Protein 3IJD (pdb70)

Sequence (571 aa):
LLKQKILNRESGIITYGITPPKKNNTEEKIKEISQKHIERISGLDIDGLVIYDLQFIETIDPQIYSENYLKDLKIPKIIYRCVGKYTPDEFRRLTRPVSGQDAFSVFVGAASVLLKLSDAYKIRQDVNPDLLLGGVAIPERHMKNTDEHLRIIDKINKGCKYFITQAVYNVEAAKDFLSDYYYYSKNNNLKMVPIIFTLTPCGSTKTLEFMKWLGISIPRWLENDLMNCEDILNKSVSLSKSIFNELMEFCLEKGIPIGCNIESVSVRKVEIEASIALAKDIKYIMSLLKQKILNRESGIITYGITPPKKNNTEEKIKEISQKHIERISGLDIDGLVIYDLQIETIDPQIYSENYLKDLKIPKIIYRCVGKYTPDEFRRLTRPVSGQDAFSVFVGAAVLLKLSDAYKIRQDVNPDLLLGGVAIPERHMKNTDEHLRIIDKINKGCKYFITQAVYNVEAAKDFLSDYYYYSKNNNLKMVPIIFTLTPCGSTKTLEFMKWLGISIPRWLENDLMNCEDILNKSVSLSKSIFNELMEFCLEKGIPIGCNIESVSVRKVEIEASIALAKDIKYIM

Solvent-accessible surface area: 26493 Å² total; per-residue (Å²): 100,0,72,95,40,3,76,88,67,69,56,20,0,0,0,3,0,1,26,2,17,89,138,93,46,97,71,76,111,12,118,112,39,1,94,32,29,18,69,66,3,69,47,23,93,15,15,0,0,0,0,27,9,17,94,224,56,35,18,13,29,1,52,88,0,9,96,110,51,0,60,97,6,171,38,53,36,0,15,11,13,13,1,17,83,19,49,62,112,73,2,76,146,56,6,129,85,91,120,86,108,79,41,16,7,0,3,32,26,70,120,145,130,106,12,138,40,60,72,0,7,120,16,11,76,86,20,8,92,123,11,8,0,0,0,23,0,42,10,99,85,3,87,79,117,77,49,0,18,77,108,0,16,70,21,20,109,70,16,2,86,0,0,1,3,47,14,7,19,52,41,108,0,0,66,52,0,0,31,41,0,38,100,70,2,117,117,58,15,30,72,26,4,0,0,0,0,0,0,0,4,0,10,18,65,150,4,1,96,43,0,81,134,43,57,8,87,12,28,190,136,0,36,61,41,17,110,117,122,90,94,0,7,113,78,0,20,70,38,0,60,54,4,0,67,79,0,33,65,35,1,153,140,40,55,3,11,5,0,0,0,0,8,10,18,18,121,98,141,69,2,23,79,17,3,15,49,0,2,102,56,0,68,197,59,64,87,101,0,80,62,17,3,84,98,88,63,59,17,0,0,0,3,0,4,30,2,18,103,117,124,29,95,73,79,105,11,145,111,40,3,40,46,34,29,126,67,3,74,47,20,96,11,10,0,0,0,0,27,10,15,98,115,121,12,13,35,0,52,83,0,8,101,100,60,0,80,118,8,99,34,35,35,0,15,12,12,8,1,15,85,27,61,63,72,46,2,104,57,78,9,152,77,85,116,90,109,73,39,11,8,0,3,34,25,86,156,132,104,8,138,38,42,48,0,5,120,7,12,85,109,40,7,82,120,10,9,0,0,0,24,0,41,8,72,83,3,100,79,116,77,52,1,18,75,123,0,17,60,24,19,105,73,18,2,76,0,0,2,4,47,14,5,18,74,36,109,1,0,63,50,0,0,31,44,0,40,108,76,2,120,114,64,23,19,84,34,5,0,0,0,0,0,0,0,4,0,10,17,67,135,6,6,120,44,0,99,134,46,58,10,83,14,29,190,134,0,40,67,39,16,128,108,124,83,101,0,10,112,80,0,19,68,35,0,55,52,4,0,66,70,0,34,66,38,0,146,88,60,55,3,10,5,0,0,0,0,8,12,19,15,121,101,133,71,3,32,76,19,3,13,51,0,1,100,54,0,66,89,63,68

Foldseek 3Di:
DQVCCLVVQAAAAEEAEEEAAAPPDDPVVRLVVLVVCQVLVLPFDHQEYEYEADPVGHGDQRVCCCPVRPPVDPHHYAHEAAPQVDALVRLLVVLADDPPDAAHYEYEYDPVHNDGDLRSLVSNVVHPLRHAYEYEQELVVCVVPVCSLVVVVVVVVSRHREYEYDADQDLVSVLSSVVSNLVVCVVVVHDAHEYAYEQEFDWAVVLQVVCVVVVHHHDPVLVVCRVVPDGCRVVSLVSSVVSVVVVVVSCVVRVNRYHYYQYYRDPDPVRVVSSSVSSRVVSVVD/DCVVVCLVVQAAAAEEAEDEAAAPPDDPVVSLVVLVVVCVLPVPFDHQEYEYEDDVNPGPQRVCCCPVRVPVRPHHYEHEEAQAVDALVRLLVVLADDPPDAAHYEYEYPCHRDGPLSSLVSCVVHPLRHAYAYEQELVCCVVPVCSLVVRVVVVVSRHREYEYQADADLVSVLSSVVCNLVVCVVVVHDAHEYAYEHEFDWAVVLVVQCVVVVDDHDPVLVVVRVVPDGCRVVSLVSSVVSVVVVVVSCVVSVNHYHYYQYYRDPDPVSVVSSSVSSRVVSVVD

Structure (mmCIF, N/CA/C/O backbone):
data_3IJD
#
_entry.id   3IJD
#
_cell.length_a   51.581
_cell.length_b   52.368
_cell.length_c   60.918
_cell.angle_alpha   94.680
_cell.angle_beta   97.680
_cell.angle_gamma   90.570
#
_symmetry.space_group_name_H-M   'P 1'
#
loop_
_entity.id
_entity.type
_entity.pdbx_description
1 polymer 'uncharacterized protein'
2 non-polymer '5-METHYL-5,6,7,8-TETRAHYDROFOLIC ACID'
3 water water
#
loop_
_atom_site.group_PDB
_atom_site.id
_atom_site.type_symbol
_atom_site.label_atom_id
_atom_site.label_alt_id
_atom_site.label_comp_id
_atom_site.label_asym_id
_atom_site.label_entity_id
_atom_site.label_seq_id
_atom_site.pdbx_PDB_ins_code
_atom_site.Cartn_x
_atom_site.Cartn_y
_atom_site.Cartn_z
_atom_site.occupancy
_atom_site.B_iso_or_equiv
_atom_site.auth_seq_id
_atom_site.auth_comp_id
_atom_site.auth_asym_id
_atom_site.auth_atom_id
_atom_site.pdbx_PDB_model_num
ATOM 1 N N . LEU A 1 3 ? -6.631 9.310 13.507 1.00 40.70 1 LEU A N 1
ATOM 2 C CA . LEU A 1 3 ? -7.559 8.957 12.383 1.00 40.67 1 LEU A CA 1
ATOM 3 C C . LEU A 1 3 ? -7.146 7.614 11.777 1.00 40.49 1 LEU A C 1
ATOM 4 O O . LEU A 1 3 ? -7.923 6.665 11.759 1.00 40.63 1 LEU A O 1
ATOM 6 N N . LEU A 1 4 ? -5.904 7.547 11.299 1.00 40.15 2 LEU A N 1
ATOM 7 C CA . LEU A 1 4 ? -5.367 6.336 10.675 1.00 39.69 2 LEU A CA 1
ATOM 8 C C . LEU A 1 4 ? -5.224 5.224 11.691 1.00 40.25 2 LEU A C 1
ATOM 9 O O . LEU A 1 4 ? -5.672 4.108 11.454 1.00 38.97 2 LEU A O 1
ATOM 14 N N . LYS A 1 5 ? -4.592 5.542 12.820 1.00 41.67 3 LYS A N 1
ATOM 15 C CA . LYS A 1 5 ? -4.437 4.599 13.936 1.00 42.85 3 LYS A CA 1
ATOM 16 C C . LYS A 1 5 ? -5.760 3.961 14.352 1.00 43.67 3 LYS A C 1
ATOM 17 O O . LYS A 1 5 ? -5.804 2.751 14.606 1.00 43.55 3 LYS A O 1
ATOM 23 N N . GLN A 1 6 ? -6.827 4.770 14.395 1.00 44.30 4 GLN A N 1
ATOM 24 C CA . GLN A 1 6 ? -8.142 4.299 14.842 1.00 45.06 4 GLN A CA 1
ATOM 25 C C . GLN A 1 6 ? -8.794 3.430 13.782 1.00 44.48 4 GLN A C 1
ATOM 26 O O . GLN A 1 6 ? -9.303 2.351 14.077 1.00 44.99 4 GLN A O 1
ATOM 32 N N . LYS A 1 7 ? -8.772 3.895 12.542 1.00 43.91 5 LYS A N 1
ATOM 33 C CA . LYS A 1 7 ? -9.273 3.099 11.422 1.00 43.21 5 LYS A CA 1
ATOM 34 C C . LYS A 1 7 ? -8.688 1.692 11.453 1.00 42.12 5 LYS A C 1
ATOM 35 O O . LYS A 1 7 ? -9.418 0.706 11.361 1.00 42.41 5 LYS A O 1
ATOM 41 N N . ILE A 1 8 ? -7.372 1.624 11.615 1.00 41.11 6 ILE A N 1
ATOM 42 C CA . ILE A 1 8 ? -6.633 0.380 11.728 1.00 40.33 6 ILE A CA 1
ATOM 43 C C . ILE A 1 8 ? -6.988 -0.444 12.965 1.00 41.28 6 ILE A C 1
ATOM 44 O O . ILE A 1 8 ? -7.100 -1.684 12.875 1.00 41.78 6 ILE A O 1
ATOM 49 N N . LEU A 1 9 ? -7.120 0.213 14.120 1.00 41.51 7 LEU A N 1
ATOM 50 C CA . LEU A 1 9 ? -7.376 -0.517 15.379 1.00 42.46 7 LEU A CA 1
ATOM 51 C C . LEU A 1 9 ? -8.797 -1.029 15.432 1.00 42.57 7 LEU A C 1
ATOM 52 O O . LEU A 1 9 ? -9.041 -2.094 15.987 1.00 43.69 7 LEU A O 1
ATOM 57 N N . ASN A 1 10 ? -9.718 -0.282 14.832 1.00 43.40 8 ASN A N 1
ATOM 58 C CA . ASN A 1 10 ? -11.118 -0.687 14.707 1.00 43.96 8 ASN A CA 1
ATOM 59 C C . ASN A 1 10 ? -11.462 -1.418 13.392 1.00 43.97 8 ASN A C 1
ATOM 60 O O . ASN A 1 10 ? -12.636 -1.621 13.103 1.00 43.87 8 ASN A O 1
ATOM 65 N N . ARG A 1 11 ? -10.459 -1.789 12.587 1.00 43.69 9 ARG A N 1
ATOM 66 C CA . ARG A 1 11 ? -10.682 -2.624 11.398 1.00 43.83 9 ARG A CA 1
ATOM 67 C C . ARG A 1 11 ? -11.742 -2.062 10.458 1.00 43.74 9 ARG A C 1
ATOM 68 O O . ARG A 1 11 ? -12.670 -2.760 10.071 1.00 44.18 9 ARG A O 1
ATOM 76 N N . GLU A 1 12 ? -11.601 -0.797 10.101 1.00 44.23 10 GLU A N 1
ATOM 77 C CA . GLU A 1 12 ? -12.586 -0.115 9.280 1.00 45.14 10 GLU A CA 1
ATOM 78 C C . GLU A 1 12 ? -12.221 -0.103 7.792 1.00 44.70 10 GLU A C 1
ATOM 79 O O . GLU A 1 12 ? -11.041 -0.135 7.431 1.00 45.18 10 GLU A O 1
ATOM 85 N N . SER A 1 13 ? -13.250 -0.050 6.950 1.00 43.64 11 SER A N 1
ATOM 86 C CA . SER A 1 13 ? -13.086 0.308 5.555 1.00 43.29 11 SER A CA 1
ATOM 87 C C . SER A 1 13 ? -12.707 1.761 5.504 1.00 42.06 11 SER A C 1
ATOM 88 O O . SER A 1 13 ? -12.789 2.451 6.517 1.00 42.59 11 SER A O 1
ATOM 91 N N . GLY A 1 14 ? -12.296 2.216 4.322 1.00 40.42 12 GLY A N 1
ATOM 92 C CA . GLY A 1 14 ? -12.171 3.634 4.039 1.00 39.02 12 GLY A CA 1
ATOM 93 C C . GLY A 1 14 ? -10.803 4.238 4.277 1.00 37.81 12 GLY A C 1
ATOM 94 O O . GLY A 1 14 ? -10.639 5.436 4.090 1.00 37.50 12 GLY A O 1
ATOM 95 N N . ILE A 1 15 ? -9.810 3.441 4.677 1.00 35.86 13 ILE A N 1
ATOM 96 C CA . ILE A 1 15 ? -8.455 3.980 4.803 1.00 35.03 13 ILE A CA 1
ATOM 97 C C . ILE A 1 15 ? -7.935 4.360 3.413 1.00 34.64 13 ILE A C 1
ATOM 98 O O . ILE A 1 15 ? -8.108 3.604 2.450 1.00 35.55 13 ILE A O 1
ATOM 103 N N . ILE A 1 16 ? -7.269 5.505 3.322 1.00 33.30 14 ILE A N 1
ATOM 104 C CA . ILE A 1 16 ? -6.775 5.994 2.058 1.00 32.65 14 ILE A CA 1
ATOM 105 C C . ILE A 1 16 ? -5.410 6.614 2.274 1.00 32.05 14 ILE A C 1
ATOM 106 O O . ILE A 1 16 ? -5.251 7.532 3.081 1.00 32.62 14 ILE A O 1
ATOM 111 N N . THR A 1 17 ? -4.414 6.109 1.561 1.00 30.21 15 THR A N 1
ATOM 112 C CA . THR A 1 17 ? -3.087 6.641 1.703 1.00 29.39 15 THR A CA 1
ATOM 113 C C . THR A 1 17 ? -2.502 6.986 0.343 1.00 29.00 15 THR A C 1
ATOM 114 O O . THR A 1 17 ? -2.941 6.459 -0.683 1.00 29.08 15 THR A O 1
ATOM 118 N N . TYR A 1 18 ? -1.540 7.901 0.348 1.00 28.60 16 TYR A N 1
ATOM 119 C CA . TYR A 1 18 ? -0.706 8.184 -0.814 1.00 28.35 16 TYR A CA 1
ATOM 120 C C . TYR A 1 18 ? 0.663 7.670 -0.562 1.00 27.95 16 TYR A C 1
ATOM 121 O O . TYR A 1 18 ? 1.086 7.603 0.583 1.00 29.48 16 TYR A O 1
ATOM 130 N N . GLY A 1 19 ? 1.386 7.340 -1.628 1.00 28.58 17 GLY A N 1
ATOM 131 C CA . GLY A 1 19 ? 2.662 6.617 -1.510 1.00 27.77 17 GLY A CA 1
ATOM 132 C C . GLY A 1 19 ? 3.743 7.167 -2.412 1.00 27.43 17 GLY A C 1
ATOM 133 O O . GLY A 1 19 ? 3.544 7.299 -3.611 1.00 28.57 17 GLY A O 1
ATOM 134 N N . ILE A 1 20 ? 4.902 7.458 -1.836 1.00 27.19 18 ILE A N 1
ATOM 135 C CA . ILE A 1 20 ? 6.042 7.966 -2.575 1.00 27.43 18 ILE A CA 1
ATOM 136 C C . ILE A 1 20 ? 7.340 7.221 -2.217 1.00 27.65 18 ILE A C 1
ATOM 137 O O . ILE A 1 20 ? 7.481 6.664 -1.140 1.00 27.83 18 ILE A O 1
ATOM 142 N N . THR A 1 21 ? 8.302 7.274 -3.109 1.00 27.70 19 THR A N 1
ATOM 143 C CA . THR A 1 21 ? 9.619 6.711 -2.839 1.00 28.61 19 THR A CA 1
ATOM 144 C C . THR A 1 21 ? 10.498 7.961 -2.711 1.00 29.65 19 THR A C 1
ATOM 145 O O . THR A 1 21 ? 10.337 8.906 -3.485 1.00 29.92 19 THR A O 1
ATOM 149 N N . PRO A 1 22 ? 11.367 8.007 -1.685 1.00 30.27 20 PRO A N 1
ATOM 150 C CA . PRO A 1 22 ? 12.313 9.129 -1.530 1.00 31.43 20 PRO A CA 1
ATOM 151 C C . PRO A 1 22 ? 13.287 9.231 -2.687 1.00 32.12 20 PRO A C 1
ATOM 152 O O . PRO A 1 22 ? 13.611 8.200 -3.277 1.00 32.63 20 PRO A O 1
ATOM 156 N N . PRO A 1 23 ? 13.825 10.433 -2.957 1.00 34.01 21 PRO A N 1
ATOM 157 C CA . PRO A 1 23 ? 14.786 10.534 -4.062 1.00 35.43 21 PRO A CA 1
ATOM 158 C C . PRO A 1 23 ? 16.095 9.777 -3.824 1.00 37.00 21 PRO A C 1
ATOM 159 O O . PRO A 1 23 ? 16.352 9.321 -2.716 1.00 36.31 21 PRO A O 1
ATOM 163 N N . LYS A 1 24 ? 16.896 9.671 -4.879 1.00 39.20 22 LYS A N 1
ATOM 164 C CA . LYS A 1 24 ? 18.271 9.199 -4.783 1.00 42.18 22 LYS A CA 1
ATOM 165 C C . LYS A 1 24 ? 19.089 10.002 -3.754 1.00 43.94 22 LYS A C 1
ATOM 166 O O . LYS A 1 24 ? 18.878 11.217 -3.584 1.00 44.18 22 LYS A O 1
ATOM 172 N N . LYS A 1 25 ? 20.022 9.312 -3.095 1.00 46.09 23 LYS A N 1
ATOM 173 C CA . LYS A 1 25 ? 21.042 9.930 -2.216 1.00 48.14 23 LYS A CA 1
ATOM 174 C C . LYS A 1 25 ? 22.031 10.793 -3.013 1.00 49.50 23 LYS A C 1
ATOM 175 O O . LYS A 1 25 ? 22.425 11.877 -2.567 1.00 49.53 23 LYS A O 1
ATOM 181 N N . ASN A 1 26 ? 22.442 10.276 -4.178 1.00 51.00 24 ASN A N 1
ATOM 182 C CA . ASN A 1 26 ? 23.318 10.976 -5.129 1.00 52.01 24 ASN A CA 1
ATOM 183 C C . ASN A 1 26 ? 23.040 12.472 -5.306 1.00 53.06 24 ASN A C 1
ATOM 184 O O . ASN A 1 26 ? 23.974 13.265 -5.298 1.00 53.81 24 ASN A O 1
ATOM 186 N N . ASN A 1 27 ? 21.773 12.864 -5.450 1.00 54.21 25 ASN A N 1
ATOM 187 C CA . ASN A 1 27 ? 21.412 14.273 -5.753 1.00 54.85 25 ASN A CA 1
ATOM 188 C C . ASN A 1 27 ? 21.999 15.307 -4.787 1.00 55.44 25 ASN A C 1
ATOM 189 O O . ASN A 1 27 ? 22.155 15.043 -3.587 1.00 55.43 25 ASN A O 1
ATOM 194 N N . THR A 1 28 ? 22.297 16.500 -5.306 1.00 56.07 26 THR A N 1
ATOM 195 C CA . THR A 1 28 ? 22.779 17.609 -4.464 1.00 56.34 26 THR A CA 1
ATOM 196 C C . THR A 1 28 ? 21.772 17.865 -3.348 1.00 56.38 26 THR A C 1
ATOM 197 O O . THR A 1 28 ? 20.588 17.531 -3.481 1.00 57.03 26 THR A O 1
ATOM 201 N N . GLU A 1 29 ? 22.224 18.465 -2.252 1.00 56.15 27 GLU A N 1
ATOM 202 C CA . GLU A 1 29 ? 21.324 18.745 -1.131 1.00 55.64 27 GLU A CA 1
ATOM 203 C C . GLU A 1 29 ? 20.187 19.687 -1.532 1.00 55.21 27 GLU A C 1
ATOM 204 O O . GLU A 1 29 ? 19.141 19.702 -0.879 1.00 55.44 27 GLU A O 1
ATOM 206 N N . GLU A 1 30 ? 20.385 20.458 -2.603 1.00 54.62 28 GLU A N 1
ATOM 207 C CA . GLU A 1 30 ? 19.409 21.471 -3.031 1.00 53.90 28 GLU A CA 1
ATOM 208 C C . GLU A 1 30 ? 18.277 20.851 -3.855 1.00 53.23 28 GLU A C 1
ATOM 209 O O . GLU A 1 30 ? 17.113 21.233 -3.717 1.00 52.79 28 GLU A O 1
ATOM 211 N N . LYS A 1 31 ? 18.637 19.899 -4.715 1.00 52.76 29 LYS A N 1
ATOM 212 C CA . LYS A 1 31 ? 17.666 19.150 -5.523 1.00 52.19 29 LYS A CA 1
ATOM 213 C C . LYS A 1 31 ? 16.639 18.463 -4.603 1.00 51.31 29 LYS A C 1
ATOM 214 O O . LYS A 1 31 ? 15.428 18.530 -4.829 1.00 51.36 29 LYS A O 1
ATOM 220 N N . ILE A 1 32 ? 17.141 17.855 -3.534 1.00 50.28 30 ILE A N 1
ATOM 221 C CA . ILE A 1 32 ? 16.307 17.128 -2.592 1.00 49.72 30 ILE A CA 1
ATOM 222 C C . ILE A 1 32 ? 15.240 18.023 -1.978 1.00 49.73 30 ILE A C 1
ATOM 223 O O . ILE A 1 32 ? 14.059 17.675 -1.958 1.00 48.86 30 ILE A O 1
ATOM 228 N N . LYS A 1 33 ? 15.650 19.186 -1.495 1.00 49.88 31 LYS A N 1
ATOM 229 C CA . LYS A 1 33 ? 14.709 20.105 -0.865 1.00 50.26 31 LYS A CA 1
ATOM 230 C C . LYS A 1 33 ? 13.650 20.569 -1.867 1.00 49.31 31 LYS A C 1
ATOM 231 O O . LYS A 1 33 ? 12.502 20.732 -1.491 1.00 49.48 31 LYS A O 1
ATOM 237 N N . GLU A 1 34 ? 14.030 20.754 -3.136 1.00 48.63 32 GLU A N 1
ATOM 238 C CA . GLU A 1 34 ? 13.067 21.097 -4.192 1.00 48.46 32 GLU A CA 1
ATOM 239 C C . GLU A 1 34 ? 12.094 19.929 -4.435 1.00 47.55 32 GLU A C 1
ATOM 240 O O . GLU A 1 34 ? 10.869 20.094 -4.369 1.00 47.25 32 GLU A O 1
ATOM 246 N N . ILE A 1 35 ? 12.642 18.753 -4.737 1.00 46.69 33 ILE A N 1
ATOM 247 C CA . ILE A 1 35 ? 11.811 17.557 -4.937 1.00 46.07 33 ILE A CA 1
ATOM 248 C C . ILE A 1 35 ? 10.850 17.464 -3.767 1.00 45.69 33 ILE A C 1
ATOM 249 O O . ILE A 1 35 ? 9.629 17.369 -3.931 1.00 45.58 33 ILE A O 1
ATOM 254 N N . SER A 1 36 ? 11.439 17.551 -2.574 1.00 45.28 34 SER A N 1
ATOM 255 C CA . SER A 1 36 ? 10.727 17.447 -1.308 1.00 44.76 34 SER A CA 1
ATOM 256 C C . SER A 1 36 ? 9.638 18.518 -1.140 1.00 44.00 34 SER A C 1
ATOM 257 O O . SER A 1 36 ? 8.515 18.220 -0.717 1.00 43.74 34 SER A O 1
ATOM 260 N N . GLN A 1 37 ? 9.943 19.757 -1.496 1.00 44.12 35 GLN A N 1
ATOM 261 C CA . GLN A 1 37 ? 8.925 20.820 -1.396 1.00 43.95 35 GLN A CA 1
ATOM 262 C C . GLN A 1 37 ? 7.775 20.596 -2.404 1.00 43.31 35 GLN A C 1
ATOM 263 O O . GLN A 1 37 ? 6.615 20.910 -2.099 1.00 42.70 35 GLN A O 1
ATOM 269 N N . LYS A 1 38 ? 8.094 20.061 -3.590 1.00 42.69 36 LYS A N 1
ATOM 270 C CA . LYS A 1 38 ? 7.069 19.644 -4.563 1.00 42.48 36 LYS A CA 1
ATOM 271 C C . LYS A 1 38 ? 6.170 18.522 -4.036 1.00 42.49 36 LYS A C 1
ATOM 272 O O . LYS A 1 38 ? 4.947 18.614 -4.145 1.00 41.99 36 LYS A O 1
ATOM 274 N N . HIS A 1 39 ? 6.754 17.466 -3.456 1.00 42.24 37 HIS A N 1
ATOM 275 C CA . HIS A 1 39 ? 5.925 16.441 -2.801 1.00 42.24 37 HIS A CA 1
ATOM 276 C C . HIS A 1 39 ? 5.010 17.100 -1.774 1.00 42.39 37 HIS A C 1
ATOM 277 O O . HIS A 1 39 ? 3.830 16.766 -1.701 1.00 42.16 37 HIS A O 1
ATOM 284 N N . ILE A 1 40 ? 5.554 18.035 -0.982 1.00 42.83 38 ILE A N 1
ATOM 285 C CA . ILE A 1 40 ? 4.780 18.667 0.089 1.00 42.86 38 ILE A CA 1
ATOM 286 C C . ILE A 1 40 ? 3.604 19.471 -0.457 1.00 42.81 38 ILE A C 1
ATOM 287 O O . ILE A 1 40 ? 2.503 19.370 0.062 1.00 42.25 38 ILE A O 1
ATOM 292 N N . GLU A 1 41 ? 3.842 20.263 -1.503 1.00 43.29 39 GLU A N 1
ATOM 293 C CA . GLU A 1 41 ? 2.791 21.134 -2.058 1.00 43.61 39 GLU A CA 1
ATOM 294 C C . GLU A 1 41 ? 1.621 20.308 -2.597 1.00 43.76 39 GLU A C 1
ATOM 295 O O . GLU A 1 41 ? 0.457 20.546 -2.238 1.00 43.92 39 GLU A O 1
ATOM 297 N N . ARG A 1 42 ? 1.925 19.305 -3.417 1.00 43.57 40 ARG A N 1
ATOM 298 C CA . ARG A 1 42 ? 0.858 18.480 -4.022 1.00 44.05 40 ARG A CA 1
ATOM 299 C C . ARG A 1 42 ? 0.141 17.609 -3.005 1.00 43.73 40 ARG A C 1
ATOM 300 O O . ARG A 1 42 ? -1.082 17.533 -3.003 1.00 44.09 40 ARG A O 1
ATOM 308 N N . ILE A 1 43 ? 0.896 16.950 -2.133 1.00 43.68 41 ILE A N 1
ATOM 309 C CA . ILE A 1 43 ? 0.287 16.018 -1.171 1.00 43.38 41 ILE A CA 1
ATOM 310 C C . ILE A 1 43 ? -0.531 16.769 -0.130 1.00 43.50 41 ILE A C 1
ATOM 311 O O . ILE A 1 43 ? -1.600 16.303 0.259 1.00 43.04 41 ILE A O 1
ATOM 316 N N . SER A 1 44 ? -0.034 17.918 0.335 1.00 44.18 42 SER A N 1
ATOM 317 C CA . SER A 1 44 ? -0.814 18.724 1.304 1.00 44.98 42 SER A CA 1
ATOM 318 C C . SER A 1 44 ? -2.170 19.116 0.729 1.00 45.11 42 SER A C 1
ATOM 319 O O . SER A 1 44 ? -3.098 19.420 1.480 1.00 45.88 42 SER A O 1
ATOM 322 N N . GLY A 1 45 ? -2.293 19.073 -0.598 1.00 45.23 43 GLY A N 1
ATOM 323 C CA . GLY A 1 45 ? -3.565 19.280 -1.265 1.00 45.39 43 GLY A CA 1
ATOM 324 C C . GLY A 1 45 ? -4.536 18.107 -1.260 1.00 45.60 43 GLY A C 1
ATOM 325 O O . GLY A 1 45 ? -5.650 18.246 -1.759 1.00 45.13 43 GLY A O 1
ATOM 326 N N . LEU A 1 46 ? -4.140 16.951 -0.711 1.00 45.45 44 LEU A N 1
ATOM 327 C CA . LEU A 1 46 ? -5.038 15.789 -0.681 1.00 45.00 44 LEU A CA 1
ATOM 328 C C . LEU A 1 46 ? -5.769 15.702 0.645 1.00 45.00 44 LEU A C 1
ATOM 329 O O . LEU A 1 46 ? -5.442 16.418 1.582 1.00 45.13 44 LEU A O 1
ATOM 334 N N . ASP A 1 47 ? -6.778 14.843 0.702 1.00 44.62 45 ASP A N 1
ATOM 335 C CA . ASP A 1 47 ? -7.402 14.463 1.960 1.00 44.82 45 ASP A CA 1
ATOM 336 C C . ASP A 1 47 ? -7.115 12.988 2.200 1.00 43.73 45 ASP A C 1
ATOM 337 O O . ASP A 1 47 ? -7.955 12.134 1.907 1.00 44.96 45 ASP A O 1
ATOM 342 N N . ILE A 1 48 ? -5.931 12.690 2.737 1.00 42.41 46 ILE A N 1
ATOM 343 C CA . ILE A 1 48 ? -5.517 11.309 3.013 1.00 40.35 46 ILE A CA 1
ATOM 344 C C . ILE A 1 48 ? -5.288 11.045 4.509 1.00 39.18 46 ILE A C 1
ATOM 345 O O . ILE A 1 48 ? -5.009 11.957 5.284 1.00 38.52 46 ILE A O 1
ATOM 350 N N . ASP A 1 49 ? -5.347 9.772 4.886 1.00 37.50 47 ASP A N 1
ATOM 351 C CA . ASP A 1 49 ? -5.122 9.349 6.262 1.00 36.35 47 ASP A CA 1
ATOM 352 C C . ASP A 1 49 ? -3.640 9.198 6.612 1.00 35.17 47 ASP A C 1
ATOM 353 O O . ASP A 1 49 ? -3.276 9.189 7.777 1.00 35.63 47 ASP A O 1
ATOM 358 N N . GLY A 1 50 ? -2.789 9.066 5.611 1.00 33.87 48 GLY A N 1
ATOM 359 C CA . GLY A 1 50 ? -1.383 8.787 5.842 1.00 32.37 48 GLY A CA 1
ATOM 360 C C . GLY A 1 50 ? -0.598 8.757 4.554 1.00 31.41 48 GLY A C 1
ATOM 361 O O . GLY A 1 50 ? -1.188 8.690 3.489 1.00 31.58 48 GLY A O 1
ATOM 362 N N . LEU A 1 51 ? 0.730 8.792 4.678 1.00 29.66 49 LEU A N 1
ATOM 363 C CA . LEU A 1 51 ? 1.615 8.880 3.581 1.00 29.36 49 LEU A CA 1
ATOM 364 C C . LEU A 1 51 ? 2.583 7.687 3.671 1.00 28.54 49 LEU A C 1
ATOM 365 O O . LEU A 1 51 ? 3.347 7.590 4.635 1.00 30.15 49 LEU A O 1
ATOM 370 N N . VAL A 1 52 ? 2.522 6.768 2.711 1.00 26.74 50 VAL A N 1
ATOM 371 C CA . VAL A 1 52 ? 3.440 5.613 2.698 1.00 25.71 50 VAL A CA 1
ATOM 372 C C . VAL A 1 52 ? 4.740 6.109 2.154 1.00 25.57 50 VAL A C 1
ATOM 373 O O . VAL A 1 52 ? 4.740 6.876 1.180 1.00 25.67 50 VAL A O 1
ATOM 377 N N . ILE A 1 53 ? 5.860 5.693 2.767 1.00 26.06 51 ILE A N 1
ATOM 378 C CA . ILE A 1 53 ? 7.161 6.035 2.240 1.00 24.67 51 ILE A CA 1
ATOM 379 C C . ILE A 1 53 ? 7.940 4.744 2.058 1.00 25.28 51 ILE A C 1
ATOM 380 O O . ILE A 1 53 ? 8.206 4.060 3.030 1.00 23.69 51 ILE A O 1
ATOM 385 N N . TYR A 1 54 ? 8.319 4.442 0.820 1.00 25.64 52 TYR A N 1
ATOM 386 C CA . TYR A 1 54 ? 8.835 3.103 0.461 1.00 26.10 52 TYR A CA 1
ATOM 387 C C . TYR A 1 54 ? 10.318 3.022 0.744 1.00 26.90 52 TYR A C 1
ATOM 388 O O . TYR A 1 54 ? 10.998 4.035 0.833 1.00 25.47 52 TYR A O 1
ATOM 397 N N . ASP A 1 55 ? 10.803 1.787 0.834 1.00 29.50 53 ASP A N 1
ATOM 398 C CA . ASP A 1 55 ? 12.176 1.458 1.076 1.00 30.86 53 ASP A CA 1
ATOM 399 C C . ASP A 1 55 ? 12.535 0.450 -0.010 1.00 31.88 53 ASP A C 1
ATOM 400 O O . ASP A 1 55 ? 11.736 -0.425 -0.332 1.00 31.82 53 ASP A O 1
ATOM 405 N N . LEU A 1 56 ? 13.732 0.566 -0.566 1.00 33.79 54 LEU A N 1
ATOM 406 C CA . LEU A 1 56 ? 14.183 -0.286 -1.680 1.00 35.76 54 LEU A CA 1
ATOM 407 C C . LEU A 1 56 ? 15.422 -1.034 -1.232 1.00 37.15 54 LEU A C 1
ATOM 408 O O . LEU A 1 56 ? 16.165 -0.554 -0.361 1.00 38.50 54 LEU A O 1
ATOM 413 N N . GLN A 1 57 ? 15.689 -2.177 -1.848 1.00 38.66 55 GLN A N 1
ATOM 414 C CA . GLN A 1 57 ? 16.752 -3.069 -1.346 1.00 39.53 55 GLN A CA 1
ATOM 415 C C . GLN A 1 57 ? 17.609 -3.655 -2.459 1.00 39.70 55 GLN A C 1
ATOM 416 O O . GLN A 1 57 ? 17.500 -3.256 -3.622 1.00 40.34 55 GLN A O 1
ATOM 418 N N . PHE A 1 71 ? 21.780 2.228 -10.766 1.00 51.91 69 PHE A N 1
ATOM 419 C CA . PHE A 1 71 ? 21.729 1.872 -9.353 1.00 52.14 69 PHE A CA 1
ATOM 420 C C . PHE A 1 71 ? 20.872 2.884 -8.616 1.00 51.56 69 PHE A C 1
ATOM 421 O O . PHE A 1 71 ? 20.974 4.095 -8.856 1.00 51.54 69 PHE A O 1
ATOM 429 N N . ILE A 1 72 ? 20.020 2.380 -7.727 1.00 50.68 70 ILE A N 1
ATOM 430 C CA . ILE A 1 72 ? 19.074 3.223 -6.992 1.00 49.75 70 ILE A CA 1
ATOM 431 C C . ILE A 1 72 ? 19.222 2.962 -5.505 1.00 48.55 70 ILE A C 1
ATOM 432 O O . ILE A 1 72 ? 18.792 1.918 -5.009 1.00 49.04 70 ILE A O 1
ATOM 437 N N . GLU A 1 73 ? 19.862 3.894 -4.810 1.00 46.86 71 GLU A N 1
ATOM 438 C CA . GLU A 1 73 ? 19.858 3.926 -3.358 1.00 45.41 71 GLU A CA 1
ATOM 439 C C . GLU A 1 73 ? 19.146 5.215 -2.991 1.00 44.28 71 GLU A C 1
ATOM 440 O O . GLU A 1 73 ? 19.588 6.289 -3.382 1.00 44.12 71 GLU A O 1
ATOM 442 N N . THR A 1 74 ? 18.035 5.109 -2.277 1.00 43.00 72 THR A N 1
ATOM 443 C CA . THR A 1 74 ? 17.222 6.284 -1.965 1.00 42.16 72 THR A CA 1
ATOM 444 C C . THR A 1 74 ? 17.478 6.735 -0.528 1.00 41.54 72 THR A C 1
ATOM 445 O O . THR A 1 74 ? 18.075 5.999 0.267 1.00 41.56 72 THR A O 1
ATOM 449 N N . ILE A 1 75 ? 17.059 7.957 -0.206 1.00 40.17 73 ILE A N 1
ATOM 450 C CA . ILE A 1 75 ? 17.170 8.437 1.157 1.00 39.13 73 ILE A CA 1
ATOM 451 C C . ILE A 1 75 ? 16.380 7.477 2.037 1.00 38.02 73 ILE A C 1
ATOM 452 O O . ILE A 1 75 ? 15.317 6.996 1.634 1.00 37.56 73 ILE A O 1
ATOM 457 N N . ASP A 1 76 ? 16.909 7.198 3.230 1.00 36.75 74 ASP A N 1
ATOM 458 C CA . ASP A 1 76 ? 16.228 6.365 4.213 1.00 35.71 74 ASP A CA 1
ATOM 459 C C . ASP A 1 76 ? 14.815 6.893 4.417 1.00 34.22 74 ASP A C 1
ATOM 460 O O . ASP A 1 76 ? 14.634 8.090 4.573 1.00 33.85 74 ASP A O 1
ATOM 465 N N . PRO A 1 77 ? 13.803 6.013 4.387 1.00 33.28 75 PRO A N 1
ATOM 466 C CA . PRO A 1 77 ? 12.411 6.512 4.456 1.00 32.89 75 PRO A CA 1
ATOM 467 C C . PRO A 1 77 ? 12.096 7.312 5.701 1.00 33.19 75 PRO A C 1
ATOM 468 O O . PRO A 1 77 ? 11.380 8.316 5.634 1.00 33.13 75 PRO A O 1
ATOM 472 N N . GLN A 1 78 ? 12.612 6.855 6.836 1.00 33.90 76 GLN A N 1
ATOM 473 C CA . GLN A 1 78 ? 12.378 7.525 8.119 1.00 34.92 76 GLN A CA 1
ATOM 474 C C . GLN A 1 78 ? 13.136 8.856 8.167 1.00 34.36 76 GLN A C 1
ATOM 475 O O . GLN A 1 78 ? 12.592 9.864 8.600 1.00 32.45 76 GLN A O 1
ATOM 481 N N . ILE A 1 79 ? 14.376 8.868 7.697 1.00 34.82 77 ILE A N 1
ATOM 482 C CA . ILE A 1 79 ? 1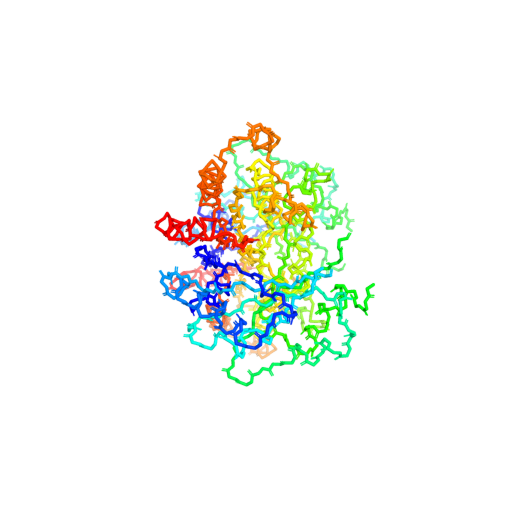5.109 10.147 7.604 1.00 36.03 77 ILE A CA 1
ATOM 483 C C . ILE A 1 79 ? 14.412 11.127 6.651 1.00 36.18 77 ILE A C 1
ATOM 484 O O . ILE A 1 79 ? 14.290 12.312 6.969 1.00 35.56 77 ILE A O 1
ATOM 489 N N . TYR A 1 80 ? 13.917 10.618 5.509 1.00 36.54 78 TYR A N 1
ATOM 490 C CA . TYR A 1 80 ? 13.202 11.463 4.552 1.00 37.16 78 TYR A CA 1
ATOM 491 C C . TYR A 1 80 ? 11.968 12.058 5.211 1.00 37.56 78 TYR A C 1
ATOM 492 O O . TYR A 1 80 ? 11.685 13.257 5.084 1.00 38.82 78 TYR A O 1
ATOM 501 N N . SER A 1 81 ? 11.251 11.219 5.944 1.00 37.84 79 SER A N 1
ATOM 502 C CA . SER A 1 81 ? 10.073 11.642 6.689 1.00 38.56 79 SER A CA 1
ATOM 503 C C . SER A 1 81 ? 10.385 12.752 7.708 1.00 39.64 79 SER A C 1
ATOM 504 O O . SER A 1 81 ? 9.674 13.776 7.769 1.00 39.40 79 SER A O 1
ATOM 507 N N . GLU A 1 82 ? 11.415 12.530 8.527 1.00 39.64 80 GLU A N 1
ATOM 508 C CA . GLU A 1 82 ? 11.664 13.428 9.674 1.00 41.03 80 GLU A CA 1
ATOM 509 C C . GLU A 1 82 ? 12.372 14.713 9.259 1.00 40.72 80 GLU A C 1
ATOM 510 O O . GLU A 1 82 ? 12.008 15.796 9.689 1.00 41.51 80 GLU A O 1
ATOM 516 N N . ASN A 1 83 ? 13.397 14.567 8.433 1.00 40.53 81 ASN A N 1
ATOM 517 C CA . ASN A 1 83 ? 14.263 15.665 8.109 1.00 40.09 81 ASN A CA 1
ATOM 518 C C . ASN A 1 83 ? 13.830 16.442 6.866 1.00 39.89 81 ASN A C 1
ATOM 519 O O . ASN A 1 83 ? 14.370 17.528 6.608 1.00 39.95 81 ASN A O 1
ATOM 524 N N . TYR A 1 84 ? 12.891 15.891 6.088 1.00 39.41 82 TYR A N 1
ATOM 525 C CA . TYR A 1 84 ? 12.410 16.579 4.881 1.00 39.43 82 TYR A CA 1
ATOM 526 C C . TYR A 1 84 ? 10.919 16.831 4.798 1.00 39.94 82 TYR A C 1
ATOM 527 O O . TYR A 1 84 ? 10.522 17.818 4.172 1.00 40.94 82 TYR A O 1
ATOM 536 N N . LEU A 1 85 ? 10.092 15.996 5.431 1.00 40.31 83 LEU A N 1
ATOM 537 C CA . LEU A 1 85 ? 8.635 16.107 5.251 1.00 41.20 83 LEU A CA 1
ATOM 538 C C . LEU A 1 85 ? 7.839 16.425 6.493 1.00 41.36 83 LEU A C 1
ATOM 539 O O . LEU A 1 85 ? 6.638 16.138 6.523 1.00 41.81 83 LEU A O 1
ATOM 544 N N . LYS A 1 86 ? 8.459 17.025 7.509 1.00 42.25 84 LYS A N 1
ATOM 545 C CA . LYS A 1 86 ? 7.713 17.409 8.727 1.00 42.74 84 LYS A CA 1
ATOM 546 C C . LYS A 1 86 ? 6.546 18.388 8.459 1.00 43.43 84 LYS A C 1
ATOM 547 O O . LYS A 1 86 ? 5.563 18.388 9.199 1.00 43.63 84 LYS A O 1
ATOM 549 N N . ASP A 1 87 ? 6.630 19.208 7.406 1.00 44.30 85 ASP A N 1
ATOM 550 C CA . ASP A 1 87 ? 5.554 20.178 7.117 1.00 45.21 85 ASP A CA 1
ATOM 551 C C . ASP A 1 87 ? 4.223 19.496 6.752 1.00 45.51 85 ASP A C 1
ATOM 552 O O . ASP A 1 87 ? 3.162 20.117 6.829 1.00 45.46 85 ASP A O 1
ATOM 557 N N . LEU A 1 88 ? 4.292 18.229 6.326 1.00 46.00 86 LEU A N 1
ATOM 558 C CA . LEU A 1 88 ? 3.105 17.412 6.089 1.00 45.78 86 LEU A CA 1
ATOM 559 C C . LEU A 1 88 ? 2.617 16.821 7.396 1.00 45.75 86 LEU A C 1
ATOM 560 O O . LEU A 1 88 ? 3.255 15.926 7.967 1.00 45.45 86 LEU A O 1
ATOM 565 N N . LYS A 1 89 ? 1.460 17.289 7.847 1.00 45.56 87 LYS A N 1
ATOM 566 C CA . LYS A 1 89 ? 0.945 16.903 9.131 1.00 45.21 87 LYS A CA 1
ATOM 567 C C . LYS A 1 89 ? 0.000 15.732 8.972 1.00 43.89 87 LYS A C 1
ATOM 568 O O . LYS A 1 89 ? -1.206 15.842 9.198 1.00 44.34 87 LYS A O 1
ATOM 574 N N . ILE A 1 90 ? 0.569 14.594 8.585 1.00 41.81 88 ILE A N 1
ATOM 575 C CA . ILE A 1 90 ? -0.147 13.316 8.599 1.00 39.78 88 ILE A CA 1
ATOM 576 C C . ILE A 1 90 ? 0.820 12.207 9.006 1.00 37.79 88 ILE A C 1
ATOM 577 O O . ILE A 1 90 ? 2.014 12.328 8.782 1.00 37.07 88 ILE A O 1
ATOM 582 N N . PRO A 1 91 ? 0.305 11.112 9.583 1.00 36.11 89 PRO A N 1
ATOM 583 C CA . PRO A 1 91 ? 1.198 9.966 9.846 1.00 35.32 89 PRO A CA 1
ATOM 584 C C . PRO A 1 91 ? 1.885 9.453 8.586 1.00 34.24 89 PRO A C 1
ATOM 585 O O . PRO A 1 91 ? 1.340 9.557 7.495 1.00 34.56 89 PRO A O 1
ATOM 589 N N . LYS A 1 92 ? 3.087 8.937 8.757 1.00 32.96 90 LYS A N 1
ATOM 590 C CA . LYS A 1 92 ? 3.819 8.313 7.703 1.00 32.46 90 LYS A CA 1
ATOM 591 C C . LYS A 1 92 ? 3.999 6.824 8.006 1.00 31.26 90 LYS A C 1
ATOM 592 O O . LYS A 1 92 ? 4.363 6.452 9.119 1.00 31.40 90 LYS A O 1
ATOM 598 N N . ILE A 1 93 ? 3.701 5.979 7.018 1.00 29.64 91 ILE A N 1
ATOM 599 C CA . ILE A 1 93 ? 3.935 4.541 7.113 1.00 28.42 91 ILE A CA 1
ATOM 600 C C . ILE A 1 93 ? 5.298 4.213 6.510 1.00 28.60 91 ILE A C 1
ATOM 601 O O . ILE A 1 93 ? 5.494 4.294 5.286 1.00 29.11 91 ILE A O 1
ATOM 606 N N . ILE A 1 94 ? 6.243 3.814 7.355 1.00 28.75 92 ILE A N 1
ATOM 607 C CA . ILE A 1 94 ? 7.645 3.695 6.950 1.00 29.67 92 ILE A CA 1
ATOM 608 C C . ILE A 1 94 ? 7.925 2.258 6.559 1.00 29.90 92 ILE A C 1
ATOM 609 O O . ILE A 1 94 ? 7.781 1.357 7.371 1.00 30.40 92 ILE A O 1
ATOM 614 N N . TYR A 1 95 ? 8.301 2.043 5.309 1.00 29.53 93 TYR A N 1
ATOM 615 C CA . TYR A 1 95 ? 8.591 0.705 4.838 1.00 29.44 93 TYR A CA 1
ATOM 616 C C . TYR A 1 95 ? 10.012 0.333 5.275 1.00 29.97 93 TYR A C 1
ATOM 617 O O . TYR A 1 95 ? 10.882 1.200 5.388 1.00 29.26 93 TYR A O 1
ATOM 626 N N . ARG A 1 96 ? 10.240 -0.953 5.525 1.00 31.76 94 ARG A N 1
ATOM 627 C CA . ARG A 1 96 ? 11.575 -1.430 5.904 1.00 33.24 94 ARG A CA 1
ATOM 628 C C . ARG A 1 96 ? 11.885 -2.727 5.194 1.00 34.21 94 ARG A C 1
ATOM 629 O O . ARG A 1 96 ? 11.273 -3.743 5.481 1.00 34.54 94 ARG A O 1
ATOM 637 N N . CYS A 1 97 ? 12.833 -2.685 4.267 1.00 35.68 95 CYS A N 1
ATOM 638 C CA . CYS A 1 97 ? 13.357 -3.890 3.659 1.00 36.90 95 CYS A CA 1
ATOM 639 C C . CYS A 1 97 ? 14.374 -4.428 4.656 1.00 37.74 95 CYS A C 1
ATOM 640 O O . CYS A 1 97 ? 15.557 -4.075 4.611 1.00 38.18 95 CYS A O 1
ATOM 643 N N . VAL A 1 98 ? 13.884 -5.264 5.559 1.00 38.31 96 VAL A N 1
ATOM 644 C CA . VAL A 1 98 ? 14.605 -5.607 6.782 1.00 39.36 96 VAL A CA 1
ATOM 645 C C . VAL A 1 98 ? 15.987 -6.235 6.500 1.00 40.23 96 VAL A C 1
ATOM 646 O O . VAL A 1 98 ? 16.950 -6.019 7.253 1.00 40.31 96 VAL A O 1
ATOM 650 N N . GLY A 1 99 ? 16.089 -6.960 5.393 1.00 41.14 97 GLY A N 1
ATOM 651 C CA . GLY A 1 99 ? 17.363 -7.584 4.967 1.00 42.07 97 GLY A CA 1
ATOM 652 C C . GLY A 1 99 ? 18.538 -6.635 4.764 1.00 42.63 97 GLY A C 1
ATOM 653 O O . GLY A 1 99 ? 19.695 -7.075 4.718 1.00 43.14 97 GLY A O 1
ATOM 654 N N . LYS A 1 100 ? 18.238 -5.345 4.619 1.00 42.55 98 LYS A N 1
ATOM 655 C CA . LYS A 1 100 ? 19.240 -4.295 4.484 1.00 42.92 98 LYS A CA 1
ATOM 656 C C . LYS A 1 100 ? 19.876 -3.951 5.822 1.00 42.85 98 LYS A C 1
ATOM 657 O O . LYS A 1 100 ? 20.935 -3.335 5.848 1.00 42.42 98 LYS A O 1
ATOM 663 N N . TYR A 1 101 ? 19.206 -4.302 6.919 1.00 43.24 99 TYR A N 1
ATOM 664 C CA . TYR A 1 101 ? 19.582 -3.844 8.248 1.00 43.81 99 TYR A CA 1
ATOM 665 C C . TYR A 1 101 ? 20.194 -4.981 9.066 1.00 44.79 99 TYR A C 1
ATOM 666 O O . TYR A 1 101 ? 19.653 -6.094 9.120 1.00 44.51 99 TYR A O 1
ATOM 675 N N . THR A 1 102 ? 21.328 -4.705 9.705 1.00 45.71 100 THR A N 1
ATOM 676 C CA . THR A 1 102 ? 21.865 -5.659 10.670 1.00 46.63 100 THR A CA 1
ATOM 677 C C . THR A 1 102 ? 20.872 -5.725 11.848 1.00 47.17 100 THR A C 1
ATOM 678 O O . THR A 1 102 ? 20.109 -4.777 12.085 1.00 46.97 100 THR A O 1
ATOM 682 N N . PRO A 1 103 ? 20.876 -6.842 12.589 1.00 47.96 101 PRO A N 1
ATOM 683 C CA . PRO A 1 103 ? 19.875 -7.015 13.648 1.00 48.55 101 PRO A CA 1
ATOM 684 C C . PRO A 1 103 ? 19.957 -5.966 14.763 1.00 48.90 101 PRO A C 1
ATOM 685 O O . PRO A 1 103 ? 18.966 -5.728 15.439 1.00 48.96 101 PRO A O 1
ATOM 689 N N . ASP A 1 104 ? 21.120 -5.341 14.941 1.00 49.76 102 ASP A N 1
ATOM 690 C CA . ASP A 1 104 ? 21.269 -4.297 15.955 1.00 50.40 102 ASP A CA 1
ATOM 691 C C . ASP A 1 104 ? 20.777 -2.935 15.440 1.00 50.08 102 ASP A C 1
ATOM 692 O O . ASP A 1 104 ? 20.179 -2.173 16.205 1.00 49.80 102 ASP A O 1
ATOM 697 N N . GLU A 1 105 ? 20.999 -2.637 14.158 1.00 50.02 103 GLU A N 1
ATOM 698 C CA . GLU A 1 105 ? 20.361 -1.464 13.530 1.00 50.51 103 GLU A CA 1
ATOM 699 C C . GLU A 1 105 ? 18.837 -1.559 13.609 1.00 49.66 103 GLU A C 1
ATOM 700 O O . GLU A 1 105 ? 18.159 -0.572 13.906 1.00 49.18 103 GLU A O 1
ATOM 706 N N . PHE A 1 106 ? 18.318 -2.761 13.366 1.00 49.07 104 PHE A N 1
ATOM 707 C CA . PHE A 1 106 ? 16.877 -3.000 13.374 1.00 48.61 104 PHE A CA 1
ATOM 708 C C . PHE A 1 106 ? 16.228 -2.855 14.764 1.00 48.45 104 PHE A C 1
ATOM 709 O O . PHE A 1 106 ? 15.148 -2.275 14.892 1.00 48.11 104 PHE A O 1
ATOM 717 N N . ARG A 1 107 ? 16.873 -3.377 15.798 1.00 48.83 105 ARG A N 1
ATOM 718 C CA . ARG A 1 107 ? 16.447 -3.104 17.188 1.00 48.89 105 ARG A CA 1
ATOM 719 C C . ARG A 1 107 ? 16.386 -1.605 17.466 1.00 49.01 105 ARG A C 1
ATOM 720 O O . ARG A 1 107 ? 15.412 -1.100 18.016 1.00 48.72 105 ARG A O 1
ATOM 728 N N . ARG A 1 108 ? 17.434 -0.896 17.071 1.00 49.46 106 ARG A N 1
ATOM 729 C CA . ARG A 1 108 ? 17.501 0.534 17.323 1.00 50.03 106 ARG A CA 1
ATOM 730 C C . ARG A 1 108 ? 16.368 1.241 16.590 1.00 49.42 106 ARG A C 1
ATOM 731 O O . ARG A 1 108 ? 15.612 1.970 17.214 1.00 49.77 106 ARG A O 1
ATOM 739 N N . LEU A 1 109 ? 16.229 1.004 15.287 1.00 48.66 107 LEU A N 1
ATOM 740 C CA . LEU A 1 109 ? 15.171 1.670 14.507 1.00 48.58 107 LEU A CA 1
ATOM 741 C C . LEU A 1 109 ? 13.751 1.344 14.990 1.00 47.95 107 LEU A C 1
ATOM 742 O O . LEU A 1 109 ? 12.846 2.158 14.853 1.00 47.61 107 LEU A O 1
ATOM 747 N N . THR A 1 110 ? 13.563 0.168 15.572 1.00 47.71 108 THR A N 1
ATOM 748 C CA . THR A 1 110 ? 12.242 -0.244 16.054 1.00 47.79 108 THR A CA 1
ATOM 749 C C . THR A 1 110 ? 11.885 0.256 17.460 1.00 47.49 108 THR A C 1
ATOM 750 O O . THR A 1 110 ? 10.730 0.129 17.861 1.00 46.48 108 THR A O 1
ATOM 754 N N . ARG A 1 111 ? 12.854 0.836 18.188 1.00 47.53 109 ARG A N 1
ATOM 755 C CA . ARG A 1 111 ? 12.627 1.292 19.574 1.00 47.98 109 ARG A CA 1
ATOM 756 C C . ARG A 1 111 ? 11.467 2.252 19.625 1.00 47.28 109 ARG A C 1
ATOM 757 O O . ARG A 1 111 ? 11.305 3.058 18.717 1.00 47.76 109 ARG A O 1
ATOM 765 N N . PRO A 1 112 ? 10.684 2.211 20.706 1.00 46.48 110 PRO A N 1
ATOM 766 C CA . PRO A 1 112 ? 9.659 3.223 20.796 1.00 46.38 110 PRO A CA 1
ATOM 767 C C . PRO A 1 112 ? 10.284 4.564 21.212 1.00 46.18 110 PRO A C 1
ATOM 768 O O . PRO A 1 112 ? 11.316 4.597 21.888 1.00 46.05 110 PRO A O 1
ATOM 772 N N . VAL A 1 113 ? 9.658 5.646 20.766 1.00 45.64 111 VAL A N 1
ATOM 773 C CA . VAL A 1 113 ? 10.119 6.992 21.024 1.00 45.42 111 VAL A CA 1
ATOM 774 C C . VAL A 1 113 ? 9.009 7.663 21.804 1.00 45.02 111 VAL A C 1
ATOM 775 O O . VAL A 1 113 ? 7.848 7.589 21.395 1.00 44.28 111 VAL A O 1
ATOM 779 N N . SER A 1 114 ? 9.363 8.308 22.917 1.00 44.74 112 SER A N 1
ATOM 780 C CA . SER A 1 114 ? 8.365 8.856 23.845 1.00 45.11 112 SER A CA 1
ATOM 781 C C . SER A 1 114 ? 7.515 9.929 23.184 1.00 44.81 112 SER A C 1
ATOM 782 O O . SER A 1 114 ? 8.049 10.856 22.594 1.00 45.13 112 SER A O 1
ATOM 785 N N . GLY A 1 115 ? 6.196 9.796 23.277 1.00 44.69 113 GLY A N 1
ATOM 786 C CA . GLY A 1 115 ? 5.284 10.839 22.798 1.00 44.77 113 GLY A CA 1
ATOM 787 C C . GLY A 1 115 ? 5.032 10.867 21.299 1.00 44.83 113 GLY A C 1
ATOM 788 O O . GLY A 1 115 ? 4.668 11.909 20.757 1.00 44.87 113 GLY A O 1
ATOM 789 N N . GLN A 1 116 ? 5.221 9.732 20.619 1.00 44.97 114 GLN A N 1
ATOM 790 C CA . GLN A 1 116 ? 4.827 9.612 19.208 1.00 44.72 114 GLN A CA 1
ATOM 791 C C . GLN A 1 116 ? 4.438 8.174 18.839 1.00 44.26 114 GLN A C 1
ATOM 792 O O . GLN A 1 116 ? 4.999 7.208 19.363 1.00 44.15 114 GLN A O 1
ATOM 798 N N . ASP A 1 117 ? 3.454 8.044 17.949 1.00 43.33 115 ASP A N 1
ATOM 799 C CA . ASP A 1 117 ? 3.078 6.742 17.397 1.00 42.13 115 ASP A CA 1
ATOM 800 C C . ASP A 1 117 ? 4.072 6.350 16.334 1.00 40.36 115 ASP A C 1
ATOM 801 O O . ASP A 1 117 ? 4.924 7.148 15.945 1.00 40.37 115 ASP A O 1
ATOM 806 N N . ALA A 1 118 ? 3.936 5.120 15.853 1.00 38.08 116 ALA A N 1
ATOM 807 C CA . ALA A 1 118 ? 4.798 4.612 14.808 1.00 36.23 116 ALA A CA 1
ATOM 808 C C . ALA A 1 118 ? 4.061 3.595 13.911 1.00 34.73 116 ALA A C 1
ATOM 809 O O . ALA A 1 118 ? 3.407 2.660 14.396 1.00 33.81 116 ALA A O 1
ATOM 811 N N . PHE A 1 119 ? 4.156 3.813 12.596 1.00 33.15 117 PHE A N 1
ATOM 812 C CA . PHE A 1 119 ? 3.522 2.959 11.600 1.00 30.98 117 PHE A CA 1
ATOM 813 C C . PHE A 1 119 ? 4.608 2.422 10.697 1.00 29.27 117 PHE A C 1
ATOM 814 O O . PHE A 1 119 ? 5.472 3.167 10.257 1.00 27.80 117 PHE A O 1
ATOM 822 N N . SER A 1 120 ? 4.567 1.125 10.419 1.00 28.59 118 SER A N 1
ATOM 823 C CA . SER A 1 120 ? 5.588 0.530 9.590 1.00 27.57 118 SER A CA 1
ATOM 824 C C . SER A 1 120 ? 5.118 -0.745 8.869 1.00 27.57 118 SER A C 1
ATOM 825 O O . SER A 1 120 ? 4.255 -1.468 9.380 1.00 27.32 118 SER A O 1
ATOM 828 N N . VAL A 1 121 ? 5.697 -0.985 7.678 1.00 26.34 119 VAL A N 1
ATOM 829 C CA . VAL A 1 121 ? 5.524 -2.204 6.920 1.00 26.00 119 VAL A CA 1
ATOM 830 C C . VAL A 1 121 ? 6.911 -2.863 6.727 1.00 26.70 119 VAL A C 1
ATOM 831 O O . VAL A 1 121 ? 7.835 -2.266 6.169 1.00 27.22 119 VAL A O 1
ATOM 835 N N . PHE A 1 122 ? 7.037 -4.066 7.246 1.00 27.71 120 PHE A N 1
ATOM 836 C CA . PHE A 1 122 ? 8.271 -4.880 7.121 1.00 28.77 120 PHE A CA 1
ATOM 837 C C . PHE A 1 122 ? 8.146 -5.688 5.851 1.00 28.81 120 PHE A C 1
ATOM 838 O O . PHE A 1 122 ? 7.184 -6.433 5.647 1.00 28.02 120 PHE A O 1
ATOM 846 N N . VAL A 1 123 ? 9.152 -5.570 5.004 1.00 30.84 121 VAL A N 1
ATOM 847 C CA . VAL A 1 123 ? 9.148 -6.202 3.712 1.00 32.07 121 VAL A CA 1
ATOM 848 C C . VAL A 1 123 ? 10.309 -7.197 3.690 1.00 34.02 121 VAL A C 1
ATOM 849 O O . VAL A 1 123 ? 11.429 -6.814 3.981 1.00 34.22 121 VAL A O 1
ATOM 853 N N . GLY A 1 124 ? 10.028 -8.455 3.350 1.00 35.62 122 GLY A N 1
ATOM 854 C CA . GLY A 1 124 ? 11.050 -9.502 3.281 1.00 37.33 122 GLY A CA 1
ATOM 855 C C . GLY A 1 124 ? 11.793 -9.480 1.961 1.00 38.51 122 GLY A C 1
ATOM 856 O O . GLY A 1 124 ? 11.639 -8.551 1.178 1.00 38.69 122 GLY A O 1
ATOM 857 N N . ALA A 1 125 ? 12.595 -10.507 1.698 1.00 41.11 123 ALA A N 1
ATOM 858 C CA . ALA A 1 125 ? 13.437 -10.523 0.484 1.00 42.80 123 ALA A CA 1
ATOM 859 C C . ALA A 1 125 ? 12.621 -10.913 -0.751 1.00 44.03 123 ALA A C 1
ATOM 860 O O . ALA A 1 125 ? 11.869 -11.884 -0.723 1.00 44.15 123 ALA A O 1
ATOM 862 N N . ALA A 1 126 ? 12.762 -10.139 -1.826 1.00 45.59 124 ALA A N 1
ATOM 863 C CA . ALA A 1 126 ? 12.073 -10.421 -3.091 1.00 46.78 124 ALA A CA 1
ATOM 864 C C . ALA A 1 126 ? 12.480 -11.784 -3.667 1.00 47.94 124 ALA A C 1
ATOM 865 O O . ALA A 1 126 ? 11.645 -12.471 -4.249 1.00 48.06 124 ALA A O 1
ATOM 867 N N . SER A 1 127 ? 13.747 -12.172 -3.457 1.00 49.33 125 SER A N 1
ATOM 868 C CA . SER A 1 127 ? 14.325 -13.436 -3.957 1.00 50.08 125 SER A CA 1
ATOM 869 C C . SER A 1 127 ? 14.323 -14.555 -2.906 1.00 50.55 125 SER A C 1
ATOM 870 O O . SER A 1 127 ? 15.132 -14.555 -1.966 1.00 50.85 125 SER A O 1
ATOM 873 N N . VAL A 1 132 ? 21.067 -11.363 2.444 1.00 49.26 130 VAL A N 1
ATOM 874 C CA . VAL A 1 132 ? 20.349 -10.597 3.467 1.00 49.35 130 VAL A CA 1
ATOM 875 C C . VAL A 1 132 ? 20.963 -10.651 4.891 1.00 49.12 130 VAL A C 1
ATOM 876 O O . VAL A 1 132 ? 21.294 -11.723 5.406 1.00 48.95 130 VAL A O 1
ATOM 880 N N . LEU A 1 133 ? 21.073 -9.482 5.519 1.00 48.79 131 LEU A N 1
ATOM 881 C CA . LEU A 1 133 ? 21.633 -9.349 6.871 1.00 48.82 131 LEU A CA 1
ATOM 882 C C . LEU A 1 133 ? 20.620 -9.641 7.990 1.00 48.06 131 LEU A C 1
ATOM 883 O O . LEU A 1 133 ? 20.969 -9.630 9.165 1.00 48.26 131 LEU A O 1
ATOM 888 N N . LEU A 1 134 ? 19.366 -9.873 7.638 1.00 47.44 132 LEU A N 1
ATOM 889 C CA . LEU A 1 134 ? 18.320 -10.084 8.646 1.00 46.86 132 LEU A CA 1
ATOM 890 C C . LEU A 1 134 ? 17.094 -10.624 7.957 1.00 46.97 132 LEU A C 1
ATOM 891 O O . LEU A 1 134 ? 16.601 -10.009 6.999 1.00 47.15 132 LEU A O 1
ATOM 896 N N . LYS A 1 135 ? 16.597 -11.749 8.465 1.00 46.16 133 LYS A N 1
ATOM 897 C CA . LYS A 1 135 ? 15.458 -12.433 7.892 1.00 45.57 133 LYS A CA 1
ATOM 898 C C . LYS A 1 135 ? 14.180 -11.871 8.468 1.00 44.28 133 LYS A C 1
ATOM 899 O O . LYS A 1 135 ? 14.186 -11.290 9.555 1.00 44.15 133 LYS A O 1
ATOM 905 N N . LEU A 1 136 ? 13.086 -12.078 7.741 1.00 42.68 134 LEU A N 1
ATOM 906 C CA . LEU A 1 136 ? 11.809 -11.464 8.056 1.00 41.56 134 LEU A CA 1
ATOM 907 C C . LEU A 1 136 ? 11.171 -12.014 9.331 1.00 40.73 134 LEU A C 1
ATOM 908 O O . LEU A 1 136 ? 10.646 -11.238 10.134 1.00 39.84 134 LEU A O 1
ATOM 913 N N . SER A 1 137 ? 11.189 -13.340 9.500 1.00 40.31 135 SER A N 1
ATOM 914 C CA . SER A 1 137 ? 10.718 -13.984 10.743 1.00 40.43 135 SER A CA 1
ATOM 915 C C . SER A 1 137 ? 11.403 -13.377 11.986 1.00 40.19 135 SER A C 1
ATOM 916 O O . SER A 1 137 ? 10.748 -13.071 12.996 1.00 39.03 135 SER A O 1
ATOM 919 N N . ASP A 1 138 ? 12.720 -13.201 11.883 1.00 40.25 136 ASP A N 1
ATOM 920 C CA . ASP A 1 138 ? 13.529 -12.598 12.956 1.00 40.45 136 ASP A CA 1
ATOM 921 C C . ASP A 1 138 ? 13.119 -11.141 13.199 1.00 40.16 136 ASP A C 1
ATOM 922 O O . ASP A 1 138 ? 12.945 -10.732 14.336 1.00 40.99 136 ASP A O 1
ATOM 927 N N . ALA A 1 139 ? 12.945 -10.366 12.131 1.00 39.90 137 ALA A N 1
ATOM 928 C CA . ALA A 1 139 ? 12.494 -8.955 12.255 1.00 39.21 137 ALA A CA 1
ATOM 929 C C . ALA A 1 139 ? 11.146 -8.823 12.959 1.00 38.78 137 ALA A C 1
ATOM 930 O O . ALA A 1 139 ? 10.919 -7.877 13.725 1.00 38.64 137 ALA A O 1
ATOM 932 N N . TYR A 1 140 ? 10.254 -9.772 12.710 1.00 38.75 138 TYR A N 1
ATOM 933 C CA . TYR A 1 140 ? 8.954 -9.792 13.369 1.00 38.81 138 TYR A CA 1
ATOM 934 C C . TYR A 1 140 ? 9.085 -10.034 14.870 1.00 39.14 138 TYR A C 1
ATOM 935 O O . TYR A 1 140 ? 8.390 -9.390 15.684 1.00 38.41 138 TYR A O 1
ATOM 944 N N . LYS A 1 141 ? 9.980 -10.943 15.258 1.00 39.09 139 LYS A N 1
ATOM 945 C CA . LYS A 1 141 ? 10.188 -11.168 16.691 1.00 39.56 139 LYS A CA 1
ATOM 946 C C . LYS A 1 141 ? 10.974 -10.025 17.316 1.00 38.65 139 LYS A C 1
ATOM 947 O O . LYS A 1 141 ? 10.623 -9.589 18.394 1.00 38.18 139 LYS A O 1
ATOM 953 N N . ILE A 1 142 ? 11.991 -9.504 16.631 1.00 39.01 140 ILE A N 1
ATOM 954 C CA . ILE A 1 142 ? 12.666 -8.288 17.134 1.00 39.24 140 ILE A CA 1
ATOM 955 C C . ILE A 1 142 ? 11.603 -7.221 17.490 1.00 39.71 140 ILE A C 1
ATOM 956 O O . ILE A 1 142 ? 11.619 -6.693 18.598 1.00 39.81 140 ILE A O 1
ATOM 961 N N . ARG A 1 143 ? 10.647 -6.958 16.596 1.00 40.57 141 ARG A N 1
ATOM 962 C CA . ARG A 1 143 ? 9.527 -6.021 16.914 1.00 41.13 141 ARG A CA 1
ATOM 963 C C . ARG A 1 143 ? 8.708 -6.427 18.137 1.00 41.87 141 ARG A C 1
ATOM 964 O O . ARG A 1 143 ? 8.366 -5.584 18.968 1.00 42.13 141 ARG A O 1
ATOM 972 N N . GLN A 1 144 ? 8.333 -7.696 18.229 1.00 43.13 142 GLN A N 1
ATOM 973 C CA . GLN A 1 144 ? 7.551 -8.156 19.388 1.00 44.42 142 GLN A CA 1
ATOM 974 C C . GLN A 1 144 ? 8.280 -7.873 20.715 1.00 44.97 142 GLN A C 1
ATOM 975 O O . GLN A 1 144 ? 7.653 -7.474 21.686 1.00 44.33 142 GLN A O 1
ATOM 981 N N . ASP A 1 145 ? 9.601 -8.071 20.711 1.00 45.92 143 ASP A N 1
ATOM 982 C CA . ASP A 1 145 ? 10.487 -7.741 21.833 1.00 46.86 143 ASP A CA 1
ATOM 983 C C . ASP A 1 145 ? 10.473 -6.276 22.250 1.00 46.86 143 ASP A C 1
ATOM 984 O O . ASP A 1 145 ? 10.279 -5.960 23.428 1.00 47.57 143 ASP A O 1
ATOM 989 N N . VAL A 1 146 ? 10.701 -5.401 21.271 1.00 46.22 144 VAL A N 1
ATOM 990 C CA . VAL A 1 146 ? 11.081 -4.011 21.514 1.00 45.84 144 VAL A CA 1
ATOM 991 C C . VAL A 1 146 ? 9.952 -2.996 21.369 1.00 45.08 144 VAL A C 1
ATOM 992 O O . VAL A 1 146 ? 9.976 -1.972 22.030 1.00 44.95 144 VAL A O 1
ATOM 996 N N . ASN A 1 147 ? 8.975 -3.249 20.502 1.00 44.33 145 ASN A N 1
ATOM 997 C CA . ASN A 1 147 ? 7.861 -2.301 20.348 1.00 43.48 145 ASN A CA 1
ATOM 998 C C . ASN A 1 147 ? 6.546 -2.938 19.914 1.00 43.09 145 ASN A C 1
ATOM 999 O O . ASN A 1 147 ? 6.123 -2.813 18.765 1.00 42.73 145 ASN A O 1
ATOM 1004 N N . PRO A 1 148 ? 5.882 -3.618 20.852 1.00 42.71 146 PRO A N 1
ATOM 1005 C CA . PRO A 1 148 ? 4.527 -4.123 20.675 1.00 42.03 146 PRO A CA 1
ATOM 1006 C C . PRO A 1 148 ? 3.506 -3.106 20.169 1.00 40.48 146 PRO A C 1
ATOM 1007 O O . PRO A 1 148 ? 2.450 -3.516 19.663 1.00 39.90 146 PRO A O 1
ATOM 1011 N N . ASP A 1 149 ? 3.798 -1.810 20.303 1.00 38.92 147 ASP A N 1
ATOM 1012 C CA . ASP A 1 149 ? 2.834 -0.762 19.927 1.00 38.15 147 ASP A CA 1
ATOM 1013 C C . ASP A 1 149 ? 3.050 -0.202 18.510 1.00 36.22 147 ASP A C 1
ATOM 1014 O O . ASP A 1 149 ? 2.252 0.601 18.031 1.00 34.60 147 ASP A O 1
ATOM 1019 N N . LEU A 1 150 ? 4.137 -0.608 17.860 1.00 35.11 148 LEU A N 1
ATOM 1020 C CA . LEU A 1 150 ? 4.385 -0.235 16.475 1.00 34.47 148 LEU A CA 1
ATOM 1021 C C . LEU A 1 150 ? 3.214 -0.783 15.643 1.00 33.83 148 LEU A C 1
ATOM 1022 O O . LEU A 1 150 ? 2.875 -1.947 15.740 1.00 33.62 148 LEU A O 1
ATOM 1027 N N . LEU A 1 151 ? 2.522 0.081 14.910 1.00 33.94 149 LEU A N 1
ATOM 1028 C CA . LEU A 1 151 ? 1.414 -0.366 14.060 1.00 33.37 149 LEU A CA 1
ATOM 1029 C C . LEU A 1 151 ? 2.003 -0.976 12.787 1.00 32.58 149 LEU A C 1
ATOM 1030 O O . LEU A 1 151 ? 2.429 -0.267 11.865 1.00 31.91 149 LEU A O 1
ATOM 1035 N N . LEU A 1 152 ? 2.063 -2.299 12.796 1.00 31.51 150 LEU A N 1
ATOM 1036 C CA . LEU A 1 152 ? 2.768 -3.076 11.805 1.00 31.55 150 LEU A CA 1
ATOM 1037 C C . LEU A 1 152 ? 1.792 -3.481 10.702 1.00 31.54 150 LEU A C 1
ATOM 1038 O O . LEU A 1 152 ? 0.658 -3.882 10.982 1.00 31.45 150 LEU A O 1
ATOM 1043 N N . GLY A 1 153 ? 2.235 -3.332 9.455 1.00 31.24 151 GLY A N 1
ATOM 1044 C CA . GLY A 1 153 ? 1.517 -3.855 8.280 1.00 29.86 151 GLY A CA 1
ATOM 1045 C C . GLY A 1 153 ? 2.389 -4.844 7.551 1.00 28.73 151 GLY A C 1
ATOM 1046 O O . GLY A 1 153 ? 3.594 -4.833 7.729 1.00 27.40 151 GLY A O 1
ATOM 1047 N N . GLY A 1 154 ? 1.765 -5.678 6.715 1.00 28.11 152 GLY A N 1
ATOM 1048 C CA . GLY A 1 154 ? 2.463 -6.583 5.786 1.00 27.24 152 GLY A CA 1
ATOM 1049 C C . GLY A 1 154 ? 2.161 -6.317 4.303 1.00 26.37 152 GLY A C 1
ATOM 1050 O O . GLY A 1 154 ? 1.200 -5.616 3.952 1.00 25.50 152 GLY A O 1
ATOM 1051 N N . VAL A 1 155 ? 3.040 -6.797 3.432 1.00 25.41 153 VAL A N 1
ATOM 1052 C CA . VAL A 1 155 ? 2.853 -6.714 1.977 1.00 25.83 153 VAL A CA 1
ATOM 1053 C C . VAL A 1 155 ? 2.047 -7.964 1.592 1.00 27.53 153 VAL A C 1
ATOM 1054 O O . VAL A 1 155 ? 2.316 -9.071 2.083 1.00 28.13 153 VAL A O 1
ATOM 1058 N N . ALA A 1 156 ? 1.023 -7.785 0.761 1.00 28.63 154 ALA A N 1
ATOM 1059 C CA . ALA A 1 156 ? 0.245 -8.894 0.212 1.00 30.02 154 ALA A CA 1
ATOM 1060 C C . ALA A 1 156 ? 0.377 -8.820 -1.311 1.00 31.03 154 ALA A C 1
ATOM 1061 O O . ALA A 1 156 ? 0.497 -7.737 -1.868 1.00 31.29 154 ALA A O 1
ATOM 1063 N N . ILE A 1 157 ? 0.428 -9.971 -1.971 1.00 32.77 155 ILE A N 1
ATOM 1064 C CA . ILE A 1 157 ? 0.667 -10.020 -3.415 1.00 34.36 155 ILE A CA 1
ATOM 1065 C C . ILE A 1 157 ? -0.351 -10.967 -4.030 1.00 35.40 155 ILE A C 1
ATOM 1066 O O . ILE A 1 157 ? -0.134 -12.187 -4.083 1.00 35.15 155 ILE A O 1
ATOM 1071 N N . PRO A 1 158 ? -1.503 -10.407 -4.434 1.00 36.85 156 PRO A N 1
ATOM 1072 C CA . PRO A 1 158 ? -2.608 -11.178 -4.986 1.00 38.34 156 PRO A CA 1
ATOM 1073 C C . PRO A 1 158 ? -2.192 -12.046 -6.174 1.00 40.41 156 PRO A C 1
ATOM 1074 O O . PRO A 1 158 ? -2.646 -13.183 -6.292 1.00 40.40 156 PRO A O 1
ATOM 1078 N N . GLU A 1 159 ? -1.328 -11.521 -7.037 1.00 42.59 157 GLU A N 1
ATOM 1079 C CA . GLU A 1 159 ? -0.844 -12.301 -8.189 1.00 44.64 157 GLU A CA 1
ATOM 1080 C C . GLU A 1 159 ? -0.221 -13.637 -7.771 1.00 44.90 157 GLU A C 1
ATOM 1081 O O . GLU A 1 159 ? -0.381 -14.644 -8.456 1.00 45.18 157 GLU A O 1
ATOM 1087 N N . ARG A 1 160 ? 0.445 -13.636 -6.623 1.00 45.29 158 ARG A N 1
ATOM 1088 C CA . ARG A 1 160 ? 1.118 -14.823 -6.083 1.00 45.57 158 ARG A CA 1
ATOM 1089 C C . ARG A 1 160 ? 0.130 -15.908 -5.628 1.00 45.57 158 ARG A C 1
ATOM 1090 O O . ARG A 1 160 ? 0.475 -17.093 -5.573 1.00 45.22 158 ARG A O 1
ATOM 1098 N N . HIS A 1 161 ? -1.096 -15.486 -5.311 1.00 45.44 159 HIS A N 1
ATOM 1099 C CA . HIS A 1 161 ? -2.197 -16.378 -4.941 1.00 45.64 159 HIS A CA 1
ATOM 1100 C C . HIS A 1 161 ? -2.638 -17.294 -6.095 1.00 46.21 159 HIS A C 1
ATOM 1101 O O . HIS A 1 161 ? -3.277 -18.322 -5.857 1.00 45.75 159 HIS A O 1
ATOM 1108 N N . MET A 1 162 ? -2.336 -16.905 -7.335 1.00 47.07 160 MET A N 1
ATOM 1109 C CA . MET A 1 162 ? -2.722 -17.702 -8.515 1.00 47.89 160 MET A CA 1
ATOM 1110 C C . MET A 1 162 ? -1.926 -19.011 -8.591 1.00 49.13 160 MET A C 1
ATOM 1111 O O . MET A 1 162 ? -2.398 -19.998 -9.161 1.00 49.58 160 MET A O 1
ATOM 1116 N N . LYS A 1 163 ? -0.738 -19.008 -7.984 1.00 50.46 161 LYS A N 1
ATOM 1117 C CA . LYS A 1 163 ? 0.233 -20.099 -8.100 1.00 50.90 161 LYS A CA 1
ATOM 1118 C C . LYS A 1 163 ? -0.021 -21.288 -7.161 1.00 51.58 161 LYS A C 1
ATOM 1119 O O . LYS A 1 163 ? 0.230 -22.436 -7.539 1.00 51.93 161 LYS A O 1
ATOM 1121 N N . ASN A 1 164 ? -0.494 -21.023 -5.939 1.00 52.11 162 ASN A N 1
ATOM 1122 C CA . ASN A 1 164 ? -0.837 -22.098 -4.975 1.00 51.98 162 ASN A CA 1
ATOM 1123 C C . ASN A 1 164 ? -2.076 -21.857 -4.099 1.00 51.27 162 ASN A C 1
ATOM 1124 O O . ASN A 1 164 ? -2.369 -22.664 -3.208 1.00 51.35 162 ASN A O 1
ATOM 1129 N N . THR A 1 165 ? -2.797 -20.767 -4.353 1.00 50.15 163 THR A N 1
ATOM 1130 C CA . THR A 1 165 ? -4.042 -20.457 -3.632 1.00 49.37 163 THR A CA 1
ATOM 1131 C C . THR A 1 165 ? -3.838 -20.384 -2.102 1.00 48.18 163 THR A C 1
ATOM 1132 O O . THR A 1 165 ? -4.664 -20.878 -1.332 1.00 47.56 163 THR A O 1
ATOM 1136 N N . ASP A 1 166 ? -2.735 -19.758 -1.681 1.00 46.80 164 ASP A N 1
ATOM 1137 C CA . ASP A 1 166 ? -2.359 -19.709 -0.259 1.00 45.84 164 ASP A CA 1
ATOM 1138 C C . ASP A 1 166 ? -1.815 -18.335 0.207 1.00 44.49 164 ASP A C 1
ATOM 1139 O O . ASP A 1 166 ? -1.165 -18.245 1.250 1.00 43.84 164 ASP A O 1
ATOM 1144 N N . GLU A 1 167 ? -2.062 -17.282 -0.569 1.00 42.54 165 GLU A N 1
ATOM 1145 C CA . GLU A 1 167 ? -1.655 -15.945 -0.167 1.00 41.46 165 GLU A CA 1
ATOM 1146 C C . GLU A 1 167 ? -2.508 -15.464 1.001 1.00 40.67 165 GLU A C 1
ATOM 1147 O O . GLU A 1 167 ? -2.033 -14.676 1.815 1.00 40.62 165 GLU A O 1
ATOM 1153 N N . HIS A 1 168 ? -3.770 -15.885 1.056 1.00 39.98 166 HIS A N 1
ATOM 1154 C CA . HIS A 1 168 ? -4.583 -15.683 2.261 1.00 39.23 166 HIS A CA 1
ATOM 1155 C C . HIS A 1 168 ? -3.885 -16.309 3.461 1.00 38.88 166 HIS A C 1
ATOM 1156 O O . HIS A 1 168 ? -3.810 -15.699 4.524 1.00 39.09 166 HIS A O 1
ATOM 1163 N N . LEU A 1 169 ? -3.313 -17.502 3.286 1.00 38.16 167 LEU A N 1
ATOM 1164 C CA . LEU A 1 169 ? -2.657 -18.167 4.405 1.00 37.86 167 LEU A CA 1
ATOM 1165 C C . LEU A 1 169 ? -1.392 -17.419 4.792 1.00 37.14 167 LEU A C 1
ATOM 1166 O O . LEU A 1 169 ? -1.013 -17.399 5.956 1.00 36.66 167 LEU A O 1
ATOM 1171 N N . ARG A 1 170 ? -0.734 -16.819 3.812 1.00 37.02 168 ARG A N 1
ATOM 1172 C CA . ARG A 1 170 ? 0.500 -16.097 4.057 1.00 37.40 168 ARG A CA 1
ATOM 1173 C C . ARG A 1 170 ? 0.199 -14.849 4.893 1.00 36.77 168 ARG A C 1
ATOM 1174 O O . ARG A 1 170 ? 0.946 -14.521 5.817 1.00 36.06 168 ARG A O 1
ATOM 1182 N N . ILE A 1 171 ? -0.921 -14.181 4.609 1.00 36.16 169 ILE A N 1
ATOM 1183 C CA . ILE A 1 171 ? -1.256 -13.008 5.377 1.00 36.34 169 ILE A CA 1
ATOM 1184 C C . ILE A 1 171 ? -1.829 -13.352 6.762 1.00 36.27 169 ILE A C 1
ATOM 1185 O O . ILE A 1 171 ? -1.677 -12.576 7.681 1.00 35.58 169 ILE A O 1
ATOM 1190 N N . ILE A 1 172 ? -2.448 -14.527 6.918 1.00 37.12 170 ILE A N 1
ATOM 1191 C CA . ILE A 1 172 ? -2.923 -14.971 8.236 1.00 37.03 170 ILE A CA 1
ATOM 1192 C C . ILE A 1 172 ? -1.712 -15.243 9.120 1.00 36.89 170 ILE A C 1
ATOM 1193 O O . ILE A 1 172 ? -1.677 -14.805 10.252 1.00 36.61 170 ILE A O 1
ATOM 1198 N N . ASP A 1 173 ? -0.703 -15.931 8.590 1.00 37.16 171 ASP A N 1
ATOM 1199 C CA . ASP A 1 173 ? 0.571 -16.087 9.290 1.00 37.26 171 ASP A CA 1
ATOM 1200 C C . ASP A 1 173 ? 1.242 -14.740 9.646 1.00 37.54 171 ASP A C 1
ATOM 1201 O O . ASP A 1 173 ? 1.903 -14.641 10.677 1.00 37.22 171 ASP A O 1
ATOM 1206 N N . LYS A 1 174 ? 1.076 -13.708 8.808 1.00 36.52 172 LYS A N 1
ATOM 1207 C CA . LYS A 1 174 ? 1.566 -12.369 9.134 1.00 36.24 172 LYS A CA 1
ATOM 1208 C C . LYS A 1 174 ? 0.708 -11.707 10.221 1.00 36.42 172 LYS A C 1
ATOM 1209 O O . LYS A 1 174 ? 1.244 -11.055 11.101 1.00 36.09 172 LYS A O 1
ATOM 1215 N N . ILE A 1 175 ? -0.610 -11.873 10.173 1.00 37.06 173 ILE A N 1
ATOM 1216 C CA . ILE A 1 175 ? -1.443 -11.401 11.265 1.00 38.05 173 ILE A CA 1
ATOM 1217 C C . ILE A 1 175 ? -0.963 -12.054 12.583 1.00 39.35 173 ILE A C 1
ATOM 1218 O O . ILE A 1 175 ? -0.671 -11.365 13.551 1.00 39.37 173 ILE A O 1
ATOM 1223 N N . ASN A 1 176 ? -0.809 -13.376 12.585 1.00 40.50 174 ASN A N 1
ATOM 1224 C CA . ASN A 1 176 ? -0.323 -14.075 13.773 1.00 41.42 174 ASN A CA 1
ATOM 1225 C C . ASN A 1 176 ? 0.991 -13.521 14.274 1.00 41.42 174 ASN A C 1
ATOM 1226 O O . ASN A 1 176 ? 1.271 -13.579 15.465 1.00 41.61 174 ASN A O 1
ATOM 1231 N N . LYS A 1 177 ? 1.795 -12.991 13.359 1.00 41.03 175 LYS A N 1
ATOM 1232 C CA . LYS A 1 177 ? 3.104 -12.471 13.704 1.00 40.98 175 LYS A CA 1
ATOM 1233 C C . LYS A 1 177 ? 3.122 -10.975 14.047 1.00 39.50 175 LYS A C 1
ATOM 1234 O O . LYS A 1 177 ? 4.198 -10.411 14.226 1.00 39.27 175 LYS A O 1
ATOM 1240 N N . GLY A 1 178 ? 1.948 -10.357 14.190 1.00 38.31 176 GLY A N 1
ATOM 1241 C CA . GLY A 1 178 ? 1.853 -8.949 14.583 1.00 37.39 176 GLY A CA 1
ATOM 1242 C C . GLY A 1 178 ? 1.154 -7.976 13.632 1.00 36.58 176 GLY A C 1
ATOM 1243 O O . GLY A 1 178 ? 0.760 -6.889 14.053 1.00 36.12 176 GLY A O 1
ATOM 1244 N N . CYS A 1 179 ? 0.964 -8.348 12.365 1.00 34.55 177 CYS A N 1
ATOM 1245 C CA . CYS A 1 179 ? 0.403 -7.402 11.382 1.00 33.54 177 CYS A CA 1
ATOM 1246 C C . CYS A 1 179 ? -1.067 -7.084 11.595 1.00 32.38 177 CYS A C 1
ATOM 1247 O O . CYS A 1 179 ? -1.866 -7.974 11.862 1.00 32.31 177 CYS A O 1
ATOM 1250 N N . LYS A 1 180 ? -1.421 -5.807 11.460 1.00 31.76 178 LYS A N 1
ATOM 1251 C CA . LYS A 1 180 ? -2.803 -5.359 11.679 1.00 30.46 178 LYS A CA 1
ATOM 1252 C C . LYS A 1 180 ? -3.411 -4.726 10.432 1.00 29.45 178 LYS A C 1
ATOM 1253 O O . LYS A 1 180 ? -4.553 -4.250 10.456 1.00 28.51 178 LYS A O 1
ATOM 1259 N N . TYR A 1 181 ? -2.651 -4.697 9.336 1.00 28.03 179 TYR A N 1
ATOM 1260 C CA . TYR A 1 181 ? -3.191 -4.299 8.025 1.00 26.90 179 TYR A CA 1
ATOM 1261 C C . TYR A 1 181 ? -2.261 -4.768 6.933 1.00 26.69 179 TYR A C 1
ATOM 1262 O O . TYR A 1 181 ? -1.118 -5.138 7.207 1.00 26.78 179 TYR A O 1
ATOM 1271 N N . PHE A 1 182 ? -2.745 -4.753 5.695 1.00 26.37 180 PHE A N 1
ATOM 1272 C CA . PHE A 1 182 ? -1.908 -5.136 4.559 1.00 26.49 180 PHE A CA 1
ATOM 1273 C C . PHE A 1 182 ? -2.025 -4.132 3.463 1.00 25.70 180 PHE A C 1
ATOM 1274 O O . PHE A 1 182 ? -3.089 -3.587 3.247 1.00 26.69 180 PHE A O 1
ATOM 1282 N N . ILE A 1 183 ? -0.898 -3.826 2.844 1.00 25.91 181 ILE A N 1
ATOM 1283 C CA . ILE A 1 183 ? -0.851 -2.948 1.705 1.00 25.77 181 ILE A CA 1
ATOM 1284 C C . ILE A 1 183 ? -0.390 -3.802 0.548 1.00 26.52 181 ILE A C 1
ATOM 1285 O O . ILE A 1 183 ? 0.700 -4.427 0.607 1.00 27.15 181 ILE A O 1
ATOM 1290 N N . THR A 1 184 ? -1.219 -3.893 -0.494 1.00 25.76 182 THR A N 1
ATOM 1291 C CA . THR A 1 184 ? -0.820 -4.695 -1.664 1.00 25.41 182 THR A CA 1
ATOM 1292 C C . THR A 1 184 ? 0.193 -3.945 -2.525 1.00 24.15 182 THR A C 1
ATOM 1293 O O . THR A 1 184 ? 0.293 -2.721 -2.463 1.00 21.09 182 THR A O 1
ATOM 1297 N N . GLN A 1 185 ? 1.038 -4.674 -3.277 1.00 24.45 183 GLN A N 1
ATOM 1298 C CA . GLN A 1 185 ? 1.660 -4.043 -4.434 1.00 24.16 183 GLN A CA 1
ATOM 1299 C C . GLN A 1 185 ? 0.577 -3.639 -5.415 1.00 24.42 183 GLN A C 1
ATOM 1300 O O . GLN A 1 185 ? -0.588 -4.052 -5.275 1.00 25.32 183 GLN A O 1
ATOM 1306 N N . ALA A 1 186 ? 0.967 -2.822 -6.393 1.00 24.40 184 ALA A N 1
ATOM 1307 C CA . ALA A 1 186 ? 0.088 -2.330 -7.452 1.00 25.62 184 ALA A CA 1
ATOM 1308 C C . ALA A 1 186 ? -0.771 -3.444 -8.027 1.00 26.14 184 ALA A C 1
ATOM 1309 O O . ALA A 1 186 ? -0.268 -4.503 -8.365 1.00 27.78 184 ALA A O 1
ATOM 1311 N N . VAL A 1 187 ? -2.082 -3.238 -8.041 1.00 27.09 185 VAL A N 1
ATOM 1312 C CA . VAL A 1 187 ? -3.006 -4.244 -8.523 1.00 27.59 185 VAL A CA 1
ATOM 1313 C C . VAL A 1 187 ? -3.364 -3.912 -9.976 1.00 27.96 185 VAL A C 1
ATOM 1314 O O . VAL A 1 187 ? -3.889 -2.824 -10.255 1.00 28.54 185 VAL A O 1
ATOM 1318 N N . TYR A 1 188 ? -3.071 -4.848 -10.884 1.00 27.43 186 TYR A N 1
ATOM 1319 C CA . TYR A 1 188 ? -3.469 -4.726 -12.298 1.00 27.74 186 TYR A CA 1
ATOM 1320 C C . TYR A 1 188 ? -4.319 -5.865 -12.829 1.00 27.54 186 TYR A C 1
ATOM 1321 O O . TYR A 1 188 ? -4.546 -5.935 -14.025 1.00 27.26 186 TYR A O 1
ATOM 1330 N N . ASN A 1 189 ? -4.808 -6.720 -11.937 1.00 28.10 187 ASN A N 1
ATOM 1331 C CA . ASN A 1 189 ? -5.656 -7.855 -12.282 1.00 29.10 187 ASN A CA 1
ATOM 1332 C C . ASN A 1 189 ? -6.749 -8.030 -11.218 1.00 29.63 187 ASN A C 1
ATOM 1333 O O . ASN A 1 189 ? -6.469 -8.368 -10.056 1.00 30.63 187 ASN A O 1
ATOM 1338 N N . VAL A 1 190 ? -7.986 -7.846 -11.636 1.00 29.93 188 VAL A N 1
ATOM 1339 C CA . VAL A 1 190 ? -9.101 -7.789 -10.713 1.00 30.54 188 VAL A CA 1
ATOM 1340 C C . VAL A 1 190 ? -9.414 -9.196 -10.225 1.00 30.41 188 VAL A C 1
ATOM 1341 O O . VAL A 1 190 ? -9.771 -9.389 -9.050 1.00 30.25 188 VAL A O 1
ATOM 1345 N N . GLU A 1 191 ? -9.226 -10.193 -11.095 1.00 29.80 189 GLU A N 1
ATOM 1346 C CA . GLU A 1 191 ? -9.596 -11.551 -10.759 1.00 29.32 189 GLU A CA 1
ATOM 1347 C C . GLU A 1 191 ? -8.685 -12.098 -9.650 1.00 29.63 189 GLU A C 1
ATOM 1348 O O . GLU A 1 191 ? -9.167 -12.742 -8.722 1.00 28.44 189 GLU A O 1
ATOM 1354 N N . ALA A 1 192 ? -7.378 -11.867 -9.762 1.00 28.73 190 ALA A N 1
ATOM 1355 C CA . ALA A 1 192 ? -6.440 -12.308 -8.727 1.00 28.28 190 ALA A CA 1
ATOM 1356 C C . ALA A 1 192 ? -6.783 -11.650 -7.399 1.00 27.66 190 ALA A C 1
ATOM 1357 O O . ALA A 1 192 ? -6.690 -12.283 -6.359 1.00 26.55 190 ALA A O 1
ATOM 1359 N N . ALA A 1 193 ? -7.159 -10.373 -7.460 1.00 26.97 191 ALA A N 1
ATOM 1360 C CA . ALA A 1 193 ? -7.426 -9.614 -6.284 1.00 27.18 191 ALA A CA 1
ATOM 1361 C C . ALA A 1 193 ? -8.711 -10.142 -5.649 1.00 28.05 191 ALA A C 1
ATOM 1362 O O . ALA A 1 193 ? -8.722 -10.435 -4.438 1.00 27.73 191 ALA A O 1
ATOM 1364 N N . LYS A 1 194 ? -9.782 -10.279 -6.432 1.00 28.88 192 LYS A N 1
ATOM 1365 C CA . LYS A 1 194 ? -11.011 -10.929 -5.901 1.00 29.38 192 LYS A CA 1
ATOM 1366 C C . LYS A 1 194 ? -10.790 -12.395 -5.435 1.00 29.05 192 LYS A C 1
ATOM 1367 O O . LYS A 1 194 ? -11.388 -12.835 -4.458 1.00 28.05 192 LYS A O 1
ATOM 1373 N N . ASP A 1 195 ? -9.971 -13.175 -6.142 1.00 28.93 193 ASP A N 1
ATOM 1374 C CA . ASP A 1 195 ? -9.689 -14.513 -5.673 1.00 28.32 193 ASP A CA 1
ATOM 1375 C C . ASP A 1 195 ? -9.051 -14.526 -4.253 1.00 27.86 193 ASP A C 1
ATOM 1376 O O . ASP A 1 195 ? -9.421 -15.351 -3.416 1.00 27.82 193 ASP A O 1
ATOM 1381 N N . PHE A 1 196 ? -8.077 -13.647 -4.026 1.00 27.19 194 PHE A N 1
ATOM 1382 C CA . PHE A 1 196 ? -7.418 -13.469 -2.727 1.00 26.79 194 PHE A CA 1
ATOM 1383 C C . PHE A 1 196 ? -8.432 -13.041 -1.697 1.00 25.74 194 PHE A C 1
ATOM 1384 O O . PHE A 1 196 ? -8.528 -13.621 -0.640 1.00 25.00 194 PHE A O 1
ATOM 1392 N N . LEU A 1 197 ? -9.186 -11.997 -2.007 1.00 25.30 195 LEU A N 1
ATOM 1393 C CA . LEU A 1 197 ? -10.204 -11.523 -1.077 1.00 25.56 195 LEU A CA 1
ATOM 1394 C C . LEU A 1 197 ? -11.175 -12.622 -0.667 1.00 25.25 195 LEU A C 1
ATOM 1395 O O . LEU A 1 197 ? -11.443 -12.793 0.537 1.00 25.90 195 LEU A O 1
ATOM 1400 N N . SER A 1 198 ? -11.673 -13.365 -1.653 1.00 25.67 196 SER A N 1
ATOM 1401 C CA . SER A 1 198 ? -12.506 -14.554 -1.459 1.00 26.50 196 SER A CA 1
ATOM 1402 C C . SER A 1 198 ? -11.942 -15.593 -0.505 1.00 28.10 196 SER A C 1
ATOM 1403 O O . SER A 1 198 ? -12.614 -16.020 0.442 1.00 28.21 196 SER A O 1
ATOM 1406 N N . ASP A 1 199 ? -10.732 -16.063 -0.779 1.00 29.81 197 ASP A N 1
ATOM 1407 C CA . ASP A 1 199 ? -10.145 -17.096 0.055 1.00 30.33 197 ASP A CA 1
ATOM 1408 C C . ASP A 1 199 ? -9.840 -16.530 1.443 1.00 31.15 197 ASP A C 1
ATOM 1409 O O . ASP A 1 199 ? -9.932 -17.257 2.435 1.00 30.18 197 ASP A O 1
ATOM 1414 N N . TYR A 1 200 ? -9.553 -15.223 1.505 1.00 31.82 198 TYR A N 1
ATOM 1415 C CA . TYR A 1 200 ? -9.322 -14.546 2.781 1.00 32.22 198 TYR A CA 1
ATOM 1416 C C . TYR A 1 200 ? -10.608 -14.456 3.610 1.00 32.64 198 TYR A C 1
ATOM 1417 O O . TYR A 1 200 ? -10.607 -14.798 4.793 1.00 31.39 198 TYR A O 1
ATOM 1426 N N . TYR A 1 201 ? -11.675 -13.953 2.986 1.00 33.82 199 TYR A N 1
ATOM 1427 C CA . TYR A 1 201 ? -12.989 -13.904 3.608 1.00 34.59 199 TYR A CA 1
ATOM 1428 C C . TYR A 1 201 ? -13.471 -15.297 4.079 1.00 35.50 199 TYR A C 1
ATOM 1429 O O . TYR A 1 201 ? -13.704 -15.516 5.281 1.00 36.28 199 TYR A O 1
AT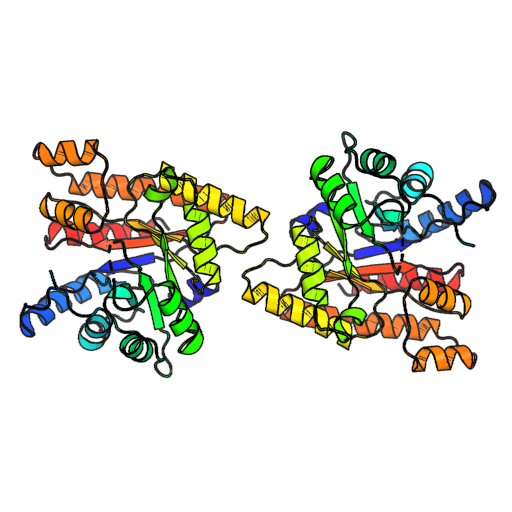OM 1438 N N . TYR A 1 202 ? -13.602 -16.246 3.162 1.00 35.81 200 TYR A N 1
ATOM 1439 C CA . TYR A 1 202 ? -14.094 -17.578 3.528 1.00 36.23 200 TYR A CA 1
ATOM 1440 C C . TYR A 1 202 ? -13.276 -18.305 4.604 1.00 37.04 200 TYR A C 1
ATOM 1441 O O . TYR A 1 202 ? -13.862 -18.939 5.474 1.00 36.68 200 TYR A O 1
ATOM 1450 N N . TYR A 1 203 ? -11.949 -18.203 4.570 1.00 37.53 201 TYR A N 1
ATOM 1451 C CA . TYR A 1 203 ? -11.127 -18.873 5.569 1.00 38.82 201 TYR A CA 1
ATOM 1452 C C . TYR A 1 203 ? -11.299 -18.235 6.950 1.00 39.21 201 TYR A C 1
ATOM 1453 O O . TYR A 1 203 ? -11.332 -18.935 7.970 1.00 38.27 201 TYR A O 1
ATOM 1462 N N . SER A 1 204 ? -11.392 -16.905 6.963 1.00 39.89 202 SER A N 1
ATOM 1463 C CA . SER A 1 204 ? -11.532 -16.165 8.195 1.00 39.84 202 SER A CA 1
ATOM 1464 C C . SER A 1 204 ? -12.872 -16.555 8.803 1.00 40.99 202 SER A C 1
ATOM 1465 O O . SER A 1 204 ? -12.948 -16.830 9.994 1.00 40.45 202 SER A O 1
ATOM 1468 N N . LYS A 1 205 ? -13.920 -16.557 7.981 1.00 41.92 203 LYS A N 1
ATOM 1469 C CA . LYS A 1 205 ? -15.252 -16.922 8.437 1.00 43.01 203 LYS A CA 1
ATOM 1470 C C . LYS A 1 205 ? -15.278 -18.327 9.000 1.00 43.05 203 LYS A C 1
ATOM 1471 O O . LYS A 1 205 ? -15.893 -18.549 10.031 1.00 42.72 203 LYS A O 1
ATOM 1477 N N . ASN A 1 206 ? -14.617 -19.265 8.323 1.00 43.41 204 ASN A N 1
ATOM 1478 C CA . ASN A 1 206 ? -14.646 -20.664 8.729 1.00 43.69 204 ASN A CA 1
ATOM 1479 C C . ASN A 1 206 ? -13.820 -20.918 9.970 1.00 43.63 204 ASN A C 1
ATOM 1480 O O . ASN A 1 206 ? -14.037 -21.912 10.687 1.00 43.46 204 ASN A O 1
ATOM 1485 N N . ASN A 1 207 ? -12.834 -20.057 10.207 1.00 42.67 205 ASN A N 1
ATOM 1486 C CA . ASN A 1 207 ? -12.020 -20.185 11.408 1.00 41.99 205 ASN A CA 1
ATOM 1487 C C . ASN A 1 207 ? -12.390 -19.154 12.464 1.00 40.58 205 ASN A C 1
ATOM 1488 O O . ASN A 1 207 ? -11.630 -18.928 13.401 1.00 39.89 205 ASN A O 1
ATOM 1493 N N . ASN A 1 208 ? -13.555 -18.526 12.316 1.00 39.75 206 ASN A N 1
ATOM 1494 C CA . ASN A 1 208 ? -14.054 -17.611 13.344 1.00 39.30 206 ASN A CA 1
ATOM 1495 C C . ASN A 1 208 ? -13.123 -16.413 13.596 1.00 38.54 206 ASN A C 1
ATOM 1496 O O . ASN A 1 208 ? -12.972 -15.970 14.750 1.00 38.60 206 ASN A O 1
ATOM 1501 N N . LEU A 1 209 ? -12.522 -15.878 12.526 1.00 36.96 207 LEU A N 1
ATOM 1502 C CA . LEU A 1 209 ? -11.572 -14.779 12.653 1.00 35.96 207 LEU A CA 1
ATOM 1503 C C . LEU A 1 209 ? -12.192 -13.435 12.293 1.00 34.90 207 LEU A C 1
ATOM 1504 O O . LEU A 1 209 ? -13.048 -13.354 11.435 1.00 35.20 207 LEU A O 1
ATOM 1509 N N . LYS A 1 210 ? -11.727 -12.379 12.943 1.00 33.96 208 LYS A N 1
ATOM 1510 C CA . LYS A 1 210 ? -11.987 -11.024 12.481 1.00 34.10 208 LYS A CA 1
ATOM 1511 C C . LYS A 1 210 ? -11.033 -10.736 11.299 1.00 33.34 208 LYS A C 1
ATOM 1512 O O . LYS A 1 210 ? -10.023 -11.423 11.111 1.00 33.09 208 LYS A O 1
ATOM 1518 N N . MET A 1 211 ? -11.360 -9.730 10.515 1.00 32.42 209 MET A N 1
ATOM 1519 C CA . MET A 1 211 ? -10.550 -9.392 9.344 1.00 32.55 209 MET A CA 1
ATOM 1520 C C . MET A 1 211 ? -9.801 -8.098 9.574 1.00 32.30 209 MET A C 1
ATOM 1521 O O . MET A 1 211 ? -10.299 -7.217 10.269 1.00 33.52 209 MET A O 1
ATOM 1526 N N . VAL A 1 212 ? -8.602 -7.967 9.005 1.00 31.90 210 VAL A N 1
ATOM 1527 C CA . VAL A 1 212 ? -7.929 -6.656 9.003 1.00 31.47 210 VAL A CA 1
ATOM 1528 C C . VAL A 1 212 ? -8.062 -5.927 7.651 1.00 30.92 210 VAL A C 1
ATOM 1529 O O . VAL A 1 212 ? -8.415 -6.526 6.644 1.00 31.39 210 VAL A O 1
ATOM 1533 N N . PRO A 1 213 ? -7.810 -4.617 7.638 1.00 30.04 211 PRO A N 1
ATOM 1534 C CA . PRO A 1 213 ? -7.971 -3.849 6.431 1.00 29.55 211 PRO A CA 1
ATOM 1535 C C . PRO A 1 213 ? -6.995 -4.328 5.359 1.00 28.89 211 PRO A C 1
ATOM 1536 O O . PRO A 1 213 ? -5.814 -4.542 5.646 1.00 27.32 211 PRO A O 1
ATOM 1540 N N . ILE A 1 214 ? -7.538 -4.546 4.167 1.00 28.76 212 ILE A N 1
ATOM 1541 C CA . ILE A 1 214 ? -6.783 -4.850 2.970 1.00 28.86 212 ILE A CA 1
ATOM 1542 C C . ILE A 1 214 ? -6.754 -3.564 2.185 1.00 28.54 212 ILE A C 1
ATOM 1543 O O . ILE A 1 214 ? -7.800 -3.109 1.691 1.00 29.29 212 ILE A O 1
ATOM 1548 N N . ILE A 1 215 ? -5.574 -2.949 2.137 1.00 28.04 213 ILE A N 1
ATOM 1549 C CA . ILE A 1 215 ? -5.342 -1.700 1.445 1.00 27.27 213 ILE A CA 1
ATOM 1550 C C . ILE A 1 215 ? -4.757 -1.966 0.057 1.00 26.94 213 ILE A C 1
ATOM 1551 O O . ILE A 1 215 ? -3.584 -2.411 -0.075 1.00 25.50 213 ILE A O 1
ATOM 1556 N N . PHE A 1 216 ? -5.560 -1.695 -0.969 1.00 25.65 214 PHE A N 1
ATOM 1557 C CA . PHE A 1 216 ? -5.109 -1.884 -2.365 1.00 25.59 214 PHE A CA 1
ATOM 1558 C C . PHE A 1 216 ? -4.376 -0.677 -2.942 1.00 24.65 214 PHE A C 1
ATOM 1559 O O . PHE A 1 216 ? -4.894 0.437 -2.971 1.00 24.57 214 PHE A O 1
ATOM 1567 N N . THR A 1 217 ? -3.172 -0.940 -3.431 1.00 24.76 215 THR A N 1
ATOM 1568 C CA . THR A 1 217 ? -2.340 0.043 -4.072 1.00 24.69 215 THR A CA 1
ATOM 1569 C C . THR A 1 217 ? -2.694 0.156 -5.553 1.00 24.90 215 THR A C 1
ATOM 1570 O O . THR A 1 217 ? -2.827 -0.845 -6.253 1.00 26.19 215 THR A O 1
ATOM 1574 N N . LEU A 1 218 ? -2.871 1.390 -6.008 1.00 26.04 216 LEU A N 1
ATOM 1575 C CA . LEU A 1 218 ? -3.010 1.718 -7.418 1.00 26.22 216 LEU A CA 1
ATOM 1576 C C . LEU A 1 218 ? -1.838 2.607 -7.795 1.00 26.82 216 LEU A C 1
ATOM 1577 O O . LEU A 1 218 ? -1.507 3.547 -7.082 1.00 27.57 216 LEU A O 1
ATOM 1582 N N . THR A 1 219 ? -1.235 2.313 -8.932 1.00 28.06 217 THR A N 1
ATOM 1583 C CA . THR A 1 219 ? -0.022 2.968 -9.392 1.00 28.89 217 THR A CA 1
ATOM 1584 C C . THR A 1 219 ? -0.134 3.243 -10.871 1.00 29.20 217 THR A C 1
ATOM 1585 O O . THR A 1 219 ? -0.018 2.307 -11.672 1.00 29.20 217 THR A O 1
ATOM 1589 N N . PRO A 1 220 ? -0.352 4.520 -11.252 1.00 30.49 218 PRO A N 1
ATOM 1590 C CA . PRO A 1 220 ? -0.389 4.824 -12.683 1.00 30.74 218 PRO A CA 1
ATOM 1591 C C . PRO A 1 220 ? 0.937 4.505 -13.371 1.00 31.45 218 PRO A C 1
ATOM 1592 O O . PRO A 1 220 ? 1.989 4.533 -12.718 1.00 29.89 218 PRO A O 1
ATOM 1596 N N . CYS A 1 221 ? 0.859 4.198 -14.670 1.00 31.90 219 CYS A N 1
ATOM 1597 C CA . CYS A 1 221 ? 2.019 3.899 -15.510 1.00 33.33 219 CYS A CA 1
ATOM 1598 C C . CYS A 1 221 ? 1.922 4.580 -16.874 1.00 33.60 219 CYS A C 1
ATOM 1599 O O . CYS A 1 221 ? 1.090 4.187 -17.687 1.00 33.94 219 CYS A O 1
ATOM 1602 N N . GLY A 1 222 ? 2.791 5.563 -17.123 1.00 33.41 220 GLY A N 1
ATOM 1603 C CA . GLY A 1 222 ? 2.686 6.444 -18.297 1.00 33.14 220 GLY A CA 1
ATOM 1604 C C . GLY A 1 222 ? 3.895 6.519 -19.219 1.00 32.81 220 GLY A C 1
ATOM 1605 O O . GLY A 1 222 ? 3.933 7.358 -20.126 1.00 33.74 220 GLY A O 1
ATOM 1606 N N . SER A 1 223 ? 4.883 5.657 -19.015 1.00 31.74 221 SER A N 1
ATOM 1607 C CA . SER A 1 223 ? 6.075 5.675 -19.865 1.00 30.93 221 SER A CA 1
ATOM 1608 C C . SER A 1 223 ? 6.812 4.368 -19.682 1.00 31.59 221 SER A C 1
ATOM 1609 O O . SER A 1 223 ? 6.575 3.648 -18.705 1.00 29.54 221 SER A O 1
ATOM 1612 N N . THR A 1 224 ? 7.745 4.086 -20.585 1.00 32.38 222 THR A N 1
ATOM 1613 C CA . THR A 1 224 ? 8.523 2.831 -20.501 1.00 34.23 222 THR A CA 1
ATOM 1614 C C . THR A 1 224 ? 9.501 2.857 -19.333 1.00 34.86 222 THR A C 1
ATOM 1615 O O . THR A 1 224 ? 9.866 1.806 -18.771 1.00 36.39 222 THR A O 1
ATOM 1619 N N . LYS A 1 225 ? 9.952 4.066 -19.022 1.00 35.77 223 LYS A N 1
ATOM 1620 C CA . LYS A 1 225 ? 10.751 4.376 -17.843 1.00 36.44 223 LYS A CA 1
ATOM 1621 C C . LYS A 1 225 ? 10.000 3.963 -16.549 1.00 35.01 223 LYS A C 1
ATOM 1622 O O . LYS A 1 225 ? 10.475 3.122 -15.797 1.00 33.58 223 LYS A O 1
ATOM 1628 N N . THR A 1 226 ? 8.848 4.577 -16.276 1.00 34.36 224 THR A N 1
ATOM 1629 C CA . THR A 1 226 ? 7.991 4.093 -15.175 1.00 34.43 224 THR A CA 1
ATOM 1630 C C . THR A 1 226 ? 7.878 2.526 -15.168 1.00 34.83 224 THR A C 1
ATOM 1631 O O . THR A 1 226 ? 8.027 1.871 -14.114 1.00 34.69 224 THR A O 1
ATOM 1635 N N . LEU A 1 227 ? 7.650 1.927 -16.342 1.00 34.25 225 LEU A N 1
ATOM 1636 C CA . LEU A 1 227 ? 7.295 0.518 -16.412 1.00 33.94 225 LEU A CA 1
ATOM 1637 C C . LEU A 1 227 ? 8.442 -0.360 -15.980 1.00 33.73 225 LEU A C 1
ATOM 1638 O O . LEU A 1 227 ? 8.242 -1.293 -15.231 1.00 33.06 225 LEU A O 1
ATOM 1643 N N . GLU A 1 228 ? 9.646 -0.053 -16.449 1.00 34.20 226 GLU A N 1
ATOM 1644 C CA . GLU A 1 228 ? 10.826 -0.839 -16.082 1.00 35.00 226 GLU A CA 1
ATOM 1645 C C . GLU A 1 228 ? 11.147 -0.694 -14.584 1.00 34.91 226 GLU A C 1
ATOM 1646 O O . GLU A 1 228 ? 11.645 -1.631 -13.980 1.00 33.87 226 GLU A O 1
ATOM 1652 N N . PHE A 1 229 ? 10.843 0.462 -13.983 1.00 33.97 227 PHE A N 1
ATOM 1653 C CA . PHE A 1 229 ? 10.969 0.602 -12.516 1.00 34.53 227 PHE A CA 1
ATOM 1654 C C . PHE A 1 229 ? 9.953 -0.324 -11.834 1.00 34.31 227 PHE A C 1
ATOM 1655 O O . PHE A 1 229 ? 10.286 -1.100 -10.924 1.00 34.32 227 PHE A O 1
ATOM 1663 N N . MET A 1 230 ? 8.712 -0.260 -12.306 1.00 33.81 228 MET A N 1
ATOM 1664 C CA . MET A 1 230 ? 7.660 -1.164 -11.830 1.00 33.29 228 MET A CA 1
ATOM 1665 C C . MET A 1 230 ? 8.072 -2.648 -11.963 1.00 33.67 228 MET A C 1
ATOM 1666 O O . MET A 1 230 ? 7.959 -3.395 -10.992 1.00 33.18 228 MET A O 1
ATOM 1671 N N . LYS A 1 231 ? 8.596 -3.071 -13.113 1.00 34.21 229 LYS A N 1
ATOM 1672 C CA . LYS A 1 231 ? 9.038 -4.483 -13.275 1.00 34.83 229 LYS A CA 1
ATOM 1673 C C . LYS A 1 231 ? 10.137 -4.831 -12.279 1.00 34.31 229 LYS A C 1
ATOM 1674 O O . LYS A 1 231 ? 10.126 -5.906 -11.696 1.00 34.64 229 LYS A O 1
ATOM 1680 N N . TRP A 1 232 ? 11.071 -3.914 -12.078 1.00 34.42 230 TRP A N 1
ATOM 1681 C CA . TRP A 1 232 ? 12.093 -4.074 -11.061 1.00 35.08 230 TRP A CA 1
ATOM 1682 C C . TRP A 1 232 ? 11.497 -4.224 -9.636 1.00 34.00 230 TRP A C 1
ATOM 1683 O O . TRP A 1 232 ? 11.984 -5.010 -8.838 1.00 33.45 230 TRP A O 1
ATOM 1694 N N . LEU A 1 233 ? 10.404 -3.523 -9.341 1.00 33.37 231 LEU A N 1
ATOM 1695 C CA . LEU A 1 233 ? 9.697 -3.704 -8.058 1.00 32.68 231 LEU A CA 1
ATOM 1696 C C . LEU A 1 233 ? 8.926 -5.037 -7.956 1.00 32.54 231 LEU A C 1
ATOM 1697 O O . LEU A 1 233 ? 8.513 -5.428 -6.862 1.00 32.48 231 LEU A O 1
ATOM 1702 N N . GLY A 1 234 ? 8.739 -5.724 -9.089 1.00 32.25 232 GLY A N 1
ATOM 1703 C CA . GLY A 1 234 ? 7.968 -6.962 -9.172 1.00 32.25 232 GLY A CA 1
ATOM 1704 C C . GLY A 1 234 ? 6.522 -6.738 -9.620 1.00 32.55 232 GLY A C 1
ATOM 1705 O O . GLY A 1 234 ? 5.657 -7.606 -9.464 1.00 32.48 232 GLY A O 1
ATOM 1706 N N . ILE A 1 235 ? 6.239 -5.566 -10.163 1.00 32.94 233 ILE A N 1
ATOM 1707 C CA . ILE A 1 235 ? 4.911 -5.291 -10.649 1.00 32.55 233 ILE A CA 1
ATOM 1708 C C . ILE A 1 235 ? 4.889 -5.477 -12.148 1.00 32.65 233 ILE A C 1
ATOM 1709 O O . ILE A 1 235 ? 5.735 -4.957 -12.840 1.00 32.89 233 ILE A O 1
ATOM 1714 N N . SER A 1 236 ? 3.907 -6.220 -12.638 1.00 33.12 234 SER A N 1
ATOM 1715 C CA . SER A 1 236 ? 3.630 -6.352 -14.071 1.00 33.22 234 SER A CA 1
ATOM 1716 C C . SER A 1 236 ? 2.325 -5.601 -14.425 1.00 33.21 234 SER A C 1
ATOM 1717 O O . SER A 1 236 ? 1.399 -5.521 -13.610 1.00 32.84 234 SER A O 1
ATOM 1720 N N . ILE A 1 237 ? 2.257 -5.042 -15.628 1.00 32.14 235 ILE A N 1
ATOM 1721 C CA . ILE A 1 237 ? 0.981 -4.571 -16.153 1.00 31.78 235 ILE A CA 1
ATOM 1722 C C . ILE A 1 237 ? 0.499 -5.625 -17.166 1.00 31.10 235 ILE A C 1
ATOM 1723 O O . ILE A 1 237 ? 1.257 -6.532 -17.526 1.00 31.70 235 ILE A O 1
ATOM 1728 N N . PRO A 1 238 ? -0.772 -5.565 -17.564 1.00 30.91 236 PRO A N 1
ATOM 1729 C CA . PRO A 1 238 ? -1.288 -6.491 -18.565 1.00 31.04 236 PRO A CA 1
ATOM 1730 C C . PRO A 1 238 ? -0.500 -6.399 -19.877 1.00 31.34 236 PRO A C 1
ATOM 1731 O O . PRO A 1 238 ? -0.001 -5.342 -20.208 1.00 31.80 236 PRO A O 1
ATOM 1735 N N . ARG A 1 239 ? -0.349 -7.516 -20.571 1.00 32.46 237 ARG A N 1
ATOM 1736 C CA . ARG A 1 239 ? 0.377 -7.552 -21.834 1.00 33.26 237 ARG A CA 1
ATOM 1737 C C . ARG A 1 239 ? -0.297 -6.645 -22.886 1.00 32.80 237 ARG A C 1
ATOM 1738 O O . ARG A 1 239 ? 0.368 -5.892 -23.616 1.00 32.33 237 ARG A O 1
ATOM 1746 N N . TRP A 1 240 ? -1.621 -6.649 -22.929 1.00 32.24 238 TRP A N 1
ATOM 1747 C CA . TRP A 1 240 ? -2.300 -5.750 -23.864 1.00 31.37 238 TRP A CA 1
ATOM 1748 C C . TRP A 1 240 ? -1.893 -4.312 -23.685 1.00 31.03 238 TRP A C 1
ATOM 1749 O O . TRP A 1 240 ? -1.688 -3.595 -24.693 1.00 29.44 238 TRP A O 1
ATOM 1760 N N . LEU A 1 241 ? -1.743 -3.886 -22.422 1.00 30.21 239 LEU A N 1
ATOM 1761 C CA . LEU A 1 241 ? -1.444 -2.487 -22.124 1.00 30.25 239 LEU A CA 1
ATOM 1762 C C . LEU A 1 241 ? 0.013 -2.177 -22.475 1.00 30.56 239 LEU A C 1
ATOM 1763 O O . LEU A 1 241 ? 0.308 -1.145 -23.052 1.00 30.17 239 LEU A O 1
ATOM 1768 N N . GLU A 1 242 ? 0.918 -3.069 -22.094 1.00 31.24 240 GLU A N 1
ATOM 1769 C CA . GLU A 1 242 ? 2.310 -2.942 -22.436 1.00 32.60 240 GLU A CA 1
ATOM 1770 C C . GLU A 1 242 ? 2.437 -2.872 -23.958 1.00 32.90 240 GLU A C 1
ATOM 1771 O O . GLU A 1 242 ? 3.067 -1.947 -24.457 1.00 33.70 240 GLU A O 1
ATOM 1777 N N . ASN A 1 243 ? 1.815 -3.809 -24.692 1.00 32.98 241 ASN A N 1
ATOM 1778 C CA . ASN A 1 243 ? 1.804 -3.764 -26.167 1.00 33.07 241 ASN A CA 1
ATOM 1779 C C . ASN A 1 243 ? 1.500 -2.351 -26.682 1.00 33.98 241 ASN A C 1
ATOM 1780 O O . ASN A 1 243 ? 2.249 -1.800 -27.493 1.00 34.28 241 ASN A O 1
ATOM 1785 N N . ASP A 1 244 ? 0.431 -1.740 -26.187 1.00 35.27 242 ASP A N 1
ATOM 1786 C CA . ASP A 1 244 ? 0.090 -0.405 -26.637 1.00 36.45 242 ASP A CA 1
ATOM 1787 C C . ASP A 1 244 ? 1.246 0.592 -26.380 1.00 38.30 242 ASP A C 1
ATOM 1788 O O . ASP A 1 244 ? 1.481 1.505 -27.192 1.00 38.43 242 ASP A O 1
ATOM 1793 N N . LEU A 1 245 ? 1.976 0.404 -25.271 1.00 39.53 243 LEU A N 1
ATOM 1794 C CA . LEU A 1 245 ? 3.077 1.318 -24.911 1.00 40.06 243 LEU A CA 1
ATOM 1795 C C . LEU A 1 245 ? 4.243 1.128 -25.845 1.00 41.00 243 LEU A C 1
ATOM 1796 O O . LEU A 1 245 ? 4.802 2.109 -26.326 1.00 41.05 243 LEU A O 1
ATOM 1801 N N . MET A 1 246 ? 4.626 -0.131 -26.077 1.00 42.75 244 MET A N 1
ATOM 1802 C CA . MET A 1 246 ? 5.743 -0.453 -26.976 1.00 43.97 244 MET A CA 1
ATOM 1803 C C . MET A 1 246 ? 5.475 -0.056 -28.446 1.00 44.90 244 MET A C 1
ATOM 1804 O O . MET A 1 246 ? 6.405 0.142 -29.221 1.00 45.33 244 MET A O 1
ATOM 1809 N N . ASN A 1 247 ? 4.203 0.070 -28.799 1.00 46.05 245 ASN A N 1
ATOM 1810 C CA . ASN A 1 247 ? 3.779 0.580 -30.098 1.00 47.04 245 ASN A CA 1
ATOM 1811 C C . ASN A 1 247 ? 3.457 2.089 -30.031 1.00 47.33 245 ASN A C 1
ATOM 1812 O O . ASN A 1 247 ? 2.631 2.606 -30.790 1.00 47.22 245 ASN A O 1
ATOM 1817 N N . CYS A 1 248 ? 4.114 2.769 -29.087 1.00 47.93 246 CYS A N 1
ATOM 1818 C CA . CYS A 1 248 ? 4.118 4.227 -28.950 1.00 48.41 246 CYS A CA 1
ATOM 1819 C C . CYS A 1 248 ? 2.770 4.935 -28.701 1.00 48.16 246 CYS A C 1
ATOM 1820 O O . CYS A 1 248 ? 2.594 6.084 -29.093 1.00 48.67 246 CYS A O 1
ATOM 1823 N N . GLU A 1 249 ? 1.845 4.295 -28.000 1.00 47.84 247 GLU A N 1
ATOM 1824 C CA . GLU A 1 249 ? 0.654 5.017 -27.516 1.00 47.84 247 GLU A CA 1
ATOM 1825 C C . GLU A 1 249 ? 0.814 5.534 -26.067 1.00 46.78 247 GLU A C 1
ATOM 1826 O O . GLU A 1 249 ? 1.593 4.988 -25.289 1.00 45.81 247 GLU A O 1
ATOM 1832 N N . ASP A 1 250 ? 0.081 6.596 -25.724 1.00 46.17 248 ASP A N 1
ATOM 1833 C CA . ASP A 1 250 ? 0.013 7.078 -24.331 1.00 45.80 248 ASP A CA 1
ATOM 1834 C C . ASP A 1 250 ? -0.880 6.136 -23.539 1.00 44.31 248 ASP A C 1
ATOM 1835 O O . ASP A 1 250 ? -2.069 6.048 -23.822 1.00 44.86 248 ASP A O 1
ATOM 1840 N N . ILE A 1 251 ? -0.324 5.475 -22.529 1.00 42.60 249 ILE A N 1
ATOM 1841 C CA . ILE A 1 251 ? -1.089 4.539 -21.717 1.00 41.28 249 ILE A CA 1
ATOM 1842 C C . ILE A 1 251 ? -1.470 5.115 -20.357 1.00 40.82 249 ILE A C 1
ATOM 1843 O O . ILE A 1 251 ? -2.216 4.490 -19.612 1.00 40.60 249 ILE A O 1
ATOM 1848 N N . LEU A 1 252 ? -0.999 6.319 -20.054 1.00 39.53 250 LEU A N 1
ATOM 1849 C CA . LEU A 1 252 ? -1.194 6.887 -18.744 1.00 38.97 250 LEU A CA 1
ATOM 1850 C C . LEU A 1 252 ? -2.681 6.973 -18.396 1.00 39.16 250 LEU A C 1
ATOM 1851 O O . LEU A 1 252 ? -3.071 6.546 -17.307 1.00 38.48 250 LEU A O 1
ATOM 1856 N N . ASN A 1 253 ? -3.530 7.501 -19.280 1.00 38.23 251 ASN A N 1
ATOM 1857 C CA . ASN A 1 253 ? -4.951 7.568 -18.920 1.00 38.47 251 ASN A CA 1
ATOM 1858 C C . ASN A 1 253 ? -5.621 6.201 -18.841 1.00 37.54 251 ASN A C 1
ATOM 1859 O O . ASN A 1 253 ? -6.511 6.002 -18.011 1.00 36.32 251 ASN A O 1
ATOM 1864 N N . LYS A 1 254 ? -5.166 5.251 -19.660 1.00 37.26 252 LYS A N 1
ATOM 1865 C CA . LYS A 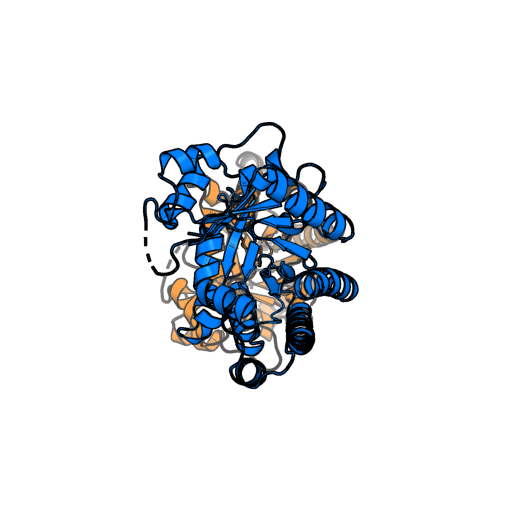1 254 ? -5.709 3.892 -19.610 1.00 37.24 252 LYS A CA 1
ATOM 1866 C C . LYS A 1 254 ? -5.276 3.200 -18.308 1.00 36.19 252 LYS A C 1
ATOM 1867 O O . LYS A 1 254 ? -6.005 2.357 -17.799 1.00 35.83 252 LYS A O 1
ATOM 1873 N N . SER A 1 255 ? -4.094 3.562 -17.787 1.00 35.02 253 SER A N 1
ATOM 1874 C CA . SER A 1 255 ? -3.608 3.114 -16.457 1.00 34.31 253 SER A CA 1
ATOM 1875 C C . SER A 1 255 ? -4.588 3.440 -15.376 1.00 33.18 253 SER A C 1
ATOM 1876 O O . SER A 1 255 ? -4.967 2.575 -14.590 1.00 31.78 253 SER A O 1
ATOM 1879 N N . VAL A 1 256 ? -4.937 4.726 -15.350 1.00 32.80 254 VAL A N 1
ATOM 1880 C CA . VAL A 1 256 ? -5.770 5.314 -14.338 1.00 33.43 254 VAL A CA 1
ATOM 1881 C C . VAL A 1 256 ? -7.162 4.754 -14.454 1.00 33.85 254 VAL A C 1
ATOM 1882 O O . VAL A 1 256 ? -7.717 4.290 -13.470 1.00 35.40 254 VAL A O 1
ATOM 1886 N N . SER A 1 257 ? -7.718 4.778 -15.657 1.00 33.34 255 SER A N 1
ATOM 1887 C CA . SER A 1 257 ? -9.045 4.205 -15.909 1.00 33.57 255 SER A CA 1
ATOM 1888 C C . SER A 1 257 ? -9.132 2.717 -15.502 1.00 32.29 255 SER A C 1
ATOM 1889 O O . SER A 1 257 ? -10.045 2.302 -14.813 1.00 33.06 255 SER A O 1
ATOM 1892 N N . LEU A 1 258 ? -8.172 1.916 -15.921 1.00 30.54 256 LEU A N 1
ATOM 1893 C CA . LEU A 1 258 ? -8.137 0.505 -15.514 1.00 30.31 256 LEU A CA 1
ATOM 1894 C C . LEU A 1 258 ? -7.937 0.325 -13.983 1.00 30.45 256 LEU A C 1
ATOM 1895 O O . LEU A 1 258 ? -8.584 -0.514 -13.357 1.00 29.46 256 LEU A O 1
ATOM 1900 N N . SER A 1 259 ? -7.085 1.152 -13.388 1.00 30.47 257 SER A N 1
ATOM 1901 C CA . SER A 1 259 ? -6.887 1.117 -11.946 1.00 30.75 257 SER A CA 1
ATOM 1902 C C . SER A 1 259 ? -8.179 1.453 -11.216 1.00 31.39 257 SER A C 1
ATOM 1903 O O . SER A 1 259 ? -8.513 0.806 -10.248 1.00 30.95 257 SER A O 1
ATOM 1906 N N . LYS A 1 260 ? -8.899 2.463 -11.691 1.00 32.63 258 LYS A N 1
ATOM 1907 C CA . LYS A 1 260 ? -10.151 2.890 -11.034 1.00 33.77 258 LYS A CA 1
ATOM 1908 C C . LYS A 1 260 ? -11.198 1.817 -11.175 1.00 34.44 258 LYS A C 1
ATOM 1909 O O . LYS A 1 260 ? -11.847 1.452 -10.190 1.00 35.10 258 LYS A O 1
ATOM 1915 N N . SER A 1 261 ? -11.334 1.295 -12.398 1.00 35.36 259 SER A N 1
ATOM 1916 C CA . SER A 1 261 ? -12.213 0.169 -12.697 1.00 35.75 259 SER A CA 1
ATOM 1917 C C . SER A 1 261 ? -11.994 -0.978 -11.708 1.00 35.46 259 SER A C 1
ATOM 1918 O O . SER A 1 261 ? -12.943 -1.470 -11.088 1.00 36.29 259 SER A O 1
ATOM 1921 N N . ILE A 1 262 ? -10.740 -1.387 -11.554 1.00 34.28 260 ILE A N 1
ATOM 1922 C CA . ILE A 1 262 ? -10.385 -2.465 -10.645 1.00 33.58 260 ILE A CA 1
ATOM 1923 C C . ILE A 1 262 ? -10.842 -2.125 -9.215 1.00 33.39 260 ILE A C 1
ATOM 1924 O O . ILE A 1 262 ? -11.563 -2.902 -8.590 1.00 31.76 260 ILE A O 1
ATOM 1929 N N . PHE A 1 263 ? -10.452 -0.955 -8.708 1.00 34.14 261 PHE A N 1
ATOM 1930 C CA . PHE A 1 263 ? -10.765 -0.618 -7.319 1.00 34.76 261 PHE A CA 1
ATOM 1931 C C . PHE A 1 263 ? -12.266 -0.568 -7.080 1.00 35.11 261 PHE A C 1
ATOM 1932 O O . PHE A 1 263 ? -12.752 -1.037 -6.060 1.00 34.87 261 PHE A O 1
ATOM 1940 N N . ASN A 1 264 ? -13.005 -0.028 -8.035 1.00 36.26 262 ASN A N 1
ATOM 1941 C CA . ASN A 1 264 ? -14.455 -0.006 -7.931 1.00 36.84 262 ASN A CA 1
ATOM 1942 C C . ASN A 1 264 ? -15.035 -1.416 -7.782 1.00 36.97 262 ASN A C 1
ATOM 1943 O O . ASN A 1 264 ? -15.865 -1.655 -6.897 1.00 36.67 262 ASN A O 1
ATOM 1948 N N . GLU A 1 265 ? -14.590 -2.348 -8.617 1.00 36.37 263 GLU A N 1
ATOM 1949 C CA . GLU A 1 265 ? -15.044 -3.730 -8.502 1.00 37.14 263 GLU A CA 1
ATOM 1950 C C . GLU A 1 265 ? -14.628 -4.329 -7.139 1.00 36.39 263 GLU A C 1
ATOM 1951 O O . GLU A 1 265 ? -15.380 -5.079 -6.541 1.00 35.57 263 GLU A O 1
ATOM 1957 N N . LEU A 1 266 ? -13.454 -3.976 -6.627 1.00 36.11 264 LEU A N 1
ATOM 1958 C CA . LEU A 1 266 ? -13.021 -4.561 -5.354 1.00 35.96 264 LEU A CA 1
ATOM 1959 C C . LEU A 1 266 ? -13.840 -3.953 -4.233 1.00 36.22 264 LEU A C 1
ATOM 1960 O O . LEU A 1 266 ? -14.242 -4.653 -3.338 1.00 36.71 264 LEU A O 1
ATOM 1965 N N . MET A 1 267 ? -14.118 -2.660 -4.312 1.00 36.98 265 MET A N 1
ATOM 1966 C CA . MET A 1 267 ? -14.931 -1.984 -3.298 1.00 37.54 265 MET A CA 1
ATOM 1967 C C . MET A 1 267 ? -16.337 -2.600 -3.245 1.00 37.48 265 MET A C 1
ATOM 1968 O O . MET A 1 267 ? -16.855 -2.837 -2.155 1.00 37.99 265 MET A O 1
ATOM 1973 N N . GLU A 1 268 ? -16.924 -2.917 -4.404 1.00 36.75 266 GLU A N 1
ATOM 1974 C CA . GLU A 1 268 ? -18.224 -3.609 -4.452 1.00 36.51 266 GLU A CA 1
ATOM 1975 C C . GLU A 1 268 ? -18.142 -5.003 -3.840 1.00 36.27 266 GLU A C 1
ATOM 1976 O O . GLU A 1 268 ? -18.956 -5.378 -3.014 1.00 36.68 266 GLU A O 1
ATOM 1978 N N . PHE A 1 269 ? -17.149 -5.782 -4.249 1.00 35.35 267 PHE A N 1
ATOM 1979 C CA . PHE A 1 269 ? -16.999 -7.124 -3.734 1.00 34.44 267 PHE A CA 1
ATOM 1980 C C . PHE A 1 269 ? -16.853 -7.048 -2.213 1.00 34.89 267 PHE A C 1
ATOM 1981 O O . PHE A 1 269 ? -17.362 -7.920 -1.491 1.00 35.52 267 PHE A O 1
ATOM 1989 N N . CYS A 1 270 ? -16.175 -6.004 -1.734 1.00 34.73 268 CYS A N 1
ATOM 1990 C CA . CYS A 1 270 ? -15.846 -5.899 -0.324 1.00 35.02 268 CYS A CA 1
ATOM 1991 C C . CYS A 1 270 ? -17.044 -5.438 0.529 1.00 36.06 268 CYS A C 1
ATOM 1992 O O . CYS A 1 270 ? -17.222 -5.917 1.647 1.00 34.85 268 CYS A O 1
ATOM 1995 N N . LEU A 1 271 ? -17.850 -4.524 -0.008 1.00 37.65 269 LEU A N 1
ATOM 1996 C CA . LEU A 1 271 ? -19.099 -4.141 0.640 1.00 39.35 269 LEU A CA 1
ATOM 1997 C C . LEU A 1 271 ? -20.012 -5.337 0.867 1.00 40.09 269 LEU A C 1
ATOM 1998 O O . LEU A 1 271 ? -20.428 -5.587 1.988 1.00 40.44 269 LEU A O 1
ATOM 2003 N N . GLU A 1 272 ? -20.292 -6.093 -0.194 1.00 41.04 270 GLU A N 1
ATOM 2004 C CA . GLU A 1 272 ? -21.138 -7.281 -0.101 1.00 41.52 270 GLU A CA 1
ATOM 2005 C C . GLU A 1 272 ? -20.757 -8.191 1.068 1.00 40.94 270 GLU A C 1
ATOM 2006 O O . GLU A 1 272 ? -21.627 -8.695 1.768 1.00 41.71 270 GLU A O 1
ATOM 2012 N N . LYS A 1 273 ? -19.463 -8.397 1.293 1.00 40.07 271 LYS A N 1
ATOM 2013 C CA . LYS A 1 273 ? -19.015 -9.367 2.290 1.00 39.00 271 LYS A CA 1
ATOM 2014 C C . LYS A 1 273 ? -18.510 -8.746 3.604 1.00 37.98 271 LYS A C 1
ATOM 2015 O O . LYS A 1 273 ? -18.080 -9.471 4.491 1.00 37.13 271 LYS A O 1
ATOM 2021 N N . GLY A 1 274 ? -18.554 -7.423 3.732 1.00 37.16 272 GLY A N 1
ATOM 2022 C CA . GLY A 1 274 ? -17.990 -6.760 4.920 1.00 37.18 272 GLY A CA 1
ATOM 2023 C C . GLY A 1 274 ? -16.483 -6.968 5.089 1.00 36.95 272 GLY A C 1
ATOM 2024 O O . GLY A 1 274 ? -15.990 -7.182 6.214 1.00 36.48 272 GLY A O 1
ATOM 2025 N N . ILE A 1 275 ? -15.743 -6.934 3.976 1.00 36.32 273 ILE A N 1
ATOM 2026 C CA . ILE A 1 275 ? -14.263 -6.930 4.046 1.00 35.62 273 ILE A CA 1
ATOM 2027 C C . ILE A 1 275 ? -13.825 -5.478 4.141 1.00 34.61 273 ILE A C 1
ATOM 2028 O O . ILE A 1 275 ? -14.161 -4.695 3.271 1.00 33.72 273 ILE A O 1
ATOM 2033 N N . PRO A 1 276 ? -13.076 -5.103 5.198 1.00 33.79 274 PRO A N 1
ATOM 2034 C CA . PRO A 1 276 ? -12.618 -3.723 5.260 1.00 33.04 274 PRO A CA 1
ATOM 2035 C C . PRO A 1 276 ? -11.506 -3.502 4.211 1.00 32.34 274 PRO A C 1
ATOM 2036 O O . PRO A 1 276 ? -10.560 -4.284 4.127 1.00 30.73 274 PRO A O 1
ATOM 2040 N N . ILE A 1 277 ? -11.693 -2.474 3.391 1.00 31.71 275 ILE A N 1
ATOM 2041 C CA . ILE A 1 277 ? -10.909 -2.244 2.191 1.00 31.25 275 ILE A CA 1
ATOM 2042 C C . ILE A 1 277 ? -10.442 -0.827 2.255 1.00 31.00 275 ILE A C 1
ATOM 2043 O O . ILE A 1 277 ? -11.224 0.070 2.616 1.00 31.77 275 ILE A O 1
ATOM 2048 N N . GLY A 1 278 ? -9.179 -0.618 1.912 1.00 30.09 276 GLY A N 1
ATOM 2049 C CA . GLY A 1 278 ? -8.612 0.705 1.749 1.00 29.52 276 GLY A CA 1
ATOM 2050 C C . GLY A 1 278 ? -7.902 0.861 0.415 1.00 29.45 276 GLY A C 1
ATOM 2051 O O . GLY A 1 278 ? -7.820 -0.066 -0.381 1.00 29.68 276 GLY A O 1
ATOM 2052 N N . CYS A 1 279 ? -7.368 2.040 0.157 1.00 29.59 277 CYS A N 1
ATOM 2053 C CA . CYS A 1 279 ? -6.624 2.243 -1.072 1.00 29.82 277 CYS A CA 1
ATOM 2054 C C . CYS A 1 279 ? -5.386 3.063 -0.806 1.00 28.75 277 CYS A C 1
ATOM 2055 O O . CYS A 1 279 ? -5.433 3.979 -0.004 1.00 28.97 277 CYS A O 1
ATOM 2058 N N . ASN A 1 280 ? -4.272 2.693 -1.450 1.00 27.84 278 ASN A N 1
ATOM 2059 C CA . ASN A 1 280 ? -3.016 3.434 -1.409 1.00 27.21 278 ASN A CA 1
ATOM 2060 C C . ASN A 1 280 ? -2.693 3.855 -2.856 1.00 26.44 278 ASN A C 1
ATOM 2061 O O . ASN A 1 280 ? -2.617 3.012 -3.713 1.00 26.53 278 ASN A O 1
ATOM 2066 N N . ILE A 1 281 ? -2.561 5.151 -3.132 1.00 26.34 279 ILE A N 1
ATOM 2067 C CA . ILE A 1 281 ? -2.305 5.625 -4.491 1.00 25.73 279 ILE A CA 1
ATOM 2068 C C . ILE A 1 281 ? -0.837 5.913 -4.534 1.00 25.69 279 ILE A C 1
ATOM 2069 O O . ILE A 1 281 ? -0.364 6.813 -3.861 1.00 24.89 279 ILE A O 1
ATOM 2074 N N . GLU A 1 282 ? -0.105 5.032 -5.225 1.00 26.08 280 GLU A N 1
ATOM 2075 C CA . GLU A 1 282 ? 1.336 5.100 -5.339 1.00 25.90 280 GLU A CA 1
ATOM 2076 C C . GLU A 1 282 ? 1.845 5.905 -6.527 1.00 27.88 280 GLU A C 1
ATOM 2077 O O . GLU A 1 282 ? 1.462 5.665 -7.679 1.00 28.29 280 GLU A O 1
ATOM 2083 N N . SER A 1 283 ? 2.744 6.844 -6.250 1.00 30.17 281 SER A N 1
ATOM 2084 C CA . SER A 1 283 ? 3.398 7.613 -7.301 1.00 31.47 281 SER A CA 1
ATOM 2085 C C . SER A 1 283 ? 4.819 7.122 -7.416 1.00 31.95 281 SER A C 1
ATOM 2086 O O . SER A 1 283 ? 5.587 7.225 -6.477 1.00 33.63 281 SER A O 1
ATOM 2089 N N . VAL A 1 284 ? 5.163 6.581 -8.565 1.00 32.55 282 VAL A N 1
ATOM 2090 C CA . VAL A 1 284 ? 6.430 5.899 -8.728 1.00 33.70 282 VAL A CA 1
ATOM 2091 C C . VAL A 1 284 ? 7.288 6.524 -9.834 1.00 34.35 282 VAL A C 1
ATOM 2092 O O . VAL A 1 284 ? 8.407 6.052 -10.076 1.00 34.68 282 VAL A O 1
ATOM 2096 N N . SER A 1 285 ? 6.781 7.577 -10.498 1.00 34.66 283 SER A N 1
ATOM 2097 C CA . SER A 1 285 ? 7.473 8.139 -11.670 1.00 35.31 283 SER A CA 1
ATOM 2098 C C . SER A 1 285 ? 8.213 9.407 -11.316 1.00 35.60 283 SER A C 1
ATOM 2099 O O . SER A 1 285 ? 7.833 10.106 -10.396 1.00 36.08 283 SER A O 1
ATOM 2102 N N . VAL A 1 286 ? 9.231 9.731 -12.098 1.00 36.66 284 VAL A N 1
ATOM 2103 C CA . VAL A 1 286 ? 9.864 11.057 -12.009 1.00 37.38 284 VAL A CA 1
ATOM 2104 C C . VAL A 1 286 ? 9.240 12.138 -12.946 1.00 37.87 284 VAL A C 1
ATOM 2105 O O . VAL A 1 286 ? 9.751 13.258 -13.000 1.00 37.82 284 VAL A O 1
ATOM 2109 N N . ARG A 1 287 ? 8.139 11.814 -13.639 1.00 38.13 285 ARG A N 1
ATOM 2110 C CA . ARG A 1 287 ? 7.560 12.677 -14.664 1.00 38.46 285 ARG A CA 1
ATOM 2111 C C . ARG A 1 287 ? 6.362 13.479 -14.124 1.00 38.48 285 ARG A C 1
ATOM 2112 O O . ARG A 1 287 ? 5.432 12.923 -13.536 1.00 38.13 285 ARG A O 1
ATOM 2120 N N . LYS A 1 288 ? 6.386 14.784 -14.357 1.00 38.20 286 LYS A N 1
ATOM 2121 C CA . LYS A 1 288 ? 5.345 15.678 -13.859 1.00 38.33 286 LYS A CA 1
ATOM 2122 C C . LYS A 1 288 ? 3.985 15.112 -14.182 1.00 37.60 286 LYS A C 1
ATOM 2123 O O . LYS A 1 288 ? 3.167 14.932 -13.294 1.00 37.10 286 LYS A O 1
ATOM 2129 N N . VAL A 1 289 ? 3.762 14.812 -15.463 1.00 37.28 287 VAL A N 1
ATOM 2130 C CA . VAL A 1 289 ? 2.448 14.394 -15.927 1.00 36.93 287 VAL A CA 1
ATOM 2131 C C . VAL A 1 289 ? 1.951 13.137 -15.194 1.00 35.79 287 VAL A C 1
ATOM 2132 O O . VAL A 1 289 ? 0.779 13.055 -14.846 1.00 35.10 287 VAL A O 1
ATOM 2136 N N . GLU A 1 290 ? 2.841 12.172 -14.967 1.00 34.39 288 GLU A N 1
ATOM 2137 C CA . GLU A 1 290 ? 2.455 10.952 -14.278 1.00 33.74 288 GLU A CA 1
ATOM 2138 C C . GLU A 1 290 ? 2.209 11.235 -12.799 1.00 33.69 288 GLU A C 1
ATOM 2139 O O . GLU A 1 290 ? 1.237 10.726 -12.229 1.00 33.66 288 GLU A O 1
ATOM 2145 N N . ILE A 1 291 ? 3.042 12.088 -12.193 1.00 33.35 289 ILE A N 1
ATOM 2146 C CA . ILE A 1 291 ? 2.864 12.455 -10.791 1.00 33.48 289 ILE A CA 1
ATOM 2147 C C . ILE A 1 291 ? 1.557 13.211 -10.629 1.00 33.59 289 ILE A C 1
ATOM 2148 O O . ILE A 1 291 ? 0.841 13.034 -9.647 1.00 32.71 289 ILE A O 1
ATOM 2153 N N . GLU A 1 292 ? 1.244 14.051 -11.607 1.00 33.90 290 GLU A N 1
ATOM 2154 C CA . GLU A 1 292 ? 0.009 14.814 -11.560 1.00 34.87 290 GLU A CA 1
ATOM 2155 C C . GLU A 1 292 ? -1.166 13.845 -11.750 1.00 34.73 290 GLU A C 1
ATOM 2156 O O . GLU A 1 292 ? -2.232 14.034 -11.164 1.00 35.93 290 GLU A O 1
ATOM 2162 N N . ALA A 1 293 ? -0.974 12.793 -12.536 1.00 33.83 291 ALA A N 1
ATOM 2163 C CA . ALA A 1 293 ? -2.021 11.768 -12.649 1.00 33.91 291 ALA A CA 1
ATOM 2164 C C . ALA A 1 293 ? -2.273 11.046 -11.290 1.00 33.52 291 ALA A C 1
ATOM 2165 O O . ALA A 1 293 ? -3.420 10.918 -10.863 1.00 32.95 291 ALA A O 1
ATOM 2167 N N . SER A 1 294 ? -1.206 10.640 -10.595 1.00 33.04 292 SER A N 1
ATOM 2168 C CA . SER A 1 294 ? -1.321 10.069 -9.230 1.00 32.81 292 SER A CA 1
ATOM 2169 C C . SER A 1 294 ? -2.137 10.938 -8.252 1.00 32.89 292 SER A C 1
ATOM 2170 O O . SER A 1 294 ? -3.080 10.465 -7.608 1.00 31.97 292 SER A O 1
ATOM 2173 N N . ILE A 1 295 ? -1.743 12.203 -8.138 1.00 33.59 293 ILE A N 1
ATOM 2174 C CA . ILE A 1 295 ? -2.42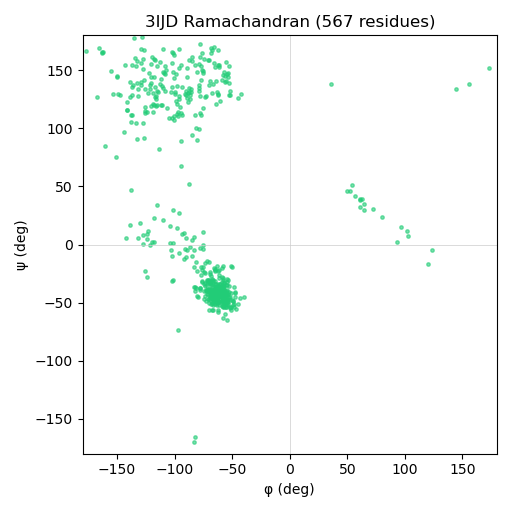7 13.170 -7.276 1.00 33.83 293 ILE A CA 1
ATOM 2175 C C . ILE A 1 295 ? -3.908 13.186 -7.626 1.00 33.91 293 ILE A C 1
ATOM 2176 O O . ILE A 1 295 ? -4.753 13.055 -6.743 1.00 33.63 293 ILE A O 1
ATOM 2181 N N . ALA A 1 296 ? -4.216 13.290 -8.918 1.00 34.85 294 ALA A N 1
ATOM 2182 C CA . ALA A 1 296 ? -5.620 13.342 -9.380 1.00 35.76 294 ALA A CA 1
ATOM 2183 C C . ALA A 1 296 ? -6.339 12.030 -9.121 1.00 36.05 294 ALA A C 1
ATOM 2184 O O . ALA A 1 296 ? -7.502 12.021 -8.693 1.00 36.86 294 ALA A O 1
ATOM 2186 N N . LEU A 1 297 ? -5.653 10.912 -9.333 1.00 35.84 295 LEU A N 1
ATOM 2187 C CA . LEU A 1 297 ? -6.231 9.631 -8.962 1.00 35.79 295 LEU A CA 1
ATOM 2188 C C . LEU A 1 297 ? -6.559 9.590 -7.445 1.00 35.82 295 LEU A C 1
ATOM 2189 O O . LEU A 1 297 ? -7.624 9.123 -7.041 1.00 35.78 295 LEU A O 1
ATOM 2194 N N . ALA A 1 298 ? -5.660 10.110 -6.616 1.00 36.48 296 ALA A N 1
ATOM 2195 C CA . ALA A 1 298 ? -5.856 10.078 -5.161 1.00 37.18 296 ALA A CA 1
ATOM 2196 C C . ALA A 1 298 ? -7.100 10.895 -4.774 1.00 37.98 296 ALA A C 1
ATOM 2197 O O . ALA A 1 298 ? -7.873 10.487 -3.915 1.00 38.02 296 ALA A O 1
ATOM 2199 N N . LYS A 1 299 ? -7.324 12.011 -5.457 1.00 39.31 297 LYS A N 1
ATOM 2200 C CA . LYS A 1 299 ? -8.572 12.780 -5.272 1.00 40.73 297 LYS A CA 1
ATOM 2201 C C . LYS A 1 299 ? -9.810 12.020 -5.738 1.00 41.14 297 LYS A C 1
ATOM 2202 O O . LYS A 1 299 ? -10.788 11.948 -5.011 1.00 41.27 297 LYS A O 1
ATOM 2208 N N . ASP A 1 300 ? -9.760 11.444 -6.939 1.00 42.11 298 ASP A N 1
ATOM 2209 C CA . ASP A 1 300 ? -10.889 10.665 -7.464 1.00 42.62 298 ASP A CA 1
ATOM 2210 C C . ASP A 1 300 ? -11.268 9.505 -6.513 1.00 42.32 298 ASP A C 1
ATOM 2211 O O . ASP A 1 300 ? -12.447 9.296 -6.208 1.00 42.18 298 ASP A O 1
ATOM 2216 N N . ILE A 1 301 ? -10.270 8.779 -6.012 1.00 41.61 299 ILE A N 1
ATOM 2217 C CA . ILE A 1 301 ? -10.523 7.700 -5.071 1.00 41.58 299 ILE A CA 1
ATOM 2218 C C . ILE A 1 301 ? -11.206 8.166 -3.771 1.00 42.70 299 ILE A C 1
ATOM 2219 O O . ILE A 1 301 ? -12.088 7.485 -3.255 1.00 42.23 299 ILE A O 1
ATOM 2224 N N . LYS A 1 302 ? -10.805 9.304 -3.223 1.00 44.26 300 LYS A N 1
ATOM 2225 C CA . LYS A 1 302 ? -11.516 9.817 -2.052 1.00 46.33 300 LYS A CA 1
ATOM 2226 C C . LYS A 1 302 ? -12.999 10.017 -2.359 1.00 47.68 300 LYS A C 1
ATOM 2227 O O . LYS A 1 302 ? -13.866 9.645 -1.556 1.00 47.77 300 LYS A O 1
ATOM 2233 N N . TYR A 1 303 ? -13.275 10.616 -3.517 1.00 49.69 301 TYR A N 1
ATOM 2234 C CA . TYR A 1 303 ? -14.647 10.902 -3.931 1.00 51.28 301 TYR A CA 1
ATOM 2235 C C . TYR A 1 303 ? -15.475 9.620 -3.972 1.00 52.12 301 TYR A C 1
ATOM 2236 O O . TYR A 1 303 ? -16.624 9.601 -3.536 1.00 52.78 301 TYR A O 1
ATOM 2245 N N . ILE A 1 304 ? -14.872 8.545 -4.475 1.00 52.82 302 ILE A N 1
ATOM 2246 C CA . ILE A 1 304 ? -15.573 7.286 -4.655 1.00 53.10 302 ILE A CA 1
ATOM 2247 C C . ILE A 1 304 ? -15.926 6.643 -3.323 1.00 53.48 302 ILE A C 1
ATOM 2248 O O . ILE A 1 304 ? -17.041 6.177 -3.155 1.00 53.29 302 ILE A O 1
ATOM 2253 N N . MET A 1 305 ? -14.993 6.641 -2.374 1.00 53.93 303 MET A N 1
ATOM 2254 C CA . MET A 1 305 ? -15.225 5.996 -1.089 1.00 53.96 303 MET A CA 1
ATOM 2255 C C . MET A 1 305 ? -15.462 7.004 0.019 1.00 54.56 303 MET A C 1
ATOM 2256 O O . MET A 1 305 ? -16.382 7.816 -0.063 1.00 54.98 303 MET A O 1
ATOM 2261 N N . SER B 1 2 ? -37.251 -18.693 19.359 1.00 38.60 0 SER B N 1
ATOM 2262 C CA . SER B 1 2 ? -38.028 -18.188 18.166 1.00 39.28 0 SER B CA 1
ATOM 2263 C C . SER B 1 2 ? -37.151 -17.223 17.394 1.00 38.34 0 SER B C 1
ATOM 2264 O O . SER B 1 2 ? -36.879 -17.447 16.205 1.00 39.08 0 SER B O 1
ATOM 2266 N N . LEU B 1 3 ? -36.673 -16.184 18.085 1.00 37.18 1 LEU B N 1
ATOM 2267 C CA . LEU B 1 3 ? -35.485 -15.458 17.646 1.00 36.26 1 LEU B CA 1
ATOM 2268 C C . LEU B 1 3 ? -34.166 -16.229 17.925 1.00 35.74 1 LEU B C 1
ATOM 2269 O O . LEU B 1 3 ? -33.085 -15.749 17.585 1.00 35.77 1 LEU B O 1
ATOM 2274 N N . LEU B 1 4 ? -34.248 -17.420 18.518 1.00 34.72 2 LEU B N 1
ATOM 2275 C CA . LEU B 1 4 ? -33.043 -18.095 19.018 1.00 33.86 2 LEU B CA 1
ATOM 2276 C C . LEU B 1 4 ? -31.958 -18.256 17.969 1.00 33.91 2 LEU B C 1
ATOM 2277 O O . LEU B 1 4 ? -30.798 -17.943 18.223 1.00 33.44 2 LEU B O 1
ATOM 2282 N N . LYS B 1 5 ? -32.318 -18.736 16.786 1.00 34.28 3 LYS B N 1
ATOM 2283 C CA . LYS B 1 5 ? -31.316 -18.995 15.736 1.00 34.43 3 LYS B CA 1
ATOM 2284 C C . LYS B 1 5 ? -30.632 -17.692 15.317 1.00 34.35 3 LYS B C 1
ATOM 2285 O O . LYS B 1 5 ? -29.406 -17.640 15.102 1.00 33.47 3 LYS B O 1
ATOM 2291 N N . GLN B 1 6 ? -31.432 -16.632 15.206 1.00 34.37 4 GLN B N 1
ATOM 2292 C CA . GLN B 1 6 ? -30.885 -15.358 14.765 1.00 34.95 4 GLN B CA 1
ATOM 2293 C C . GLN B 1 6 ? -29.994 -14.775 15.834 1.00 33.16 4 GLN B C 1
ATOM 2294 O O . GLN B 1 6 ? -28.964 -14.240 15.510 1.00 33.55 4 GLN B O 1
ATOM 2300 N N . LYS B 1 7 ? -30.363 -14.905 17.103 1.00 32.24 5 LYS B N 1
ATOM 2301 C CA . LYS B 1 7 ? -29.488 -14.415 18.173 1.00 31.29 5 LYS B CA 1
ATOM 2302 C C . LYS B 1 7 ? -28.166 -15.207 18.162 1.00 31.22 5 LYS B C 1
ATOM 2303 O O . LYS B 1 7 ? -27.098 -14.611 18.195 1.00 31.05 5 LYS B O 1
ATOM 2309 N N . ILE B 1 8 ? -28.245 -16.536 18.070 1.00 31.21 6 ILE B N 1
ATOM 2310 C CA . ILE B 1 8 ? -27.038 -17.358 17.936 1.00 30.56 6 ILE B CA 1
ATOM 2311 C C . ILE B 1 8 ? -26.235 -16.887 16.762 1.00 31.40 6 ILE B C 1
ATOM 2312 O O . ILE B 1 8 ? -25.165 -16.371 16.968 1.00 32.69 6 ILE B O 1
ATOM 2317 N N . LEU B 1 9 ? -26.755 -17.007 15.536 1.00 32.21 7 LEU B N 1
ATOM 2318 C CA . LEU B 1 9 ? -25.979 -16.611 14.335 1.00 32.43 7 LEU B CA 1
ATOM 2319 C C . LEU B 1 9 ? -25.515 -15.161 14.350 1.00 32.65 7 LEU B C 1
ATOM 2320 O O . LEU B 1 9 ? -24.408 -14.865 13.886 1.00 32.26 7 LEU B O 1
ATOM 2325 N N . ASN B 1 10 ? -26.324 -14.248 14.894 1.00 33.20 8 ASN B N 1
ATOM 2326 C CA . ASN B 1 10 ? -25.878 -12.845 15.031 1.00 34.25 8 ASN B CA 1
ATOM 2327 C C . ASN B 1 10 ? -25.004 -12.552 16.284 1.00 34.76 8 ASN B C 1
ATOM 2328 O O . ASN B 1 10 ? -24.652 -11.399 16.540 1.00 34.05 8 ASN B O 1
ATOM 2333 N N . ARG B 1 11 ? -24.630 -13.602 17.033 1.00 35.45 9 ARG B N 1
ATOM 2334 C CA . ARG B 1 11 ? -23.761 -13.507 18.237 1.00 35.84 9 ARG B CA 1
ATOM 2335 C C . ARG B 1 11 ? -24.257 -12.450 19.190 1.00 35.76 9 ARG B C 1
ATOM 2336 O O . ARG B 1 11 ? -23.498 -11.626 19.675 1.00 35.54 9 ARG B O 1
ATOM 2344 N N . GLU B 1 12 ? -25.558 -12.483 19.423 1.00 36.24 10 GLU B N 1
ATOM 2345 C CA . GLU B 1 12 ? -26.251 -11.470 20.202 1.00 36.96 10 GLU B CA 1
ATOM 2346 C C . GLU B 1 12 ? -26.289 -11.808 21.686 1.00 36.66 10 GLU B C 1
ATOM 2347 O O . GLU B 1 12 ? -26.277 -12.981 22.085 1.00 36.17 10 GLU B O 1
ATOM 2353 N N . SER B 1 13 ? -26.358 -10.755 22.483 1.00 35.74 11 SER B N 1
ATOM 2354 C CA . SER B 1 13 ? -26.624 -10.859 23.881 1.00 36.14 11 SER B CA 1
ATOM 2355 C C . SER B 1 13 ? -28.125 -10.982 24.019 1.00 35.88 11 SER B C 1
ATOM 2356 O O . SER B 1 13 ? -28.886 -10.533 23.143 1.00 37.06 11 SER B O 1
ATOM 2359 N N . GLY B 1 14 ? -28.565 -11.592 25.102 1.00 34.93 12 GLY B N 1
ATOM 2360 C CA . GLY B 1 14 ? -29.981 -11.607 25.423 1.00 34.36 12 GLY B CA 1
ATOM 2361 C C . GLY B 1 14 ? -30.713 -12.900 25.104 1.00 33.53 12 GLY B C 1
ATOM 2362 O O . GLY B 1 14 ? -31.924 -12.923 25.154 1.00 33.74 12 GLY B O 1
ATOM 2363 N N . ILE B 1 15 ? -29.995 -13.976 24.794 1.00 31.94 13 ILE B N 1
ATOM 2364 C CA . ILE B 1 15 ? -30.623 -15.293 24.696 1.00 31.14 13 ILE B CA 1
ATOM 2365 C C . ILE B 1 15 ? -31.074 -15.689 26.084 1.00 31.18 13 ILE B C 1
ATOM 2366 O O . ILE B 1 15 ? -30.349 -15.528 27.052 1.00 31.88 13 ILE B O 1
ATOM 2371 N N . ILE B 1 16 ? -32.318 -16.106 26.207 1.00 31.80 14 ILE B N 1
ATOM 2372 C CA . ILE B 1 16 ? -32.798 -16.652 27.440 1.00 31.91 14 ILE B CA 1
ATOM 2373 C C . ILE B 1 16 ? -33.522 -17.960 27.129 1.00 31.28 14 ILE B C 1
ATOM 2374 O O . ILE B 1 16 ? -34.315 -18.048 26.189 1.00 31.21 14 ILE B O 1
ATOM 2379 N N . THR B 1 17 ? -33.216 -18.983 27.912 1.00 29.79 15 THR B N 1
ATOM 2380 C CA . THR B 1 17 ? -33.840 -20.254 27.754 1.00 28.88 15 THR B CA 1
ATOM 2381 C C . THR B 1 17 ? -34.252 -20.769 29.113 1.00 29.16 15 THR B C 1
ATOM 2382 O O . THR B 1 17 ? -33.767 -20.292 30.143 1.00 29.00 15 THR B O 1
ATOM 2386 N N . TYR B 1 18 ? -35.179 -21.715 29.111 1.00 28.62 16 TYR B N 1
ATOM 2387 C CA . TYR B 1 18 ? -35.579 -22.388 30.329 1.00 29.45 16 TYR B CA 1
ATOM 2388 C C . TYR B 1 18 ? -35.159 -23.823 30.128 1.00 29.34 16 TYR B C 1
ATOM 2389 O O . TYR B 1 18 ? -35.019 -24.265 29.000 1.00 30.58 16 TYR B O 1
ATOM 2398 N N . GLY B 1 19 ? -34.907 -24.513 31.219 1.00 29.41 17 GLY B N 1
ATOM 2399 C CA . GLY B 1 19 ? -34.252 -25.813 31.176 1.00 29.13 17 GLY B CA 1
ATOM 2400 C C . GLY B 1 19 ? -34.981 -26.830 32.018 1.00 29.30 17 GLY B C 1
ATOM 2401 O O . GLY B 1 19 ? -35.232 -26.590 33.176 1.00 29.41 17 GLY B O 1
ATOM 2402 N N . ILE B 1 20 ? -35.299 -27.970 31.410 1.00 30.40 18 ILE B N 1
ATOM 2403 C CA . ILE B 1 20 ? -35.880 -29.116 32.088 1.00 30.93 18 ILE B CA 1
ATOM 2404 C C . ILE B 1 20 ? -35.204 -30.419 31.706 1.00 31.09 18 ILE B C 1
ATOM 2405 O O . ILE B 1 20 ? -34.634 -30.544 30.629 1.00 30.39 18 ILE B O 1
ATOM 2410 N N . THR B 1 21 ? -35.284 -31.372 32.625 1.00 31.86 19 THR B N 1
ATOM 2411 C CA . THR B 1 21 ? -34.899 -32.753 32.421 1.00 32.93 19 THR B CA 1
ATOM 2412 C C . THR B 1 21 ? -36.216 -33.518 32.249 1.00 34.17 19 THR B C 1
ATOM 2413 O O . THR B 1 21 ? -37.132 -33.319 33.017 1.00 34.23 19 THR B O 1
ATOM 2417 N N . PRO B 1 22 ? -36.331 -34.362 31.210 1.00 35.89 20 PRO B N 1
ATOM 2418 C CA . PRO B 1 22 ? -37.571 -35.146 31.029 1.00 36.74 20 PRO B CA 1
ATOM 2419 C C . PRO B 1 22 ? -37.830 -36.067 32.202 1.00 37.97 20 PRO B C 1
ATOM 2420 O O . PRO B 1 22 ? -36.869 -36.494 32.841 1.00 37.77 20 PRO B O 1
ATOM 2424 N N . PRO B 1 23 ? -39.105 -36.425 32.453 1.00 39.74 21 PRO B N 1
ATOM 2425 C CA . PRO B 1 23 ? -39.396 -37.266 33.611 1.00 41.24 21 PRO B CA 1
ATOM 2426 C C . PRO B 1 23 ? -38.833 -38.682 33.455 1.00 42.99 21 PRO B C 1
ATOM 2427 O O . PRO B 1 23 ? -38.374 -39.075 32.354 1.00 42.74 21 PRO B O 1
ATOM 2431 N N . LYS B 1 24 ? -38.834 -39.417 34.559 1.00 45.18 22 LYS B N 1
ATOM 2432 C CA . LYS B 1 24 ? -38.371 -40.800 34.565 1.00 47.56 22 LYS B CA 1
ATOM 2433 C C . LYS B 1 24 ? -39.076 -41.686 33.515 1.00 48.97 22 LYS B C 1
ATOM 2434 O O . LYS B 1 24 ? -40.261 -41.524 33.225 1.00 47.77 22 LYS B O 1
ATOM 2440 N N . LYS B 1 25 ? -38.308 -42.610 32.949 1.00 51.04 23 LYS B N 1
ATOM 2441 C CA . LYS B 1 25 ? -38.810 -43.523 31.924 1.00 53.26 23 LYS B CA 1
ATOM 2442 C C . LYS B 1 25 ? -39.895 -44.462 32.464 1.00 54.90 23 LYS B C 1
ATOM 2443 O O . LYS B 1 25 ? -40.802 -44.841 31.730 1.00 55.14 23 LYS B O 1
ATOM 2449 N N . ASN B 1 26 ? -39.807 -44.809 33.749 1.00 56.90 24 ASN B N 1
ATOM 2450 C CA . ASN B 1 26 ? -40.720 -45.791 34.359 1.00 58.27 24 ASN B CA 1
ATOM 2451 C C . ASN B 1 26 ? -42.178 -45.325 34.557 1.00 59.64 24 ASN B C 1
ATOM 2452 O O . ASN B 1 26 ? -43.093 -46.135 34.444 1.00 60.60 24 ASN B O 1
ATOM 2457 N N . ASN B 1 27 ? -42.405 -44.042 34.833 1.00 60.98 25 ASN B N 1
ATOM 2458 C CA . ASN B 1 27 ? -43.779 -43.506 34.947 1.00 61.83 25 ASN B CA 1
ATOM 2459 C C . ASN B 1 27 ? -44.642 -43.844 33.705 1.00 62.70 25 ASN B C 1
ATOM 2460 O O . ASN B 1 27 ? -44.109 -44.057 32.609 1.00 63.23 25 ASN B O 1
ATOM 2462 N N . THR B 1 28 ? -45.965 -43.909 33.883 1.00 63.33 26 THR B N 1
ATOM 2463 C CA . THR B 1 28 ? -46.876 -44.409 32.835 1.00 63.61 26 THR B CA 1
ATOM 2464 C C . THR B 1 28 ? -47.269 -43.321 31.826 1.00 63.75 26 THR B C 1
ATOM 2465 O O . THR B 1 28 ? -47.225 -42.133 32.144 1.00 63.71 26 THR B O 1
ATOM 2469 N N . GLU B 1 29 ? -47.694 -43.742 30.630 1.00 63.67 27 GLU B N 1
ATOM 2470 C CA . GLU B 1 29 ? -48.007 -42.818 29.520 1.00 63.43 27 GLU B CA 1
ATOM 2471 C C . GLU B 1 29 ? -49.012 -41.705 29.875 1.00 63.22 27 GLU B C 1
ATOM 2472 O O . GLU B 1 29 ? -48.948 -40.611 29.315 1.00 63.45 27 GLU B O 1
ATOM 2474 N N . GLU B 1 30 ? -49.932 -41.982 30.794 1.00 62.90 28 GLU B N 1
ATOM 2475 C CA . GLU B 1 30 ? -50.852 -40.956 31.311 1.00 62.58 28 GLU B CA 1
ATOM 2476 C C . GLU B 1 30 ? -50.156 -40.027 32.310 1.00 62.14 28 GLU B C 1
ATOM 2477 O O . GLU B 1 30 ? -50.509 -38.845 32.423 1.00 62.09 28 GLU B O 1
ATOM 2479 N N . LYS B 1 31 ? -49.181 -40.568 33.042 1.00 61.43 29 LYS B N 1
ATOM 2480 C CA . LYS B 1 31 ? -48.454 -39.795 34.063 1.00 61.03 29 LYS B CA 1
ATOM 2481 C C . LYS B 1 31 ? -47.400 -38.874 33.423 1.00 60.26 29 LYS B C 1
ATOM 2482 O O . LYS B 1 31 ? -47.195 -37.753 33.880 1.00 59.90 29 LYS B O 1
ATOM 2488 N N . ILE B 1 32 ? -46.745 -39.364 32.372 1.00 59.29 30 ILE B N 1
ATOM 2489 C CA . ILE B 1 32 ? -45.860 -38.550 31.551 1.00 58.78 30 ILE B CA 1
ATOM 2490 C C . ILE B 1 32 ? -46.653 -37.437 30.884 1.00 58.34 30 ILE B C 1
ATOM 2491 O O . ILE B 1 32 ? -46.165 -36.318 30.754 1.00 58.30 30 ILE B O 1
ATOM 2496 N N . LYS B 1 33 ? -47.878 -37.744 30.477 1.00 57.70 31 LYS B N 1
ATOM 2497 C CA . LYS B 1 33 ? -48.756 -36.744 29.868 1.00 57.25 31 LYS B CA 1
ATOM 2498 C C . LYS B 1 33 ? -49.214 -35.688 30.861 1.00 56.29 31 LYS B C 1
ATOM 2499 O O . LYS B 1 33 ? -49.441 -34.544 30.485 1.00 56.16 31 LYS B O 1
ATOM 2505 N N . GLU B 1 34 ? -49.365 -36.074 32.123 1.00 55.66 32 GLU B N 1
ATOM 2506 C CA . GLU B 1 34 ? -49.706 -35.122 33.172 1.00 55.07 32 GLU B CA 1
ATOM 2507 C C . GLU B 1 34 ? -48.499 -34.235 33.508 1.00 54.15 32 GLU B C 1
ATOM 2508 O O . GLU B 1 34 ? -48.625 -33.011 33.585 1.00 53.74 32 GLU B O 1
ATOM 2514 N N . ILE B 1 35 ? -47.344 -34.866 33.721 1.00 52.80 33 ILE B N 1
ATOM 2515 C CA . ILE B 1 35 ? -46.089 -34.145 33.922 1.00 51.88 33 ILE B CA 1
ATOM 2516 C C . ILE B 1 35 ? -45.884 -33.188 32.766 1.00 51.29 33 ILE B C 1
ATOM 2517 O O . ILE B 1 35 ? -45.633 -32.003 32.970 1.00 51.82 33 ILE B O 1
ATOM 2522 N N . SER B 1 36 ? -46.023 -33.696 31.548 1.00 50.50 34 SER B N 1
ATOM 2523 C CA . SER B 1 36 ? -45.857 -32.872 30.363 1.00 50.30 34 SER B CA 1
ATOM 2524 C C . SER B 1 36 ? -46.878 -31.735 30.270 1.00 50.07 34 SER B C 1
ATOM 2525 O O . SER B 1 36 ? -46.547 -30.659 29.775 1.00 50.09 34 SER B O 1
ATOM 2528 N N . GLN B 1 37 ? -48.107 -31.961 30.738 1.00 50.15 35 GLN B N 1
ATOM 2529 C CA . GLN B 1 37 ? -49.145 -30.893 30.726 1.00 50.13 35 GLN B CA 1
ATOM 2530 C C . GLN B 1 37 ? -48.785 -29.766 31.693 1.00 49.80 35 GLN B C 1
ATOM 2531 O O . GLN B 1 37 ? -48.901 -28.585 31.345 1.00 50.53 35 GLN B O 1
ATOM 2533 N N . LYS B 1 38 ? -48.340 -30.123 32.898 1.00 49.66 36 LYS B N 1
ATOM 2534 C CA . LYS B 1 38 ? -47.834 -29.133 33.845 1.00 49.63 36 LYS B CA 1
ATOM 2535 C C . LYS B 1 38 ? -46.710 -28.298 33.214 1.00 49.59 36 LYS B C 1
ATOM 2536 O O . LYS B 1 38 ? -46.799 -27.063 33.219 1.00 49.68 36 LYS B O 1
ATOM 2538 N N . HIS B 1 39 ? -45.694 -28.953 32.635 1.00 49.16 37 HIS B N 1
ATOM 2539 C CA . HIS B 1 39 ? -44.596 -28.234 31.957 1.00 49.17 37 HIS B CA 1
ATOM 2540 C C . HIS B 1 39 ? -45.116 -27.243 30.934 1.00 49.35 37 HIS B C 1
ATOM 2541 O O . HIS B 1 39 ? -44.776 -26.067 30.992 1.00 48.70 37 HIS B O 1
ATOM 2548 N N . ILE B 1 40 ? -45.937 -27.720 29.997 1.00 49.82 38 ILE B N 1
ATOM 2549 C CA . ILE B 1 40 ? -46.461 -26.844 28.949 1.00 50.14 38 ILE B CA 1
ATOM 2550 C C . ILE B 1 40 ? -47.255 -25.692 29.565 1.00 50.15 38 ILE B C 1
ATOM 2551 O O . ILE B 1 40 ? -47.191 -24.571 29.077 1.00 49.73 38 ILE B O 1
ATOM 2556 N N . GLU B 1 41 ? -47.993 -25.972 30.638 1.00 50.64 39 GLU B N 1
ATOM 2557 C CA . GLU B 1 41 ? -48.814 -24.936 31.279 1.00 51.04 39 GLU B CA 1
ATOM 2558 C C . GLU B 1 41 ? -47.928 -23.813 31.805 1.00 50.58 39 GLU B C 1
ATOM 2559 O O . GLU B 1 41 ? -48.092 -22.660 31.419 1.00 51.03 39 GLU B O 1
ATOM 2565 N N . ARG B 1 42 ? -46.970 -24.149 32.657 1.00 49.88 40 ARG B N 1
ATOM 2566 C CA . ARG B 1 42 ? -46.101 -23.128 33.252 1.00 49.50 40 ARG B CA 1
ATOM 2567 C C . ARG B 1 42 ? -45.205 -22.421 32.224 1.00 48.90 40 ARG B C 1
ATOM 2568 O O . ARG B 1 42 ? -45.103 -21.196 32.232 1.00 48.77 40 ARG B O 1
ATOM 2576 N N . ILE B 1 43 ? -44.568 -23.194 31.342 1.00 48.56 41 ILE B N 1
ATOM 2577 C CA . ILE B 1 43 ? -43.567 -22.671 30.388 1.00 48.08 41 ILE B CA 1
ATOM 2578 C C . ILE B 1 43 ? -44.166 -21.834 29.255 1.00 48.69 41 ILE B C 1
ATOM 2579 O O . ILE B 1 43 ? -43.519 -20.910 28.742 1.00 48.34 41 ILE B O 1
ATOM 2584 N N . SER B 1 44 ? -45.390 -22.165 28.844 1.00 49.19 42 SER B N 1
ATOM 2585 C CA . SER B 1 44 ? -46.115 -21.328 27.870 1.00 49.38 42 SER B CA 1
ATOM 2586 C C . SER B 1 44 ? -46.359 -19.918 28.426 1.00 49.17 42 SER B C 1
ATOM 2587 O O . SER B 1 44 ? -46.459 -18.965 27.661 1.00 48.92 42 SER B O 1
ATOM 2590 N N . GLY B 1 45 ? -46.417 -19.791 29.754 1.00 48.79 43 GLY B N 1
ATOM 2591 C CA . GLY B 1 45 ? -46.430 -18.482 30.413 1.00 48.44 43 GLY B CA 1
ATOM 2592 C C . GLY B 1 45 ? -45.088 -17.738 30.474 1.00 48.11 43 GLY B C 1
ATOM 2593 O O . GLY B 1 45 ? -44.975 -16.735 31.186 1.00 48.55 43 GLY B O 1
ATOM 2594 N N . LEU B 1 46 ? -44.072 -18.216 29.741 1.00 47.18 44 LEU B N 1
ATOM 2595 C CA . LEU B 1 46 ? -42.760 -17.567 29.695 1.00 46.18 44 LEU B CA 1
ATOM 2596 C C . LEU B 1 46 ? -42.466 -16.969 28.333 1.00 45.68 44 LEU B C 1
ATOM 2597 O O . LEU B 1 46 ? -42.785 -17.544 27.291 1.00 45.25 44 LEU B O 1
ATOM 2602 N N . ASP B 1 47 ? -41.817 -15.813 28.368 1.00 45.19 45 ASP B N 1
ATOM 2603 C CA . ASP B 1 47 ? -41.220 -15.214 27.198 1.00 44.66 45 ASP B CA 1
ATOM 2604 C C . ASP B 1 47 ? -39.755 -15.645 27.168 1.00 43.43 45 ASP B C 1
ATOM 2605 O O . ASP B 1 47 ? -38.885 -14.990 27.744 1.00 43.70 45 ASP B O 1
ATOM 2610 N N . ILE B 1 48 ? -39.489 -16.780 26.530 1.00 42.16 46 ILE B N 1
ATOM 2611 C CA . ILE B 1 48 ? -38.118 -17.275 26.366 1.00 40.64 46 ILE B CA 1
ATOM 2612 C C . ILE B 1 48 ? -37.843 -17.561 24.905 1.00 39.71 46 ILE B C 1
ATOM 2613 O O . ILE B 1 48 ? -38.772 -17.586 24.102 1.00 39.17 46 ILE B O 1
ATOM 2618 N N . ASP B 1 49 ? -36.570 -17.772 24.565 1.00 38.06 47 ASP B N 1
ATOM 2619 C CA . ASP B 1 49 ? -36.172 -18.032 23.182 1.00 37.18 47 ASP B CA 1
ATOM 2620 C C . ASP B 1 49 ? -36.162 -19.519 22.787 1.00 36.44 47 ASP B C 1
ATOM 2621 O O . ASP B 1 49 ? -36.079 -19.844 21.603 1.00 36.02 47 ASP B O 1
ATOM 2626 N N . GLY B 1 50 ? -36.288 -20.401 23.770 1.00 35.29 48 GLY B N 1
ATOM 2627 C CA . GLY B 1 50 ? -35.971 -21.806 23.577 1.00 34.84 48 GLY B CA 1
ATOM 2628 C C . GLY B 1 50 ? -36.030 -22.584 24.876 1.00 33.76 48 GLY B C 1
ATOM 2629 O O . GLY B 1 50 ? -35.840 -22.024 25.944 1.00 34.37 48 GLY B O 1
ATOM 2630 N N . LEU B 1 51 ? -36.332 -23.875 24.779 1.00 32.46 49 LEU B N 1
ATOM 2631 C CA . LEU B 1 51 ? -36.417 -24.729 25.936 1.00 31.61 49 LEU B CA 1
ATOM 2632 C C . LEU B 1 51 ? -35.233 -25.694 25.856 1.00 30.80 49 LEU B C 1
ATOM 2633 O O . LEU B 1 51 ? -35.100 -26.418 24.887 1.00 31.89 49 LEU B O 1
ATOM 2638 N N . VAL B 1 52 ? -34.367 -25.670 26.856 1.00 29.54 50 VAL B N 1
ATOM 2639 C CA . VAL B 1 52 ? -33.278 -26.639 26.963 1.00 28.18 50 VAL B CA 1
ATOM 2640 C C . VAL B 1 52 ? -33.839 -27.946 27.517 1.00 27.74 50 VAL B C 1
ATOM 2641 O O . VAL B 1 52 ? -34.614 -27.930 28.480 1.00 26.69 50 VAL B O 1
ATOM 2645 N N . ILE B 1 53 ? -33.464 -29.081 26.906 1.00 27.28 51 ILE B N 1
ATOM 2646 C CA . ILE B 1 53 ? -33.916 -30.392 27.369 1.00 26.51 51 ILE B CA 1
ATOM 2647 C C . ILE B 1 53 ? -32.697 -31.283 27.626 1.00 26.61 51 ILE B C 1
ATOM 2648 O O . ILE B 1 53 ? -31.943 -31.605 26.697 1.00 25.35 51 ILE B O 1
ATOM 2653 N N . TYR B 1 54 ? -32.478 -31.615 28.895 1.00 25.96 52 TYR B N 1
ATOM 2654 C CA . TYR B 1 54 ? -31.254 -32.298 29.318 1.00 25.70 52 TYR B CA 1
ATOM 2655 C C . TYR B 1 54 ? -31.294 -33.804 29.014 1.00 26.82 52 TYR B C 1
ATOM 2656 O O . TYR B 1 54 ? -32.368 -34.403 28.866 1.00 25.59 52 TYR B O 1
ATOM 2665 N N . ASP B 1 55 ? -30.090 -34.361 28.877 1.00 28.21 53 ASP B N 1
ATOM 2666 C CA . ASP B 1 55 ? -29.833 -35.763 28.685 1.00 29.55 53 ASP B CA 1
ATOM 2667 C C . ASP B 1 55 ? -28.902 -36.198 29.830 1.00 30.42 53 ASP B C 1
ATOM 2668 O O . ASP B 1 55 ? -27.893 -35.535 30.114 1.00 30.17 53 ASP B O 1
ATOM 2673 N N . LEU B 1 56 ? -29.257 -37.278 30.508 1.00 31.59 54 LEU B N 1
ATOM 2674 C CA . LEU B 1 56 ? -28.481 -37.767 31.646 1.00 33.20 54 LEU B CA 1
ATOM 2675 C C . LEU B 1 56 ? -27.640 -38.923 31.150 1.00 34.58 54 LEU B C 1
ATOM 2676 O O . LEU B 1 56 ? -28.108 -39.713 30.314 1.00 35.48 54 LEU B O 1
ATOM 2681 N N . GLN B 1 57 ? -26.423 -39.049 31.659 1.00 36.17 55 GLN B N 1
ATOM 2682 C CA . GLN B 1 57 ? -25.490 -40.062 31.120 1.00 37.18 55 GLN B CA 1
ATOM 2683 C C . GLN B 1 57 ? -25.487 -41.320 31.963 1.00 37.49 55 GLN B C 1
ATOM 2684 O O . GLN B 1 57 ? -25.166 -41.244 33.135 1.00 39.05 55 GLN B O 1
ATOM 2686 N N . ILE B 1 72 ? -31.006 -43.557 37.861 1.00 51.32 70 ILE B N 1
ATOM 2687 C CA . ILE B 1 72 ? -32.080 -42.835 37.180 1.00 51.40 70 ILE B CA 1
ATOM 2688 C C . ILE B 1 72 ? -31.932 -42.934 35.663 1.00 51.04 70 ILE B C 1
ATOM 2689 O O . ILE B 1 72 ? -30.826 -42.843 35.135 1.00 51.18 70 ILE B O 1
ATOM 2694 N N . GLU B 1 73 ? -33.059 -43.134 34.981 1.00 50.65 71 GLU B N 1
ATOM 2695 C CA . GLU B 1 73 ? -33.123 -43.227 33.520 1.00 50.08 71 GLU B CA 1
ATOM 2696 C C . GLU B 1 73 ? -34.368 -42.469 33.048 1.00 48.58 71 GLU B C 1
ATOM 2697 O O . GLU B 1 73 ? -35.491 -42.713 33.491 1.00 48.66 71 GLU B O 1
ATOM 2703 N N . THR B 1 74 ? -34.139 -41.560 32.124 1.00 46.75 72 THR B N 1
ATOM 2704 C CA . THR B 1 74 ? -35.055 -40.487 31.836 1.00 45.68 72 THR B CA 1
ATOM 2705 C C . THR B 1 74 ? -35.428 -40.603 30.340 1.00 44.09 72 THR B C 1
ATOM 2706 O O . THR B 1 74 ? -34.633 -41.095 29.546 1.00 43.87 72 THR B O 1
ATOM 2710 N N . ILE B 1 75 ? -36.652 -40.233 29.968 1.00 42.19 73 ILE B N 1
ATOM 2711 C CA . ILE B 1 75 ? -37.067 -40.280 28.558 1.00 41.08 73 ILE B CA 1
ATOM 2712 C C . ILE B 1 75 ? -36.075 -39.522 27.682 1.00 39.69 73 ILE B C 1
ATOM 2713 O O . ILE B 1 75 ? -35.589 -38.464 28.065 1.00 39.51 73 ILE B O 1
ATOM 2718 N N . ASP B 1 76 ? -35.767 -40.079 26.519 1.00 38.43 74 ASP B N 1
ATOM 2719 C CA . ASP B 1 76 ? -34.879 -39.450 25.544 1.00 37.29 74 ASP B CA 1
ATOM 2720 C C . ASP B 1 76 ? -35.353 -38.018 25.248 1.00 36.11 74 ASP B C 1
ATOM 2721 O O . ASP B 1 76 ? -36.504 -37.825 24.924 1.00 36.01 74 ASP B O 1
ATOM 2726 N N . PRO B 1 77 ? -34.463 -37.018 25.332 1.00 34.96 75 PRO B N 1
ATOM 2727 C CA . PRO B 1 77 ? -34.921 -35.625 25.175 1.00 34.67 75 PRO B CA 1
ATOM 2728 C C . PRO B 1 77 ? -35.568 -35.278 23.816 1.00 35.12 75 PRO B C 1
ATOM 2729 O O . PRO B 1 77 ? -36.507 -34.510 23.794 1.00 34.24 75 PRO B O 1
ATOM 2733 N N . GLN B 1 78 ? -35.085 -35.828 22.702 1.00 36.22 76 GLN B N 1
ATOM 2734 C CA . GLN B 1 78 ? -35.711 -35.530 21.394 1.00 37.46 76 GLN B CA 1
ATOM 2735 C C . GLN B 1 78 ? -37.096 -36.188 21.321 1.00 37.73 76 GLN B C 1
ATOM 2736 O O . GLN B 1 78 ? -38.078 -35.574 20.861 1.00 37.17 76 GLN B O 1
ATOM 2742 N N . ILE B 1 79 ? -37.183 -37.411 21.843 1.00 37.97 77 ILE B N 1
ATOM 2743 C CA . ILE B 1 79 ? -38.449 -38.109 21.874 1.00 38.97 77 ILE B CA 1
ATOM 2744 C C . ILE B 1 79 ? -39.442 -37.383 22.774 1.00 39.25 77 ILE B C 1
ATOM 2745 O O . ILE B 1 79 ? -40.608 -37.223 22.403 1.00 39.43 77 ILE B O 1
ATOM 2750 N N . TYR B 1 80 ? -38.971 -36.899 23.920 1.00 39.84 78 TYR B N 1
ATOM 2751 C CA . TYR B 1 80 ? -39.840 -36.111 24.811 1.00 40.79 78 TYR B CA 1
ATOM 2752 C C . TYR B 1 80 ? -40.321 -34.850 24.132 1.00 40.88 78 TYR B C 1
ATOM 2753 O O . TYR B 1 80 ? -41.501 -34.544 24.147 1.00 41.65 78 TYR B O 1
ATOM 2762 N N . SER B 1 81 ? -39.397 -34.118 23.540 1.00 41.71 79 SER B N 1
ATOM 2763 C CA . SER B 1 81 ? -39.718 -32.864 22.860 1.00 42.66 79 SER B CA 1
ATOM 2764 C C . SER B 1 81 ? -40.787 -33.041 21.783 1.00 43.35 79 SER B C 1
ATOM 2765 O O . SER B 1 81 ? -41.810 -32.347 21.782 1.00 43.55 79 SER B O 1
ATOM 2768 N N . GLU B 1 82 ? -40.534 -33.981 20.885 1.00 44.55 80 GLU B N 1
ATOM 2769 C CA . GLU B 1 82 ? -41.357 -34.200 19.687 1.00 45.87 80 GLU B CA 1
ATOM 2770 C C . GLU B 1 82 ? -42.746 -34.790 19.976 1.00 46.17 80 GLU B C 1
ATOM 2771 O O . GLU B 1 82 ? -43.711 -34.407 19.335 1.00 46.64 80 GLU B O 1
ATOM 2777 N N . ASN B 1 83 ? -42.840 -35.714 20.930 1.00 46.99 81 ASN B N 1
ATOM 2778 C CA . ASN B 1 83 ? -44.087 -36.454 21.179 1.00 47.19 81 ASN B CA 1
ATOM 2779 C C . ASN B 1 83 ? -44.885 -35.978 22.381 1.00 47.19 81 ASN B C 1
ATOM 2780 O O . ASN B 1 83 ? -46.004 -36.431 22.587 1.00 46.40 81 ASN B O 1
ATOM 2785 N N . TYR B 1 84 ? -44.306 -35.095 23.193 1.00 47.21 82 TYR B N 1
ATOM 2786 C CA . TYR B 1 84 ? -45.051 -34.518 24.317 1.00 47.46 82 TYR B CA 1
ATOM 2787 C C . TYR B 1 84 ? -45.083 -32.979 24.355 1.00 47.66 82 TYR B C 1
ATOM 2788 O O . TYR B 1 84 ? -46.025 -32.397 24.923 1.00 48.48 82 TYR B O 1
ATOM 2797 N N . LEU B 1 85 ? -44.115 -32.320 23.719 1.00 47.37 83 LEU B N 1
ATOM 2798 C CA . LEU B 1 85 ? -44.013 -30.852 23.797 1.00 47.40 83 LEU B CA 1
ATOM 2799 C C . LEU B 1 85 ? -44.235 -30.130 22.463 1.00 47.53 83 LEU B C 1
ATOM 2800 O O . LEU B 1 85 ? -43.641 -29.076 22.215 1.00 48.19 83 LEU B O 1
ATOM 2805 N N . LYS B 1 86 ? -45.112 -30.675 21.621 1.00 47.80 84 LYS B N 1
ATOM 2806 C CA . LYS B 1 86 ? -45.465 -30.033 20.350 1.00 47.75 84 LYS B CA 1
ATOM 2807 C C . LYS B 1 86 ? -46.197 -28.731 20.610 1.00 47.83 84 LYS B C 1
ATOM 2808 O O . LYS B 1 86 ? -45.974 -27.754 19.927 1.00 47.72 84 LYS B O 1
ATOM 2810 N N . ASP B 1 87 ? -47.045 -28.716 21.632 1.00 48.28 85 ASP B N 1
ATOM 2811 C CA . ASP B 1 87 ? -47.845 -27.526 21.955 1.00 48.75 85 ASP B CA 1
ATOM 2812 C C . ASP B 1 87 ? -47.037 -26.247 22.252 1.00 48.71 85 ASP B C 1
ATOM 2813 O O . ASP B 1 87 ? -47.536 -25.133 22.016 1.00 49.79 85 ASP B O 1
ATOM 2818 N N . LEU B 1 88 ? -45.814 -26.401 22.768 1.00 47.94 86 LEU B N 1
ATOM 2819 C CA . LEU B 1 88 ? -44.921 -25.271 23.031 1.00 47.06 86 LEU B CA 1
ATOM 2820 C C . LEU B 1 88 ? -44.303 -24.819 21.744 1.00 46.13 86 LEU B C 1
ATOM 2821 O O . LEU B 1 88 ? -43.487 -25.531 21.159 1.00 46.58 86 LEU B O 1
ATOM 2826 N N . LYS B 1 89 ? -44.640 -23.620 21.304 1.00 45.20 87 LYS B N 1
ATOM 2827 C CA . LYS B 1 89 ? -44.185 -23.175 20.001 1.00 44.53 87 LYS B CA 1
ATOM 2828 C C . LYS B 1 89 ? -42.819 -22.508 20.071 1.00 43.23 87 LYS B C 1
ATOM 2829 O O . LYS B 1 89 ? -42.652 -21.418 19.563 1.00 44.08 87 LYS B O 1
ATOM 2831 N N . ILE B 1 90 ? -41.827 -23.154 20.668 1.00 41.74 88 ILE B N 1
ATOM 2832 C CA . ILE B 1 90 ? -40.476 -22.564 20.713 1.00 40.26 88 ILE B CA 1
ATOM 2833 C C . ILE B 1 90 ? -39.464 -23.652 20.401 1.00 38.55 88 ILE B C 1
ATOM 2834 O O . ILE B 1 90 ? -39.751 -24.803 20.646 1.00 38.11 88 ILE B O 1
ATOM 2839 N N . PRO B 1 91 ? -38.283 -23.286 19.875 1.00 36.86 89 PRO B N 1
ATOM 2840 C CA . PRO B 1 91 ? -37.276 -24.301 19.601 1.00 36.11 89 PRO B CA 1
ATOM 2841 C C . PRO B 1 91 ? -36.749 -25.003 20.858 1.00 34.96 89 PRO B C 1
ATOM 2842 O O . PRO B 1 91 ? -36.766 -24.437 21.948 1.00 34.82 89 PRO B O 1
ATOM 2846 N N . LYS B 1 92 ? -36.306 -26.241 20.676 1.00 33.57 90 LYS B N 1
ATOM 2847 C CA . LYS B 1 92 ? -35.841 -27.065 21.746 1.00 32.33 90 LYS B CA 1
ATOM 2848 C C . LYS B 1 92 ? -34.347 -27.349 21.539 1.00 31.24 90 LYS B C 1
ATOM 2849 O O . LYS B 1 92 ? -33.913 -27.647 20.435 1.00 31.41 90 LYS B O 1
ATOM 2855 N N . ILE B 1 93 ? -33.562 -27.174 22.602 1.00 29.50 91 ILE B N 1
ATOM 2856 C CA . ILE B 1 93 ? -32.133 -27.424 22.571 1.00 27.45 91 ILE B CA 1
ATOM 2857 C C . ILE B 1 93 ? -31.919 -28.790 23.218 1.00 26.86 91 ILE B C 1
ATOM 2858 O O . ILE B 1 93 ? -32.073 -28.962 24.437 1.00 25.78 91 ILE B O 1
ATOM 2863 N N . ILE B 1 94 ? -31.525 -29.748 22.379 1.00 25.97 92 ILE B N 1
ATOM 2864 C CA . ILE B 1 94 ? -31.477 -31.143 22.747 1.00 25.67 92 ILE B CA 1
ATOM 2865 C C . ILE B 1 94 ? -30.091 -31.496 23.206 1.00 25.51 92 ILE B C 1
ATOM 2866 O O . ILE B 1 94 ? -29.140 -31.440 22.429 1.00 24.74 92 ILE B O 1
ATOM 2871 N N . TYR B 1 95 ? -29.977 -31.813 24.480 1.00 25.79 93 TYR B N 1
ATOM 2872 C CA . TYR B 1 95 ? -28.723 -32.257 25.045 1.00 27.06 93 TYR B CA 1
ATOM 2873 C C . TYR B 1 95 ? -28.427 -33.709 24.643 1.00 27.44 93 TYR B C 1
ATOM 2874 O O . TYR B 1 95 ? -29.337 -34.496 24.458 1.00 26.31 93 TYR B O 1
ATOM 2883 N N . ARG B 1 96 ? -27.150 -34.033 24.491 1.00 28.77 94 ARG B N 1
ATOM 2884 C CA . ARG B 1 96 ? -26.753 -35.392 24.143 1.00 30.37 94 ARG B CA 1
ATOM 2885 C C . ARG B 1 96 ? -25.486 -35.780 24.892 1.00 31.48 94 ARG B C 1
ATOM 2886 O O . ARG B 1 96 ? -24.453 -35.173 24.711 1.00 31.37 94 ARG B O 1
ATOM 2894 N N . CYS B 1 97 ? -25.580 -36.776 25.758 1.00 32.80 95 CYS B N 1
ATOM 2895 C CA . CYS B 1 97 ? -24.392 -37.321 26.378 1.00 34.39 95 CYS B CA 1
ATOM 2896 C C . CYS B 1 97 ? -23.897 -38.330 25.352 1.00 35.27 95 CYS B C 1
ATOM 2897 O O . CYS B 1 97 ? -24.380 -39.443 25.285 1.00 35.44 95 CYS B O 1
ATOM 2900 N N . VAL B 1 98 ? -22.983 -37.892 24.490 1.00 37.50 96 VAL B N 1
ATOM 2901 C CA . VAL B 1 98 ? -22.660 -38.646 23.282 1.00 38.76 96 VAL B CA 1
ATOM 2902 C C . VAL B 1 98 ? -22.209 -40.079 23.625 1.00 39.75 96 VAL B C 1
ATOM 2903 O O . VAL B 1 98 ? -22.507 -41.007 22.881 1.00 39.81 96 VAL B O 1
ATOM 2907 N N . GLY B 1 99 ? -21.554 -40.230 24.781 1.00 40.95 97 GLY B N 1
ATOM 2908 C CA . GLY B 1 99 ? -21.150 -41.533 25.339 1.00 42.52 97 GLY B CA 1
ATOM 2909 C C . GLY B 1 99 ? -22.188 -42.661 25.479 1.00 43.24 97 GLY B C 1
ATOM 2910 O O . GLY B 1 99 ? -21.799 -43.821 25.604 1.00 43.59 97 GLY B O 1
ATOM 2911 N N . LYS B 1 100 ? -23.487 -42.345 25.451 1.00 43.69 98 LYS B N 1
ATOM 2912 C CA . LYS B 1 100 ? -24.553 -43.369 25.527 1.00 44.34 98 LYS B CA 1
ATOM 2913 C C . LYS B 1 100 ? -24.999 -43.925 24.173 1.00 44.39 98 LYS B C 1
ATOM 2914 O O . LYS B 1 100 ? -25.847 -44.813 24.120 1.00 44.07 98 LYS B O 1
ATOM 2920 N N . TYR B 1 101 ? -24.475 -43.373 23.085 1.00 44.56 99 TYR B N 1
ATOM 2921 C CA . TYR B 1 101 ? -24.972 -43.677 21.761 1.00 44.51 99 TYR B CA 1
ATOM 2922 C C . TYR B 1 101 ? -23.816 -44.233 20.959 1.00 45.09 99 TYR B C 1
ATOM 2923 O O . TYR B 1 101 ? -22.713 -43.714 21.041 1.00 44.64 99 TYR B O 1
ATOM 2932 N N . THR B 1 102 ? -24.069 -45.288 20.186 1.00 46.20 100 THR B N 1
ATOM 2933 C CA . THR B 1 102 ? -23.050 -45.838 19.282 1.00 47.00 100 THR B CA 1
ATOM 2934 C C . THR B 1 102 ? -22.811 -44.874 18.139 1.00 47.07 100 THR B C 1
ATOM 2935 O O . THR B 1 102 ? -23.676 -44.042 17.841 1.00 46.91 100 THR B O 1
ATOM 2939 N N . PRO B 1 103 ? -21.650 -44.988 17.474 1.00 47.32 101 PRO B N 1
ATOM 2940 C CA . PRO B 1 103 ? -21.398 -44.081 16.360 1.00 47.74 101 PRO B CA 1
ATOM 2941 C C . PRO B 1 103 ? -22.496 -44.077 15.284 1.00 47.77 101 PRO B C 1
ATOM 2942 O O . PRO B 1 103 ? -22.760 -43.038 14.683 1.00 47.96 101 PRO B O 1
ATOM 2946 N N . ASP B 1 104 ? -23.148 -45.221 15.079 1.00 47.89 102 ASP B N 1
ATOM 2947 C CA . ASP B 1 104 ? -24.148 -45.367 14.035 1.00 47.82 102 ASP B CA 1
ATOM 2948 C C . ASP B 1 104 ? -25.500 -44.789 14.457 1.00 47.66 102 ASP B C 1
ATOM 2949 O O . ASP B 1 104 ? -26.143 -44.100 13.668 1.00 48.07 102 ASP B O 1
ATOM 2951 N N . GLU B 1 105 ? -25.942 -45.065 15.685 1.00 47.17 103 GLU B N 1
ATOM 2952 C CA . GLU B 1 105 ? -27.178 -44.433 16.200 1.00 47.00 103 GLU B CA 1
ATOM 2953 C C . GLU B 1 105 ? -27.069 -42.880 16.256 1.00 46.58 103 GLU B C 1
ATOM 2954 O O . GLU B 1 105 ? -28.058 -42.163 16.036 1.00 45.90 103 GLU B O 1
ATOM 2956 N N . PHE B 1 106 ? -25.870 -42.375 16.539 1.00 46.22 104 PHE B N 1
ATOM 2957 C CA . PHE B 1 106 ? -25.641 -40.925 16.576 1.00 46.00 104 PHE B CA 1
ATOM 2958 C C . PHE B 1 106 ? -25.787 -40.266 15.201 1.00 45.98 104 PHE B C 1
ATOM 2959 O O . PHE B 1 106 ? -26.413 -39.207 15.076 1.00 46.31 104 PHE B O 1
ATOM 2967 N N . ARG B 1 107 ? -25.220 -40.896 14.177 1.00 46.34 105 ARG B N 1
ATOM 2968 C CA . ARG B 1 107 ? -25.462 -40.503 12.788 1.00 46.17 105 ARG B CA 1
ATOM 2969 C C . ARG B 1 107 ? -26.948 -40.372 12.493 1.00 45.52 105 ARG B C 1
ATOM 2970 O O . ARG B 1 107 ? -27.375 -39.379 11.912 1.00 45.76 105 ARG B O 1
ATOM 2978 N N . ARG B 1 108 ? -27.729 -41.367 12.894 1.00 44.92 106 ARG B N 1
ATOM 2979 C CA . ARG B 1 108 ? -29.164 -41.385 12.609 1.00 44.75 106 ARG B CA 1
ATOM 2980 C C . ARG B 1 108 ? -29.875 -40.198 13.262 1.00 44.24 106 ARG B C 1
ATOM 2981 O O . ARG B 1 108 ? -30.689 -39.542 12.619 1.00 44.34 106 ARG B O 1
ATOM 2983 N N . LEU B 1 109 ? -29.547 -39.935 14.530 1.00 43.67 107 LEU B N 1
ATOM 2984 C CA . LEU B 1 109 ? -30.160 -38.847 15.295 1.00 43.21 107 LEU B CA 1
ATOM 2985 C C . LEU B 1 109 ? -29.703 -37.471 14.836 1.00 41.95 107 LEU B C 1
ATOM 2986 O O . LEU B 1 109 ? -30.459 -36.507 14.928 1.00 41.39 107 LEU B O 1
ATOM 2991 N N . THR B 1 110 ? -28.475 -37.386 14.338 1.00 41.24 108 THR B N 1
ATOM 2992 C CA . THR B 1 110 ? -27.916 -36.127 13.843 1.00 40.69 108 THR B CA 1
ATOM 2993 C C . THR B 1 110 ? -28.482 -35.689 12.468 1.00 40.93 108 THR B C 1
ATOM 2994 O O . THR B 1 110 ? -28.488 -34.495 12.143 1.00 39.91 108 THR B O 1
ATOM 2998 N N . ARG B 1 111 ? -28.982 -36.642 11.676 1.00 41.06 109 ARG B N 1
ATOM 2999 C CA . ARG B 1 111 ? -29.436 -36.352 10.306 1.00 41.69 109 ARG B CA 1
ATOM 3000 C C . ARG B 1 111 ? -30.495 -35.245 10.328 1.00 41.33 109 ARG B C 1
ATOM 3001 O O . ARG B 1 111 ? -31.359 -35.239 11.209 1.00 41.01 109 ARG B O 1
ATOM 3009 N N . PRO B 1 112 ? -30.442 -34.313 9.363 1.00 41.16 110 PRO B N 1
ATOM 3010 C CA . PRO B 1 112 ? -31.395 -33.189 9.385 1.00 41.08 110 PRO B CA 1
ATOM 3011 C C . PRO B 1 112 ? -32.841 -33.547 9.053 1.00 41.28 110 PRO B C 1
ATOM 3012 O O . PRO B 1 112 ? -33.104 -34.574 8.429 1.00 41.01 110 PRO B O 1
ATOM 3016 N N . VAL B 1 113 ? -33.756 -32.677 9.480 1.00 41.40 111 VAL B N 1
ATOM 3017 C CA . VAL B 1 113 ? -35.165 -32.825 9.242 1.00 41.81 111 VAL B CA 1
ATOM 3018 C C . VAL B 1 113 ? -35.633 -31.666 8.366 1.00 42.47 111 VAL B C 1
ATOM 3019 O O . VAL B 1 113 ? -35.462 -30.476 8.717 1.00 41.48 111 VAL B O 1
ATOM 3023 N N . SER B 1 114 ? -36.258 -32.029 7.244 1.00 42.53 112 SER B N 1
ATOM 3024 C CA . SER B 1 114 ? -36.624 -31.080 6.194 1.00 43.02 112 SER B CA 1
ATOM 3025 C C . SER B 1 114 ? -37.413 -29.884 6.717 1.00 43.13 112 SER B C 1
ATOM 3026 O O . SER B 1 114 ? -38.397 -30.051 7.437 1.00 42.89 112 SER B O 1
ATOM 3029 N N . GLY B 1 115 ? -36.959 -28.680 6.360 1.00 43.96 113 GLY B N 1
ATOM 3030 C CA . GLY B 1 115 ? -37.637 -27.431 6.738 1.00 44.39 113 GLY B CA 1
ATOM 3031 C C . GLY B 1 115 ? -37.662 -27.154 8.236 1.00 44.64 113 GLY B C 1
ATOM 3032 O O . GLY B 1 115 ? -38.642 -26.599 8.774 1.00 45.02 113 GLY B O 1
ATOM 3033 N N . GLN B 1 116 ? -36.597 -27.536 8.928 1.00 43.98 114 GLN B N 1
ATOM 3034 C CA . GLN B 1 116 ? -36.597 -27.451 10.385 1.00 43.53 114 GLN B CA 1
ATOM 3035 C C . GLN B 1 116 ? -35.179 -27.290 10.888 1.00 42.46 114 GLN B C 1
ATOM 3036 O O . GLN B 1 116 ? -34.285 -28.038 10.502 1.00 42.12 114 GLN B O 1
ATOM 3042 N N . ASP B 1 117 ? -34.985 -26.287 11.738 1.00 41.11 115 ASP B N 1
ATOM 3043 C CA . ASP B 1 117 ? -33.730 -26.074 12.417 1.00 39.66 115 ASP B CA 1
ATOM 3044 C C . ASP B 1 117 ? -33.599 -27.072 13.576 1.00 37.69 115 ASP B C 1
ATOM 3045 O O . ASP B 1 117 ? -34.572 -27.377 14.262 1.00 37.44 115 ASP B O 1
ATOM 3050 N N . ALA B 1 118 ? -32.384 -27.572 13.771 1.00 35.98 116 ALA B N 1
ATOM 3051 C CA . ALA B 1 118 ? -32.033 -28.431 14.891 1.00 34.39 116 ALA B CA 1
ATOM 3052 C C . ALA B 1 118 ? -31.055 -27.700 15.832 1.00 32.49 116 ALA B C 1
ATOM 3053 O O . ALA B 1 118 ? -30.140 -27.047 15.371 1.00 31.57 116 ALA B O 1
ATOM 3055 N N . PHE B 1 119 ? -31.253 -27.824 17.144 1.00 31.51 117 PHE B N 1
ATOM 3056 C CA . PHE B 1 119 ? -30.309 -27.264 18.130 1.00 31.06 117 PHE B CA 1
ATOM 3057 C C . PHE B 1 119 ? -29.877 -28.397 19.071 1.00 30.18 117 PHE B C 1
ATOM 3058 O O . PHE B 1 119 ? -30.707 -29.164 19.527 1.00 30.33 117 PHE B O 1
ATOM 3066 N N . SER B 1 120 ? -28.587 -28.510 19.332 1.00 29.77 118 SER B N 1
ATOM 3067 C CA . SER B 1 120 ? -28.085 -29.536 20.221 1.00 29.27 118 SER B CA 1
ATOM 3068 C C . SER B 1 120 ? -26.813 -29.111 20.947 1.00 28.24 118 SER B C 1
ATOM 3069 O O . SER B 1 120 ? -26.007 -28.392 20.394 1.00 28.40 118 SER B O 1
ATOM 3072 N N . VAL B 1 121 ? -26.675 -29.546 22.206 1.00 27.34 119 VAL B N 1
ATOM 3073 C CA . VAL B 1 121 ? -25.450 -29.410 22.970 1.00 26.99 119 VAL B CA 1
ATOM 3074 C C . VAL B 1 121 ? -24.906 -30.822 23.154 1.00 27.23 119 VAL B C 1
ATOM 3075 O O . VAL B 1 121 ? -25.584 -31.679 23.705 1.00 26.72 119 VAL B O 1
ATOM 3079 N N . PHE B 1 122 ? -23.704 -31.070 22.660 1.00 27.61 120 PHE B N 1
ATOM 3080 C CA . PHE B 1 122 ? -23.059 -32.390 22.875 1.00 28.98 120 PHE B CA 1
ATOM 3081 C C . PHE B 1 122 ? -22.214 -32.341 24.144 1.00 29.17 120 PHE B C 1
ATOM 3082 O O . PHE B 1 122 ? -21.376 -31.461 24.346 1.00 30.43 120 PHE B O 1
ATOM 3090 N N . VAL B 1 123 ? -22.427 -33.318 24.993 1.00 30.76 121 VAL B N 1
ATOM 3091 C CA . VAL B 1 123 ? -21.773 -33.399 26.279 1.00 31.26 121 VAL B CA 1
ATOM 3092 C C . VAL B 1 123 ? -20.896 -34.666 26.289 1.00 32.33 121 VAL B C 1
ATOM 3093 O O . VAL B 1 123 ? -21.384 -35.732 25.968 1.00 31.42 121 VAL B O 1
ATOM 3097 N N . GLY B 1 124 ? -19.621 -34.514 26.636 1.00 34.51 122 GLY B N 1
ATOM 3098 C CA . GLY B 1 124 ? -18.694 -35.638 26.790 1.00 36.05 122 GLY B CA 1
ATOM 3099 C C . GLY B 1 124 ? -18.811 -36.303 28.142 1.00 37.88 122 GLY B C 1
ATOM 3100 O O . GLY B 1 124 ? -19.772 -36.069 28.865 1.00 37.51 122 GLY B O 1
ATOM 3101 N N . ALA B 1 125 ? -17.820 -37.131 28.490 1.00 40.60 123 ALA B N 1
ATOM 3102 C CA . ALA B 1 125 ? -17.862 -37.904 29.745 1.00 42.26 123 ALA B CA 1
ATOM 3103 C C . ALA B 1 125 ? -17.232 -37.140 30.904 1.00 43.37 123 ALA B C 1
ATOM 3104 O O . ALA B 1 125 ? -16.136 -36.609 30.777 1.00 44.21 123 ALA B O 1
ATOM 3106 N N . ALA B 1 126 ? -17.937 -37.099 32.028 1.00 44.56 124 ALA B N 1
ATOM 3107 C CA . ALA B 1 126 ? -17.357 -36.703 33.300 1.00 45.30 124 ALA B CA 1
ATOM 3108 C C . ALA B 1 126 ? -16.505 -37.866 33.813 1.00 45.88 124 ALA B C 1
ATOM 3109 O O . ALA B 1 126 ? -15.401 -37.656 34.310 1.00 47.26 124 ALA B O 1
ATOM 3111 N N . VAL B 1 132 ? -17.535 -45.454 27.429 1.00 57.09 130 VAL B N 1
ATOM 3112 C CA . VAL B 1 132 ? -18.373 -44.690 26.503 1.00 56.81 130 VAL B CA 1
ATOM 3113 C C . VAL B 1 132 ? -18.335 -45.228 25.057 1.00 56.46 130 VAL B C 1
ATOM 3114 O O . VAL B 1 132 ? -17.264 -45.565 24.530 1.00 56.52 130 VAL B O 1
ATOM 3118 N N . LEU B 1 133 ? -19.508 -45.278 24.419 1.00 55.60 131 LEU B N 1
ATOM 3119 C CA . LEU B 1 133 ? -19.654 -45.862 23.075 1.00 54.71 131 LEU B CA 1
ATOM 3120 C C . LEU B 1 133 ? -19.124 -44.947 21.963 1.00 53.99 131 LEU B C 1
ATOM 3121 O O . LEU B 1 133 ? -18.813 -45.418 20.866 1.00 53.89 131 LEU B O 1
ATOM 3126 N N . LEU B 1 134 ? -19.038 -43.645 22.250 1.00 52.66 132 LEU B N 1
ATOM 3127 C CA . LEU B 1 134 ? -18.618 -42.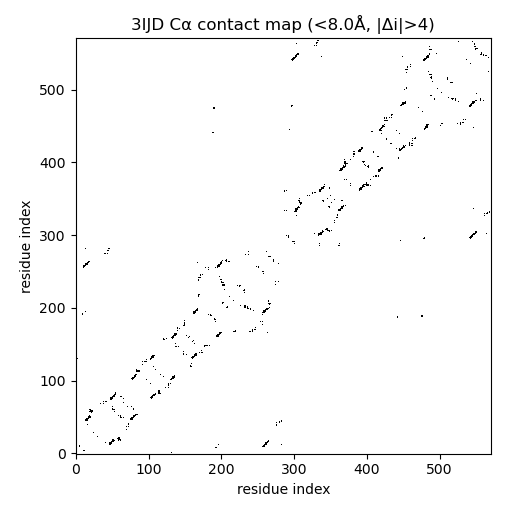636 21.278 1.00 51.51 132 LEU B CA 1
ATOM 3128 C C . LEU B 1 134 ? -17.864 -41.516 21.999 1.00 50.74 132 LEU B C 1
ATOM 3129 O O . LEU B 1 134 ? -18.334 -40.993 23.011 1.00 50.53 132 LEU B O 1
ATOM 3134 N N . LYS B 1 135 ? -16.674 -41.185 21.497 1.00 50.13 133 LYS B N 1
ATOM 3135 C CA . LYS B 1 135 ? -15.901 -40.052 22.001 1.00 49.31 133 LYS B CA 1
ATOM 3136 C C . LYS B 1 135 ? -16.503 -38.739 21.513 1.00 48.17 133 LYS B C 1
ATOM 3137 O O . LYS B 1 135 ? -17.048 -38.677 20.416 1.00 47.65 133 LYS B O 1
ATOM 3143 N N . LEU B 1 136 ? -16.360 -37.689 22.320 1.00 46.87 134 LEU B N 1
ATOM 3144 C CA . LEU B 1 136 ? -16.894 -36.370 21.991 1.00 45.70 134 LEU B CA 1
ATOM 3145 C C . LEU B 1 136 ? -16.263 -35.823 20.714 1.00 45.17 134 LEU B C 1
ATOM 3146 O O . LEU B 1 136 ? -16.951 -35.224 19.886 1.00 43.96 134 LEU B O 1
ATOM 3151 N N . SER B 1 137 ? -14.955 -36.027 20.556 1.00 44.99 135 SER B N 1
ATOM 3152 C CA . SER B 1 137 ? -14.244 -35.583 19.349 1.00 45.11 135 SER B CA 1
ATOM 3153 C C . SER B 1 137 ? -14.821 -36.225 18.084 1.00 44.43 135 SER B C 1
ATOM 3154 O O . SER B 1 137 ? -14.985 -35.563 17.063 1.00 44.82 135 SER B O 1
ATOM 3157 N N . ASP B 1 138 ? -15.158 -37.507 18.171 1.00 44.30 136 ASP B N 1
ATOM 3158 C CA . ASP B 1 138 ? -15.794 -38.220 17.063 1.00 43.41 136 ASP B CA 1
ATOM 3159 C C . ASP B 1 138 ? -17.256 -37.785 16.854 1.00 42.80 136 ASP B C 1
ATOM 3160 O O . ASP B 1 138 ? -17.719 -37.696 15.709 1.00 42.03 136 ASP B O 1
ATOM 3165 N N . ALA B 1 139 ? -17.971 -37.489 17.945 1.00 41.44 137 ALA B N 1
ATOM 3166 C CA . ALA B 1 139 ? -19.318 -36.892 17.838 1.00 40.73 137 ALA B CA 1
ATOM 3167 C C . ALA B 1 139 ? -19.313 -35.571 17.083 1.00 39.79 137 ALA B C 1
ATOM 3168 O O . ALA B 1 139 ? -20.237 -35.305 16.325 1.00 39.46 137 ALA B O 1
ATOM 3170 N N . TYR B 1 140 ? -18.292 -34.738 17.281 1.00 39.73 138 TYR B N 1
ATOM 3171 C CA . TYR B 1 140 ? -18.207 -33.460 16.540 1.00 40.22 138 TYR B CA 1
ATOM 3172 C C . TYR B 1 140 ? -17.969 -33.699 15.042 1.00 41.20 138 TYR B C 1
ATOM 3173 O O . TYR B 1 140 ? -18.615 -33.079 14.198 1.00 40.45 138 TYR B O 1
ATOM 3182 N N . LYS B 1 141 ? -17.026 -34.587 14.732 1.00 42.00 139 LYS B N 1
ATOM 3183 C CA . LYS B 1 141 ? -16.777 -35.018 13.348 1.00 43.11 139 LYS B CA 1
ATOM 3184 C C . LYS B 1 141 ? -18.047 -35.598 12.702 1.00 43.48 139 LYS B C 1
ATOM 3185 O O . LYS B 1 141 ? -18.308 -35.344 11.518 1.00 43.40 139 LYS B O 1
ATOM 3191 N N . ILE B 1 142 ? -18.847 -36.347 13.472 1.00 43.72 140 ILE B N 1
ATOM 3192 C CA . ILE B 1 142 ? -20.104 -36.884 12.933 1.00 43.75 140 ILE B CA 1
ATOM 3193 C C . ILE B 1 142 ? -21.034 -35.735 12.548 1.00 44.11 140 ILE B C 1
ATOM 3194 O O . ILE B 1 142 ? -21.643 -35.770 11.484 1.00 44.23 140 ILE B O 1
ATOM 3199 N N . ARG B 1 143 ? -21.121 -34.699 13.383 1.00 44.00 141 ARG B N 1
ATOM 3200 C CA . ARG B 1 143 ? -21.947 -33.542 13.032 1.00 44.17 141 ARG B CA 1
ATOM 3201 C C . ARG B 1 143 ? -21.417 -32.873 11.766 1.00 44.58 141 ARG B C 1
ATOM 3202 O O . ARG B 1 143 ? -22.193 -32.502 10.890 1.00 44.56 141 ARG B O 1
ATOM 3210 N N . GLN B 1 144 ? -20.103 -32.694 11.687 1.00 45.61 142 GLN B N 1
ATOM 3211 C CA . GLN B 1 144 ? -19.473 -32.090 10.506 1.00 46.85 142 GLN B CA 1
ATOM 3212 C C . GLN B 1 144 ? -19.874 -32.831 9.221 1.00 46.84 142 GLN B C 1
ATOM 3213 O O . GLN B 1 144 ? -20.125 -32.198 8.199 1.00 46.82 142 GLN B O 1
ATOM 3219 N N . ASP B 1 145 ? -19.928 -34.162 9.303 1.00 47.18 143 ASP B N 1
ATOM 3220 C CA . ASP B 1 145 ? -20.195 -35.041 8.160 1.00 47.87 143 ASP B CA 1
ATOM 3221 C C . ASP B 1 145 ? -21.661 -35.183 7.811 1.00 47.06 143 ASP B C 1
ATOM 3222 O O . ASP B 1 145 ? -22.004 -35.291 6.647 1.00 47.55 143 ASP B O 1
ATOM 3227 N N . VAL B 1 146 ? -22.519 -35.222 8.821 1.00 46.41 144 VAL B N 1
ATOM 3228 C CA . VAL B 1 146 ? -23.918 -35.573 8.626 1.00 45.43 144 VAL B CA 1
ATOM 3229 C C . VAL B 1 146 ? -24.847 -34.360 8.628 1.00 44.35 144 VAL B C 1
ATOM 3230 O O . VAL B 1 146 ? -25.868 -34.373 7.936 1.00 44.76 144 VAL B O 1
ATOM 3234 N N . ASN B 1 147 ? -24.511 -33.312 9.381 1.00 43.23 145 ASN B N 1
ATOM 3235 C CA . ASN B 1 147 ? -25.389 -32.130 9.499 1.00 42.27 145 ASN B CA 1
ATOM 3236 C C . ASN B 1 147 ? -24.630 -30.901 9.983 1.00 42.30 145 ASN B C 1
ATOM 3237 O O . ASN B 1 147 ? -24.588 -30.624 11.178 1.00 42.36 145 ASN B O 1
ATOM 3242 N N . PRO B 1 148 ? -23.991 -30.178 9.047 1.00 42.27 146 PRO B N 1
ATOM 3243 C CA . PRO B 1 148 ? -23.303 -28.930 9.329 1.00 41.72 146 PRO B CA 1
ATOM 3244 C C . PRO B 1 148 ? -24.222 -27.781 9.760 1.00 40.65 146 PRO B C 1
ATOM 3245 O O . PRO B 1 148 ? -23.736 -26.833 10.367 1.00 40.90 146 PRO B O 1
ATOM 3249 N N . ASP B 1 149 ? -25.513 -27.859 9.453 1.00 39.09 147 ASP B N 1
ATOM 3250 C CA . ASP B 1 149 ? -26.470 -26.808 9.842 1.00 38.52 147 ASP B CA 1
ATOM 3251 C C . ASP B 1 149 ? -27.063 -26.976 11.248 1.00 36.83 147 ASP B C 1
ATOM 3252 O O . ASP B 1 149 ? -27.856 -26.154 11.688 1.00 36.51 147 ASP B O 1
ATOM 3257 N N . LEU B 1 150 ? -26.681 -28.052 11.932 1.00 35.49 148 LEU B N 1
ATOM 3258 C CA . LEU B 1 150 ? -27.058 -28.285 13.326 1.00 34.50 148 LEU B CA 1
ATOM 3259 C C . LEU B 1 150 ? -26.416 -27.180 14.151 1.00 32.67 148 LEU B C 1
ATOM 3260 O O . LEU B 1 150 ? -25.200 -27.006 14.104 1.00 32.47 148 LEU B O 1
ATOM 3265 N N . LEU B 1 151 ? -27.239 -26.405 14.854 1.00 30.92 149 LEU B N 1
ATOM 3266 C CA . LEU B 1 151 ? -26.721 -25.311 15.673 1.00 30.32 149 LEU B CA 1
ATOM 3267 C C . LEU B 1 151 ? -26.226 -25.880 17.012 1.00 28.91 149 LEU B C 1
ATOM 3268 O O . LEU B 1 151 ? -27.006 -26.192 17.885 1.00 28.23 149 LEU B O 1
ATOM 3273 N N . LEU B 1 152 ? -24.902 -26.062 17.099 1.00 28.14 150 LEU B N 1
ATOM 3274 C CA . LEU B 1 152 ? -24.246 -26.889 18.100 1.00 27.02 150 LEU B CA 1
ATOM 3275 C C . LEU B 1 152 ? -23.645 -26.027 19.193 1.00 26.64 150 LEU B C 1
ATOM 3276 O O . LEU B 1 152 ? -22.990 -25.043 18.927 1.00 26.83 150 LEU B O 1
ATOM 3281 N N . GLY B 1 153 ? -23.844 -26.441 20.433 1.00 27.38 151 GLY B N 1
ATOM 3282 C CA . GLY B 1 153 ? -23.280 -25.755 21.568 1.00 26.89 151 GLY B CA 1
ATOM 3283 C C . GLY B 1 153 ? -22.559 -26.709 22.452 1.00 26.95 151 GLY B C 1
ATOM 3284 O O . GLY B 1 153 ? -22.663 -27.930 22.276 1.00 27.57 151 GLY B O 1
ATOM 3285 N N . GLY B 1 154 ? -21.808 -26.133 23.386 1.00 26.11 152 GLY B N 1
ATOM 3286 C CA . GLY B 1 154 ? -20.942 -26.881 24.270 1.00 25.52 152 GLY B CA 1
ATOM 3287 C C . GLY B 1 154 ? -21.198 -26.548 25.716 1.00 25.08 152 GLY B C 1
ATOM 3288 O O . GLY B 1 154 ? -21.772 -25.4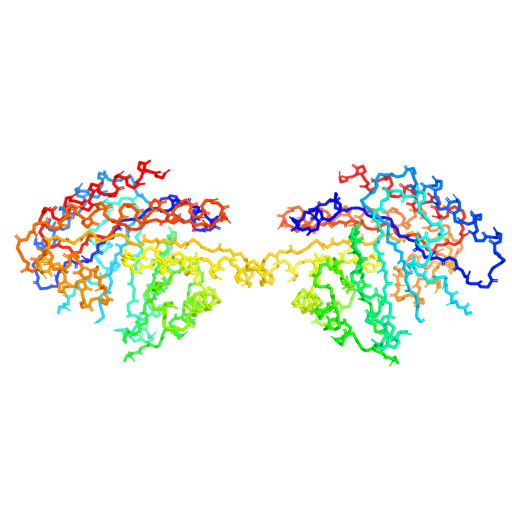84 26.039 1.00 24.92 152 GLY B O 1
ATOM 3289 N N . VAL B 1 155 ? -20.781 -27.449 26.592 1.00 25.00 153 VAL B N 1
ATOM 3290 C CA . VAL B 1 155 ? -20.817 -27.213 28.033 1.00 25.93 153 VAL B CA 1
ATOM 3291 C C . VAL B 1 155 ? -19.543 -26.479 28.407 1.00 27.02 153 VAL B C 1
ATOM 3292 O O . VAL B 1 155 ? -18.473 -26.852 27.946 1.00 29.58 153 VAL B O 1
ATOM 3296 N N . ALA B 1 156 ? -19.652 -25.420 29.205 1.00 27.94 154 ALA B N 1
ATOM 3297 C CA . ALA B 1 156 ? -18.504 -24.724 29.808 1.00 28.07 154 ALA B CA 1
ATOM 3298 C C . ALA B 1 156 ? -18.666 -24.785 31.322 1.00 29.38 154 ALA B C 1
ATOM 3299 O O . ALA B 1 156 ? -19.783 -24.651 31.840 1.00 27.58 154 ALA B O 1
ATOM 3301 N N . ILE B 1 157 ? -17.563 -25.014 32.029 1.00 30.54 155 ILE B N 1
ATOM 3302 C CA . ILE B 1 157 ? -17.616 -25.188 33.474 1.00 31.93 155 ILE B CA 1
ATOM 3303 C C . ILE B 1 157 ? -16.639 -24.227 34.112 1.00 32.85 155 ILE B C 1
ATOM 3304 O O . ILE B 1 157 ? -15.461 -24.530 34.264 1.00 33.21 155 ILE B O 1
ATOM 3309 N N . PRO B 1 158 ? -17.126 -23.030 34.462 1.00 34.11 156 PRO B N 1
ATOM 3310 C CA . PRO B 1 158 ? -16.304 -21.988 35.059 1.00 35.65 156 PRO B CA 1
ATOM 3311 C C . PRO B 1 158 ? -15.543 -22.438 36.318 1.00 36.68 156 PRO B C 1
ATOM 3312 O O . PRO B 1 158 ? -14.366 -22.102 36.456 1.00 36.02 156 PRO B O 1
ATOM 3316 N N . GLU B 1 159 ? -16.213 -23.183 37.212 1.00 38.45 157 GLU B N 1
ATOM 3317 C CA . GLU B 1 159 ? -15.577 -23.706 38.432 1.00 40.17 157 GLU B CA 1
ATOM 3318 C C . GLU B 1 159 ? -14.232 -24.386 38.123 1.00 41.62 157 GLU B C 1
ATOM 3319 O O . GLU B 1 159 ? -13.270 -24.260 38.889 1.00 42.32 157 GLU B O 1
ATOM 3321 N N . ARG B 1 160 ? -14.173 -25.071 36.985 1.00 42.99 158 ARG B N 1
ATOM 3322 C CA . ARG B 1 160 ? -12.993 -25.837 36.562 1.00 44.37 158 ARG B CA 1
ATOM 3323 C C . ARG B 1 160 ? -11.860 -24.932 36.049 1.00 45.31 158 ARG B C 1
ATOM 3324 O O . ARG B 1 160 ? -10.700 -25.343 35.998 1.00 45.94 158 ARG B O 1
ATOM 3332 N N . HIS B 1 161 ? -12.199 -23.699 35.682 1.00 45.83 159 HIS B N 1
ATOM 3333 C CA . HIS B 1 161 ? -11.206 -22.699 35.297 1.00 46.43 159 HIS B CA 1
ATOM 3334 C C . HIS B 1 161 ? -10.187 -22.444 36.416 1.00 46.88 159 HIS B C 1
ATOM 3335 O O . HIS B 1 161 ? -9.032 -22.117 36.143 1.00 46.23 159 HIS B O 1
ATOM 3342 N N . MET B 1 162 ? -10.614 -22.594 37.669 1.00 47.56 160 MET B N 1
ATOM 3343 C CA . MET B 1 162 ? -9.741 -22.301 38.807 1.00 48.34 160 MET B CA 1
ATOM 3344 C C . MET B 1 162 ? -8.652 -23.381 39.009 1.00 49.31 160 MET B C 1
ATOM 3345 O O . MET B 1 162 ? -7.660 -23.136 39.695 1.00 50.23 160 MET B O 1
ATOM 3350 N N . LYS B 1 163 ? -8.816 -24.546 38.384 1.00 49.90 161 LYS B N 1
ATOM 3351 C CA . LYS B 1 163 ? -7.815 -25.620 38.461 1.00 50.24 161 LYS B CA 1
ATOM 3352 C C . LYS B 1 163 ? -6.531 -25.286 37.700 1.00 50.34 161 LYS B C 1
ATOM 3353 O O . LYS B 1 163 ? -5.444 -25.325 38.275 1.00 50.87 161 LYS B O 1
ATOM 3355 N N . ASN B 1 164 ? -6.652 -24.976 36.407 1.00 50.63 162 ASN B N 1
ATOM 3356 C CA . ASN B 1 164 ? -5.483 -24.642 35.555 1.00 50.52 162 ASN B CA 1
ATOM 3357 C C . ASN B 1 164 ? -5.628 -23.383 34.702 1.00 49.41 162 ASN B C 1
ATOM 3358 O O . ASN B 1 164 ? -4.740 -23.085 33.891 1.00 49.35 162 ASN B O 1
ATOM 3363 N N . THR B 1 165 ? -6.723 -22.647 34.871 1.00 48.17 163 THR B N 1
ATOM 3364 C CA . THR B 1 165 ? -6.943 -21.414 34.097 1.00 47.19 163 THR B CA 1
ATOM 3365 C C . THR B 1 165 ? -6.995 -21.692 32.579 1.00 46.19 163 THR B C 1
ATOM 3366 O O . THR B 1 165 ? -6.470 -20.913 31.784 1.00 45.80 163 THR B O 1
ATOM 3370 N N . ASP B 1 166 ? -7.621 -22.801 32.182 1.00 44.95 164 ASP B N 1
ATOM 3371 C CA . ASP B 1 166 ? -7.668 -23.182 30.757 1.00 44.40 164 ASP B CA 1
ATOM 3372 C C . ASP B 1 166 ? -9.063 -23.537 30.216 1.00 42.99 164 ASP B C 1
ATOM 3373 O O . ASP B 1 166 ? -9.171 -24.195 29.170 1.00 42.63 164 ASP B O 1
ATOM 3378 N N . GLU B 1 167 ? -10.120 -23.125 30.909 1.00 41.10 165 GLU B N 1
ATOM 3379 C CA . GLU B 1 167 ? -11.461 -23.434 30.449 1.00 40.34 165 GLU B CA 1
ATOM 3380 C C . GLU B 1 167 ? -11.785 -22.604 29.216 1.00 39.74 165 GLU B C 1
ATOM 3381 O O . GLU B 1 167 ? -12.432 -23.111 28.307 1.00 39.58 165 GLU B O 1
ATOM 3387 N N . HIS B 1 168 ? -11.362 -21.336 29.198 1.00 39.18 166 HIS B N 1
ATOM 3388 C CA . HIS B 1 168 ? -11.472 -20.514 27.993 1.00 39.14 166 HIS B CA 1
ATOM 3389 C C . HIS B 1 168 ? -10.847 -21.197 26.751 1.00 39.57 166 HIS B C 1
ATOM 3390 O O . HIS B 1 168 ? -11.382 -21.070 25.653 1.00 38.71 166 HIS B O 1
ATOM 3397 N N . LEU B 1 169 ? -9.748 -21.930 26.938 1.00 39.36 167 LEU B N 1
ATOM 3398 C CA . LEU B 1 169 ? -9.061 -22.616 25.833 1.00 40.31 167 LEU B CA 1
ATOM 3399 C C . LEU B 1 169 ? -9.826 -23.876 25.408 1.00 40.54 167 LEU B C 1
ATOM 3400 O O . LEU B 1 169 ? -9.803 -24.284 24.237 1.00 40.37 167 LEU B O 1
ATOM 3405 N N . ARG B 1 170 ? -10.471 -24.507 26.382 1.00 40.40 168 ARG B N 1
ATOM 3406 C CA . ARG B 1 170 ? -11.362 -25.640 26.134 1.00 40.62 168 ARG B CA 1
ATOM 3407 C C . ARG B 1 170 ? -12.497 -25.201 25.214 1.00 39.42 168 ARG B C 1
ATOM 3408 O O . ARG B 1 170 ? -12.846 -25.903 24.254 1.00 38.61 168 ARG B O 1
ATOM 3416 N N . ILE B 1 171 ? -13.054 -24.018 25.470 1.00 38.19 169 ILE B N 1
ATOM 3417 C CA . ILE B 1 171 ? -14.202 -23.594 24.681 1.00 38.08 169 ILE B CA 1
ATOM 3418 C C . ILE B 1 171 ? -13.799 -23.082 23.285 1.00 37.91 169 ILE B C 1
ATOM 3419 O O . ILE B 1 171 ? -14.474 -23.359 22.310 1.00 37.15 169 ILE B O 1
ATOM 3424 N N . ILE B 1 172 ? -12.700 -22.354 23.209 1.00 38.63 170 ILE B N 1
ATOM 3425 C CA . ILE B 1 172 ? -12.136 -21.934 21.927 1.00 39.81 170 ILE B CA 1
ATOM 3426 C C . ILE B 1 172 ? -11.939 -23.144 21.031 1.00 39.75 170 ILE B C 1
ATOM 3427 O O . ILE B 1 172 ? -12.256 -23.127 19.849 1.00 40.26 170 ILE B O 1
ATOM 3432 N N . ASP B 1 173 ? -11.439 -24.209 21.619 1.00 40.21 171 ASP B N 1
ATOM 3433 C CA . ASP B 1 173 ? -11.216 -25.448 20.887 1.00 40.51 171 ASP B CA 1
ATOM 3434 C C . ASP B 1 173 ? -12.525 -26.119 20.467 1.00 39.69 171 ASP B C 1
ATOM 3435 O O . ASP B 1 173 ? -12.600 -26.718 19.407 1.00 39.19 171 ASP B O 1
ATOM 3440 N N . LYS B 1 174 ? -13.561 -26.015 21.297 1.00 38.85 172 LYS B N 1
ATOM 3441 C CA . LYS B 1 174 ? -14.875 -26.504 20.922 1.00 37.84 172 LYS B CA 1
ATOM 3442 C C . LYS B 1 174 ? -15.460 -25.658 19.812 1.00 37.78 172 LYS B C 1
ATOM 3443 O O . LYS B 1 174 ? -16.150 -26.194 18.950 1.00 37.20 172 LYS B O 1
ATOM 3449 N N . ILE B 1 175 ? -15.240 -24.337 19.848 1.00 37.86 173 ILE B N 1
ATOM 3450 C CA . ILE B 1 175 ? -15.680 -23.479 18.743 1.00 38.05 173 ILE B CA 1
ATOM 3451 C C . ILE B 1 175 ? -15.030 -23.976 17.429 1.00 38.80 173 ILE B C 1
ATOM 3452 O O . ILE B 1 175 ? -15.674 -24.013 16.377 1.00 38.87 173 ILE B O 1
ATOM 3457 N N . ASN B 1 176 ? -13.772 -24.400 17.516 1.00 39.06 174 ASN B N 1
ATOM 3458 C CA . ASN B 1 176 ? -13.053 -24.850 16.348 1.00 39.80 174 ASN B CA 1
ATOM 3459 C C . ASN B 1 176 ? -13.727 -26.094 15.790 1.00 39.69 174 ASN B C 1
ATOM 3460 O O . ASN B 1 176 ? -13.829 -26.269 14.570 1.00 39.71 174 ASN B O 1
ATOM 3465 N N . LYS B 1 177 ? -14.233 -26.928 16.689 1.00 39.21 175 LYS B N 1
ATOM 3466 C CA . LYS B 1 177 ? -14.904 -28.170 16.313 1.00 38.54 175 LYS B CA 1
ATOM 3467 C C . LYS B 1 177 ? -16.392 -28.020 15.959 1.00 37.27 175 LYS B C 1
ATOM 3468 O O . LYS B 1 177 ? -17.054 -29.030 15.711 1.00 37.63 175 LYS B O 1
ATOM 3474 N N . GLY B 1 178 ? -16.914 -26.792 15.951 1.00 35.49 176 GLY B N 1
ATOM 3475 C CA . GLY B 1 178 ? -18.243 -26.506 15.405 1.00 34.70 176 GLY B CA 1
ATOM 3476 C C . GLY B 1 178 ? -19.248 -25.834 16.333 1.00 34.27 176 GLY B C 1
ATOM 3477 O O . GLY B 1 178 ? -20.364 -25.503 15.901 1.00 33.24 176 GLY B O 1
ATOM 3478 N N . CYS B 1 179 ? -18.880 -25.649 17.608 1.00 33.19 177 CYS B N 1
ATOM 3479 C CA . CYS B 1 179 ? -19.784 -25.021 18.564 1.00 32.76 177 CYS B CA 1
ATOM 3480 C C . CYS B 1 179 ? -19.979 -23.538 18.266 1.00 31.53 177 CYS B C 1
ATOM 3481 O O . CYS B 1 179 ? -19.057 -22.814 17.938 1.00 30.58 177 CYS B O 1
ATOM 3484 N N . LYS B 1 180 ? -21.204 -23.086 18.433 1.00 30.89 178 LYS B N 1
ATOM 3485 C CA . LYS B 1 180 ? -21.545 -21.710 18.144 1.00 29.71 178 LYS B CA 1
ATOM 3486 C C . LYS B 1 180 ? -22.168 -20.995 19.357 1.00 29.20 178 LYS B C 1
ATOM 3487 O O . LYS B 1 180 ? -22.634 -19.863 19.234 1.00 26.07 178 LYS B O 1
ATOM 3493 N N . TYR B 1 181 ? -22.217 -21.696 20.501 1.00 27.99 179 TYR B N 1
ATOM 3494 C CA . TYR B 1 181 ? -22.609 -21.129 21.778 1.00 27.01 179 TYR B CA 1
ATOM 3495 C C . TYR B 1 181 ? -22.217 -22.093 22.894 1.00 27.23 179 TYR B C 1
ATOM 3496 O O . TYR B 1 181 ? -21.830 -23.248 22.645 1.00 28.88 179 TYR B O 1
ATOM 3505 N N . PHE B 1 182 ? -22.306 -21.606 24.126 1.00 26.86 180 PHE B N 1
ATOM 3506 C CA . PHE B 1 182 ? -21.970 -22.375 25.297 1.00 25.97 180 PHE B CA 1
ATOM 3507 C C . PHE B 1 182 ? -22.978 -22.157 26.364 1.00 25.80 180 PHE B C 1
ATOM 3508 O O . PHE B 1 182 ? -23.458 -21.040 26.556 1.00 26.09 180 PHE B O 1
ATOM 3516 N N . ILE B 1 183 ? -23.383 -23.255 26.986 1.00 25.06 181 ILE B N 1
ATOM 3517 C CA . ILE B 1 183 ? -24.318 -23.194 28.049 1.00 24.48 181 ILE B CA 1
ATOM 3518 C C . ILE B 1 183 ? -23.569 -23.769 29.234 1.00 25.12 181 ILE B C 1
ATOM 3519 O O . ILE B 1 183 ? -23.208 -24.938 29.222 1.00 25.00 181 ILE B O 1
ATOM 3524 N N . THR B 1 184 ? -23.313 -22.936 30.242 1.00 25.45 182 THR B N 1
ATOM 3525 C CA . THR B 1 184 ? -22.591 -23.389 31.424 1.00 25.23 182 THR B CA 1
ATOM 3526 C C . THR B 1 184 ? -23.491 -24.248 32.301 1.00 25.66 182 THR B C 1
ATOM 3527 O O . THR B 1 184 ? -24.729 -24.210 32.205 1.00 23.25 182 THR B O 1
ATOM 3531 N N . GLN B 1 185 ? -22.868 -25.047 33.164 1.00 26.13 183 GLN B N 1
ATOM 3532 C CA . GLN B 1 185 ? -23.603 -25.604 34.292 1.00 26.19 183 GLN B CA 1
ATOM 3533 C C . GLN B 1 185 ? -23.962 -24.477 35.252 1.00 25.93 183 GLN B C 1
ATOM 3534 O O . GLN B 1 185 ? -23.387 -23.397 35.200 1.00 26.34 183 GLN B O 1
ATOM 3540 N N . ALA B 1 186 ? -24.890 -24.762 36.149 1.00 27.00 184 ALA B N 1
ATOM 3541 C CA . ALA B 1 186 ? -25.379 -23.779 37.131 1.00 27.88 184 ALA B CA 1
ATOM 3542 C C . ALA B 1 186 ? -24.216 -22.965 37.731 1.00 28.29 184 ALA B C 1
ATOM 3543 O O . ALA B 1 186 ? -23.208 -23.544 38.162 1.00 27.87 184 ALA B O 1
ATOM 3545 N N . VAL B 1 187 ? -24.346 -21.636 37.720 1.00 28.39 185 VAL B N 1
ATOM 3546 C CA . VAL B 1 187 ? -23.302 -20.764 38.269 1.00 29.16 185 VAL B CA 1
ATOM 3547 C C . VAL B 1 187 ? -23.633 -20.352 39.730 1.00 29.78 185 VAL B C 1
ATOM 3548 O O . VAL B 1 187 ? -24.727 -19.860 40.029 1.00 29.38 185 VAL B O 1
ATOM 3552 N N . TYR B 1 188 ? -22.685 -20.613 40.629 1.00 29.93 186 TYR B N 1
ATOM 3553 C CA . TYR B 1 188 ? -22.809 -20.205 42.027 1.00 29.97 186 TYR B CA 1
ATOM 3554 C C . TYR B 1 188 ? -21.622 -19.419 42.554 1.00 30.35 186 TYR B C 1
ATOM 3555 O O . TYR B 1 188 ? -21.616 -19.058 43.726 1.00 30.03 186 TYR B O 1
ATOM 3564 N N . ASN B 1 189 ? -20.627 -19.180 41.697 1.00 29.76 187 ASN B N 1
ATOM 3565 C CA . ASN B 1 189 ? -19.405 -18.473 42.055 1.00 30.29 187 ASN B CA 1
ATOM 3566 C C . ASN B 1 189 ? -19.120 -17.436 40.971 1.00 30.12 187 ASN B C 1
ATOM 3567 O O . ASN B 1 189 ? -18.645 -17.772 39.871 1.00 30.21 187 ASN B O 1
ATOM 3572 N N . VAL B 1 190 ? -19.381 -16.175 41.299 1.00 29.99 188 VAL B N 1
ATOM 3573 C CA . VAL B 1 190 ? -19.248 -15.100 40.354 1.00 30.28 188 VAL B CA 1
ATOM 3574 C C . VAL B 1 190 ? -17.778 -14.876 39.930 1.00 30.17 188 VAL B C 1
ATOM 3575 O O . VAL B 1 190 ? -17.507 -14.599 38.760 1.00 28.99 188 VAL B O 1
ATOM 3579 N N . GLU B 1 191 ? -16.835 -15.097 40.844 1.00 29.76 189 GLU B N 1
ATOM 3580 C CA . GLU B 1 191 ? -15.428 -14.821 40.552 1.00 29.64 189 GLU B CA 1
ATOM 3581 C C . GLU B 1 191 ? -14.870 -15.789 39.514 1.00 28.55 189 GLU B C 1
ATOM 3582 O O . GLU B 1 191 ? -14.145 -15.367 38.616 1.00 28.86 189 GLU B O 1
ATOM 3588 N N . ALA B 1 192 ? -15.169 -17.072 39.646 1.00 27.62 190 ALA B N 1
ATOM 3589 C CA . ALA B 1 192 ? -14.743 -18.072 38.645 1.00 27.77 190 ALA B CA 1
ATOM 3590 C C . ALA B 1 192 ? -15.327 -17.745 37.245 1.00 27.12 190 ALA B C 1
ATOM 3591 O O . ALA B 1 192 ? -14.655 -17.863 36.223 1.00 25.58 190 ALA B O 1
ATOM 3593 N N . ALA B 1 193 ? -16.576 -17.309 37.235 1.00 26.16 191 ALA B N 1
ATOM 3594 C CA . ALA B 1 193 ? -17.290 -16.993 36.017 1.00 26.07 191 ALA B CA 1
ATOM 3595 C C . ALA B 1 193 ? -16.677 -15.758 35.403 1.00 26.80 191 ALA B C 1
ATOM 3596 O O . ALA B 1 193 ? -16.366 -15.754 34.208 1.00 27.16 191 ALA B O 1
ATOM 3598 N N . LYS B 1 194 ? -16.453 -14.720 36.210 1.00 27.35 192 LYS B N 1
ATOM 3599 C CA . LYS B 1 194 ? -15.796 -13.530 35.713 1.00 27.64 192 LYS B CA 1
ATOM 3600 C C . LYS B 1 194 ? -14.355 -13.813 35.285 1.00 27.92 192 LYS B C 1
ATOM 3601 O O . LYS B 1 194 ? -13.903 -13.246 34.298 1.00 27.89 192 LYS B O 1
ATOM 3607 N N . ASP B 1 195 ? -13.636 -14.659 36.017 1.00 27.78 193 ASP B N 1
ATOM 3608 C CA . ASP B 1 195 ? -12.306 -15.080 35.568 1.00 27.89 193 ASP B CA 1
ATOM 3609 C C . ASP B 1 195 ? -12.352 -15.797 34.201 1.00 28.23 193 ASP B C 1
ATOM 3610 O O . ASP B 1 195 ? -11.509 -15.557 33.328 1.00 29.65 193 ASP B O 1
ATOM 3615 N N . PHE B 1 196 ? -13.316 -16.688 34.026 1.00 27.44 194 PHE B N 1
ATOM 3616 C CA . PHE B 1 196 ? -13.479 -17.386 32.765 1.00 26.89 194 PHE B CA 1
ATOM 3617 C C . PHE B 1 196 ? -13.843 -16.393 31.652 1.00 25.91 194 PHE B C 1
ATOM 3618 O O . PHE B 1 196 ? -13.223 -16.414 30.600 1.00 24.45 194 PHE B O 1
ATOM 3626 N N . LEU B 1 197 ? -14.793 -15.489 31.903 1.00 24.85 195 LEU B N 1
ATOM 3627 C CA . LEU B 1 197 ? -15.144 -14.505 30.924 1.00 25.34 195 LEU B CA 1
ATOM 3628 C C . LEU B 1 197 ? -13.947 -13.615 30.564 1.00 26.53 195 LEU B C 1
ATOM 3629 O O . LEU B 1 197 ? -13.729 -13.330 29.392 1.00 26.40 195 LEU B O 1
ATOM 3634 N N . SER B 1 198 ? -13.202 -13.165 31.572 1.00 26.86 196 SER B N 1
ATOM 3635 C CA . SER B 1 198 ? -12.066 -12.298 31.368 1.00 27.96 196 SER B CA 1
ATOM 3636 C C . SER B 1 198 ? -11.053 -12.951 30.444 1.00 28.90 196 SER B C 1
ATOM 3637 O O . SER B 1 198 ? -10.664 -12.370 29.431 1.00 29.77 196 SER B O 1
ATOM 3640 N N . ASP B 1 199 ? -10.635 -14.156 30.770 1.00 30.05 197 ASP B N 1
ATOM 3641 C CA . ASP B 1 199 ? -9.661 -14.837 29.929 1.00 31.50 197 ASP B CA 1
ATOM 3642 C C . ASP B 1 199 ? -10.197 -15.146 28.535 1.00 32.88 197 ASP B C 1
ATOM 3643 O O . ASP B 1 199 ? -9.440 -15.105 27.552 1.00 33.99 197 ASP B O 1
ATOM 3648 N N . TYR B 1 200 ? -11.492 -15.429 28.447 1.00 33.57 198 TYR B N 1
ATOM 3649 C CA . TYR B 1 200 ? -12.133 -15.685 27.170 1.00 34.45 198 TYR B CA 1
ATOM 3650 C C . TYR B 1 200 ? -12.024 -14.417 26.284 1.00 35.35 198 TYR B C 1
ATOM 3651 O O . TYR B 1 200 ? -11.461 -14.476 25.190 1.00 34.44 198 TYR B O 1
ATOM 3660 N N . TYR B 1 201 ? -12.559 -13.301 26.786 1.00 35.88 199 TYR B N 1
ATOM 3661 C CA . TYR B 1 201 ? -12.453 -11.985 26.155 1.00 36.98 199 TYR B CA 1
ATOM 3662 C C . TYR B 1 201 ? -11.040 -11.633 25.680 1.00 37.87 199 TYR B C 1
ATOM 3663 O O . TYR B 1 201 ? -10.833 -11.318 24.497 1.00 37.28 199 TYR B O 1
ATOM 3672 N N . TYR B 1 202 ? -10.084 -11.686 26.604 1.00 37.96 200 TYR B N 1
ATOM 3673 C CA . TYR B 1 202 ? -8.739 -11.210 26.332 1.00 38.70 200 TYR B CA 1
ATOM 3674 C C . TYR B 1 202 ? -8.018 -12.124 25.349 1.00 39.08 200 TYR B C 1
ATOM 3675 O O . TYR B 1 202 ? -7.334 -11.632 24.449 1.00 39.07 200 TYR B O 1
ATOM 3684 N N . TYR B 1 203 ? -8.186 -13.433 25.500 1.00 39.73 201 TYR B N 1
ATOM 3685 C CA . TYR B 1 203 ? -7.586 -14.387 24.565 1.00 40.03 201 TYR B CA 1
ATOM 3686 C C . TYR B 1 203 ? -8.214 -14.239 23.171 1.00 40.31 201 TYR B C 1
ATOM 3687 O O . TYR B 1 203 ? -7.506 -14.283 22.160 1.00 39.41 201 TYR B O 1
ATOM 3696 N N . SER B 1 204 ? -9.532 -14.031 23.129 1.00 40.77 202 SER B N 1
ATOM 3697 C CA . SER B 1 204 ? -10.236 -13.732 21.878 1.00 41.08 202 SER B CA 1
ATOM 3698 C C . SER B 1 204 ? -9.693 -12.448 21.244 1.00 42.28 202 SER B C 1
ATOM 3699 O O . SER B 1 204 ? -9.398 -12.423 20.039 1.00 42.02 202 SER B O 1
ATOM 3702 N N . LYS B 1 205 ? -9.573 -11.390 22.045 1.00 43.21 203 LYS B N 1
ATOM 3703 C CA . LYS B 1 205 ? -9.093 -10.090 21.542 1.00 44.18 203 LYS B CA 1
ATOM 3704 C C . LYS B 1 205 ? -7.696 -10.224 20.926 1.00 44.42 203 LYS B C 1
ATOM 3705 O O . LYS B 1 205 ? -7.437 -9.683 19.843 1.00 44.45 203 LYS B O 1
ATOM 3711 N N . ASN B 1 206 ? -6.827 -10.981 21.593 1.00 44.31 204 ASN B N 1
ATOM 3712 C CA . ASN B 1 206 ? -5.419 -11.073 21.195 1.00 44.78 204 ASN B CA 1
ATOM 3713 C C . ASN B 1 206 ? -5.121 -12.013 20.035 1.00 44.96 204 ASN B C 1
ATOM 3714 O O . ASN B 1 206 ? -4.083 -11.866 19.384 1.00 44.98 204 ASN B O 1
ATOM 3719 N N . ASN B 1 207 ? -6.005 -12.986 19.795 1.00 44.80 205 ASN B N 1
ATOM 3720 C CA . ASN B 1 207 ? -5.847 -13.950 18.695 1.00 44.59 205 ASN B CA 1
ATOM 3721 C C . ASN B 1 207 ? -6.878 -13.725 17.609 1.00 44.12 205 ASN B C 1
ATOM 3722 O O . ASN B 1 207 ? -7.178 -14.630 16.829 1.00 44.24 205 ASN B O 1
ATOM 3727 N N . ASN B 1 208 ? -7.432 -12.520 17.576 1.00 43.60 206 ASN B N 1
ATOM 3728 C CA . ASN B 1 208 ? -8.242 -12.080 16.458 1.00 43.78 206 ASN B CA 1
ATOM 3729 C C . ASN B 1 208 ? -9.545 -12.860 16.231 1.00 42.65 206 ASN B C 1
ATOM 3730 O O . ASN B 1 208 ? -10.029 -12.956 15.100 1.00 42.40 206 ASN B O 1
ATOM 3735 N N . LEU B 1 209 ? -10.121 -13.393 17.305 1.00 41.26 207 LEU B N 1
ATOM 3736 C CA . LEU B 1 209 ? -11.269 -14.273 17.204 1.00 40.38 207 LEU B CA 1
ATOM 3737 C C . LEU B 1 209 ? -12.532 -13.496 17.484 1.00 39.53 207 LEU B C 1
ATOM 3738 O O . LEU B 1 209 ? -12.506 -12.564 18.274 1.00 40.29 207 LEU B O 1
ATOM 3743 N N . LYS B 1 210 ? -13.626 -13.859 16.825 1.00 37.81 208 LYS B N 1
ATOM 3744 C CA . LYS B 1 210 ? -14.937 -13.362 17.220 1.00 37.31 208 LYS B CA 1
ATOM 3745 C C . LYS B 1 210 ? -15.377 -14.135 18.474 1.00 35.71 208 LYS B C 1
ATOM 3746 O O . LYS B 1 210 ? -14.797 -15.177 18.816 1.00 34.82 208 LYS B O 1
ATOM 3752 N N . MET B 1 211 ? -16.390 -13.624 19.161 1.00 34.21 209 MET B N 1
ATOM 3753 C CA . MET B 1 211 ? -16.883 -14.289 20.375 1.00 33.95 209 MET B CA 1
ATOM 3754 C C . MET B 1 211 ? -18.255 -14.873 20.120 1.00 33.10 209 MET B C 1
ATOM 3755 O O . MET B 1 211 ? -19.065 -14.315 19.347 1.00 33.83 209 MET B O 1
ATOM 3760 N N . VAL B 1 212 ? -18.537 -15.975 20.800 1.00 32.06 210 VAL B N 1
ATOM 3761 C CA . VAL B 1 212 ? -19.863 -16.580 20.738 1.00 30.46 210 VAL B CA 1
ATOM 3762 C C . VAL B 1 212 ? -20.605 -16.493 22.076 1.00 29.56 210 VAL B C 1
ATOM 3763 O O . VAL B 1 212 ? -19.986 -16.313 23.123 1.00 28.31 210 VAL B O 1
ATOM 3767 N N . PRO B 1 213 ? -21.952 -16.576 22.032 1.00 28.83 211 PRO B N 1
ATOM 3768 C CA . PRO B 1 213 ? -22.754 -16.334 23.231 1.00 28.11 211 PRO B CA 1
ATOM 3769 C C . PRO B 1 213 ? -22.471 -17.333 24.358 1.00 27.34 211 PRO B C 1
ATOM 3770 O O . PRO B 1 213 ? -22.448 -18.556 24.120 1.00 27.39 211 PRO B O 1
ATOM 3774 N N . ILE B 1 214 ? -22.222 -16.796 25.554 1.00 26.30 212 ILE B N 1
ATOM 3775 C CA . ILE B 1 214 ? -21.998 -17.578 26.755 1.00 25.10 212 ILE B CA 1
ATOM 3776 C C . ILE B 1 214 ? -23.273 -17.435 27.547 1.00 25.46 212 ILE B C 1
ATOM 3777 O O . ILE B 1 214 ? -23.570 -16.339 28.044 1.00 25.33 212 ILE B O 1
ATOM 3782 N N . ILE B 1 215 ? -24.036 -18.533 27.602 1.00 24.72 213 ILE B N 1
ATOM 3783 C CA . ILE B 1 215 ? -25.316 -18.613 28.275 1.00 25.22 213 ILE B CA 1
ATOM 3784 C C . ILE B 1 215 ? -25.090 -19.228 29.645 1.00 25.09 213 ILE B C 1
ATOM 3785 O O . ILE B 1 215 ? -24.723 -20.421 29.760 1.00 25.36 213 ILE B O 1
ATOM 3790 N N . PHE B 1 216 ? -25.293 -18.420 30.683 1.00 24.26 214 PHE B N 1
ATOM 3791 C CA . PHE B 1 216 ? -25.051 -18.866 32.061 1.00 24.17 214 PHE B CA 1
ATOM 3792 C C . PHE B 1 216 ? -26.271 -19.505 32.632 1.00 23.67 214 PHE B C 1
ATOM 3793 O O . PHE B 1 216 ? -27.343 -18.913 32.610 1.00 24.76 214 PHE B O 1
ATOM 3801 N N . THR B 1 217 ? -26.111 -20.685 33.217 1.00 24.22 215 THR B N 1
ATOM 3802 C CA . THR B 1 217 ? -27.264 -21.386 33.826 1.00 23.12 215 THR B CA 1
ATOM 3803 C C . THR B 1 217 ? -27.480 -20.969 35.268 1.00 23.45 215 THR B C 1
ATOM 3804 O O . THR B 1 217 ? -26.529 -20.886 36.038 1.00 23.14 215 THR B O 1
ATOM 3808 N N . LEU B 1 218 ? -28.732 -20.631 35.620 1.00 24.60 216 LEU B N 1
ATOM 3809 C CA . LEU B 1 218 ? -29.125 -20.387 37.012 1.00 25.25 216 LEU B CA 1
ATOM 3810 C C . LEU B 1 218 ? -30.051 -21.526 37.402 1.00 25.33 216 LEU B C 1
ATOM 3811 O O . LEU B 1 218 ? -30.944 -21.887 36.650 1.00 25.58 216 LEU B O 1
ATOM 3816 N N . THR B 1 219 ? -29.858 -22.057 38.597 1.00 26.20 217 THR B N 1
ATOM 3817 C CA . THR B 1 219 ? -30.502 -23.278 39.053 1.00 27.39 217 THR B CA 1
ATOM 3818 C C . THR B 1 219 ? -30.799 -23.128 40.519 1.00 28.41 217 THR B C 1
ATOM 3819 O O . THR B 1 219 ? -29.903 -23.304 41.359 1.00 27.98 217 THR B O 1
ATOM 3823 N N . PRO B 1 220 ? -32.051 -22.739 40.839 1.00 29.58 218 PRO B N 1
ATOM 3824 C CA . PRO B 1 220 ? -32.520 -22.671 42.218 1.00 30.40 218 PRO B CA 1
ATOM 3825 C C . PRO B 1 220 ? -32.339 -23.999 42.949 1.00 31.39 218 PRO B C 1
ATOM 3826 O O . PRO B 1 220 ? -32.518 -25.072 42.347 1.00 31.76 218 PRO B O 1
ATOM 3830 N N . CYS B 1 221 ? -31.953 -23.916 44.216 1.00 32.20 219 CYS B N 1
ATOM 3831 C CA . CYS B 1 221 ? -31.814 -25.071 45.070 1.00 34.31 219 CYS B CA 1
ATOM 3832 C C . CYS B 1 221 ? -32.635 -24.900 46.346 1.00 34.73 219 CYS B C 1
ATOM 3833 O O . CYS B 1 221 ? -32.333 -24.019 47.142 1.00 35.08 219 CYS B O 1
ATOM 3836 N N . GLY B 1 222 ? -33.664 -25.733 46.537 1.00 35.85 220 GLY B N 1
ATOM 3837 C CA . GLY B 1 222 ? -34.613 -25.583 47.673 1.00 35.41 220 GLY B CA 1
ATOM 3838 C C . GLY B 1 222 ? -34.709 -26.701 48.705 1.00 35.89 220 GLY B C 1
ATOM 3839 O O . GLY B 1 222 ? -35.512 -26.610 49.632 1.00 36.14 220 GLY B O 1
ATOM 3840 N N . SER B 1 223 ? -33.906 -27.753 48.576 1.00 36.00 221 SER B N 1
ATOM 3841 C CA . SER B 1 223 ? -34.031 -28.925 49.449 1.00 36.12 221 SER B CA 1
ATOM 3842 C C . SER B 1 223 ? -32.760 -29.782 49.374 1.00 36.50 221 SER B C 1
ATOM 3843 O O . SER B 1 223 ? -31.955 -29.612 48.446 1.00 34.98 221 SER B O 1
ATOM 3846 N N . THR B 1 224 ? -32.582 -30.706 50.320 1.00 36.52 222 THR B N 1
ATOM 3847 C CA . THR B 1 224 ? -31.420 -31.614 50.259 1.00 37.89 222 THR B CA 1
ATOM 3848 C C . THR B 1 224 ? -31.557 -32.564 49.083 1.00 38.06 222 THR B C 1
ATOM 3849 O O . THR B 1 224 ? -30.545 -33.074 48.563 1.00 39.03 222 THR B O 1
ATOM 3853 N N . LYS B 1 225 ? -32.802 -32.827 48.699 1.00 38.39 223 LYS B N 1
ATOM 3854 C CA . LYS B 1 225 ? -33.126 -33.707 47.577 1.00 39.15 223 LYS B CA 1
ATOM 3855 C C . LYS B 1 225 ? -32.654 -33.078 46.250 1.00 38.27 223 LYS B C 1
ATOM 3856 O O . LYS B 1 225 ? -31.925 -33.714 45.485 1.00 38.03 223 LYS B O 1
ATOM 3862 N N . THR B 1 226 ? -33.047 -31.830 46.009 1.00 37.87 224 THR B N 1
ATOM 3863 C CA . THR B 1 226 ? -32.520 -31.050 44.878 1.00 37.65 224 THR B CA 1
ATOM 3864 C C . THR B 1 226 ? -30.988 -31.026 44.859 1.00 37.62 224 THR B C 1
ATOM 3865 O O . THR B 1 226 ? -30.360 -31.290 43.799 1.00 37.31 224 THR B O 1
ATOM 3869 N N . LEU B 1 227 ? -30.386 -30.756 46.020 1.00 37.22 225 LEU B N 1
ATOM 3870 C CA . LEU B 1 227 ? -28.921 -30.663 46.134 1.00 36.94 225 LEU B CA 1
ATOM 3871 C C . LEU B 1 227 ? -28.175 -31.954 45.797 1.00 37.00 225 LEU B C 1
ATOM 3872 O O . LEU B 1 227 ? -27.148 -31.908 45.107 1.00 36.47 225 LEU B O 1
ATOM 3877 N N . GLU B 1 228 ? -28.667 -33.095 46.278 1.00 37.38 226 GLU B N 1
ATOM 3878 C CA . GLU B 1 228 ? -28.025 -34.382 45.972 1.00 38.14 226 GLU B CA 1
ATOM 3879 C C . GLU B 1 228 ? -28.074 -34.637 44.464 1.00 37.53 226 GLU B C 1
ATOM 3880 O O . GLU B 1 228 ? -27.112 -35.107 43.875 1.00 36.63 226 GLU B O 1
ATOM 3886 N N . PHE B 1 229 ? -29.196 -34.309 43.841 1.00 37.24 227 PHE B N 1
ATOM 3887 C CA . PHE B 1 229 ? -29.281 -34.389 42.379 1.00 37.47 227 PHE B CA 1
ATOM 3888 C C . PHE B 1 229 ? -28.291 -33.436 41.703 1.00 36.31 227 PHE B C 1
ATOM 3889 O O . PHE B 1 229 ? -27.551 -33.844 40.803 1.00 36.20 227 PHE B O 1
ATOM 3897 N N . MET B 1 230 ? -28.256 -32.188 42.157 1.00 35.43 228 MET B N 1
ATOM 3898 C CA . MET B 1 230 ? -27.313 -31.205 41.619 1.00 34.99 228 MET B CA 1
ATOM 3899 C C . MET B 1 230 ? -25.871 -31.686 41.783 1.00 35.03 228 MET B C 1
ATOM 3900 O O . MET B 1 230 ? -25.079 -31.585 40.850 1.00 34.32 228 MET B O 1
ATOM 3905 N N . LYS B 1 231 ? -25.549 -32.261 42.942 1.00 35.70 229 LYS B N 1
ATOM 3906 C CA . LYS B 1 231 ? -24.203 -32.796 43.215 1.00 36.67 229 LYS B CA 1
ATOM 3907 C C . LYS B 1 231 ? -23.822 -33.933 42.289 1.00 36.45 229 LYS B C 1
ATOM 3908 O O . LYS B 1 231 ? -22.687 -34.023 41.822 1.00 37.66 229 LYS B O 1
ATOM 3914 N N . TRP B 1 232 ? -24.778 -34.801 42.026 1.00 36.25 230 TRP B N 1
ATOM 3915 C CA . TRP B 1 232 ? -24.597 -35.885 41.088 1.00 35.88 230 TRP B CA 1
ATOM 3916 C C . TRP B 1 232 ? -24.298 -35.354 39.671 1.00 34.41 230 TRP B C 1
ATOM 3917 O O . TRP B 1 232 ? -23.480 -35.915 38.958 1.00 33.06 230 TRP B O 1
ATOM 3928 N N . LEU B 1 233 ? -24.937 -34.248 39.295 1.00 32.62 231 LEU B N 1
ATOM 3929 C CA . LEU B 1 233 ? -24.632 -33.561 38.028 1.00 31.76 231 LEU B CA 1
ATOM 3930 C C . LEU B 1 233 ? -23.264 -32.873 38.010 1.00 31.38 231 LEU B C 1
ATOM 3931 O O . LEU B 1 233 ? -22.777 -32.482 36.953 1.00 31.26 231 LEU B O 1
ATOM 3936 N N . GLY B 1 234 ? -22.657 -32.703 39.178 1.00 31.88 232 GLY B N 1
ATOM 3937 C CA . GLY B 1 234 ? -21.323 -32.107 39.295 1.00 32.20 232 GLY B CA 1
ATOM 3938 C C . GLY B 1 234 ? -21.346 -30.668 39.753 1.00 32.53 232 GLY B C 1
ATOM 3939 O O . GLY B 1 234 ? -20.319 -30.004 39.730 1.00 33.08 232 GLY B O 1
ATOM 3940 N N . ILE B 1 235 ? -22.536 -30.196 40.136 1.00 32.44 233 ILE B N 1
ATOM 3941 C CA . ILE B 1 235 ? -22.767 -28.839 40.625 1.00 32.47 233 ILE B CA 1
ATOM 3942 C C . ILE B 1 235 ? -22.565 -28.800 42.163 1.00 32.82 233 ILE B C 1
ATOM 3943 O O . ILE B 1 235 ? -22.882 -29.772 42.864 1.00 32.53 233 ILE B O 1
ATOM 3948 N N . SER B 1 236 ? -22.020 -27.686 42.652 1.00 32.80 234 SER B N 1
ATOM 3949 C CA . SER B 1 236 ? -21.857 -27.401 44.097 1.00 33.21 234 SER B CA 1
ATOM 3950 C C . SER B 1 236 ? -22.482 -26.035 44.376 1.00 32.51 234 SER B C 1
ATOM 3951 O O . SER B 1 236 ? -22.517 -25.175 43.490 1.00 31.09 234 SER B O 1
ATOM 3954 N N . ILE B 1 237 ? -22.969 -25.845 45.596 1.00 31.18 235 ILE B N 1
ATOM 3955 C CA . ILE B 1 237 ? -23.388 -24.524 46.024 1.00 31.07 235 ILE B CA 1
ATOM 3956 C C . ILE B 1 237 ? -22.379 -24.079 47.066 1.00 30.78 235 ILE B C 1
ATOM 3957 O O . ILE B 1 237 ? -21.570 -24.879 47.496 1.00 30.72 235 ILE B O 1
ATOM 3962 N N . PRO B 1 238 ? -22.397 -22.805 47.447 1.00 30.58 236 PRO B N 1
ATOM 3963 C CA . PRO B 1 238 ? -21.436 -22.370 48.436 1.00 31.10 236 PRO B CA 1
ATOM 3964 C C . PRO B 1 238 ? -21.640 -23.053 49.794 1.00 31.87 236 PRO B C 1
ATOM 3965 O O . PRO B 1 238 ? -22.791 -23.219 50.246 1.00 32.13 236 PRO B O 1
ATOM 3969 N N . ARG B 1 239 ? -20.534 -23.395 50.446 1.00 32.00 237 ARG B N 1
ATOM 3970 C CA . ARG B 1 239 ? -20.577 -24.006 51.757 1.00 33.33 237 ARG B CA 1
ATOM 3971 C C . ARG B 1 239 ? -21.508 -23.299 52.760 1.00 33.57 237 ARG B C 1
ATOM 3972 O O . ARG B 1 239 ? -22.212 -23.978 53.495 1.00 34.48 237 ARG B O 1
ATOM 3980 N N . TRP B 1 240 ? -21.519 -21.965 52.781 1.00 32.96 238 TRP B N 1
ATOM 3981 C CA . TRP B 1 240 ? -22.342 -21.227 53.725 1.00 33.06 238 TRP B CA 1
ATOM 3982 C C . TRP B 1 240 ? -23.814 -21.465 53.470 1.00 33.30 238 TRP B C 1
ATOM 3983 O O . TRP B 1 240 ? -24.635 -21.437 54.410 1.00 33.98 238 TRP B O 1
ATOM 3994 N N . LEU B 1 241 ? -24.142 -21.632 52.195 1.00 32.78 239 LEU B N 1
ATOM 3995 C CA . LEU B 1 241 ? -25.499 -21.912 51.781 1.00 32.75 239 LEU B CA 1
ATOM 3996 C C . LEU B 1 241 ? -25.880 -23.304 52.208 1.00 32.49 239 LEU B C 1
ATOM 3997 O O . LEU B 1 241 ? -26.940 -23.501 52.783 1.00 31.93 239 LEU B O 1
ATOM 4002 N N . GLU B 1 242 ? -25.000 -24.261 51.946 1.00 32.74 240 GLU B N 1
ATOM 4003 C CA . GLU B 1 242 ? -25.263 -25.637 52.285 1.00 34.12 240 GLU B CA 1
ATOM 4004 C C . GLU B 1 242 ? -25.312 -25.793 53.803 1.00 34.36 240 GLU B C 1
ATOM 4005 O O . GLU B 1 242 ? -26.023 -26.668 54.296 1.00 34.50 240 GLU B O 1
ATOM 4011 N N . ASN B 1 243 ? -24.553 -24.958 54.520 1.00 34.47 241 ASN B N 1
ATOM 4012 C CA . ASN B 1 243 ? -24.531 -24.974 55.987 1.00 34.82 241 ASN B CA 1
ATOM 4013 C C . ASN B 1 243 ? -25.897 -24.599 56.534 1.00 35.66 241 ASN B C 1
ATOM 4014 O O . ASN B 1 243 ? -26.380 -25.255 57.440 1.00 36.08 241 ASN B O 1
ATOM 4019 N N . ASP B 1 244 ? -26.528 -23.569 55.981 1.00 37.21 242 ASP B N 1
ATOM 4020 C CA . ASP B 1 244 ? -27.867 -23.166 56.449 1.00 38.25 242 ASP B CA 1
ATOM 4021 C C . ASP B 1 244 ? -28.917 -24.260 56.183 1.00 40.02 242 ASP B C 1
ATOM 4022 O O . ASP B 1 244 ? -29.835 -24.469 57.002 1.00 40.60 242 ASP B O 1
ATOM 4027 N N . LEU B 1 245 ? -28.776 -24.956 55.049 1.00 40.96 243 LEU B N 1
ATOM 4028 C CA . LEU B 1 245 ? -29.689 -26.031 54.666 1.00 41.65 243 LEU B CA 1
ATOM 4029 C C . LEU B 1 245 ? -29.605 -27.199 55.633 1.00 43.13 243 LEU B C 1
ATOM 4030 O O . LEU B 1 245 ? -30.632 -27.676 56.106 1.00 42.87 243 LEU B O 1
ATOM 4035 N N . MET B 1 246 ? -28.376 -27.669 55.887 1.00 44.78 244 MET B N 1
ATOM 4036 C CA . MET B 1 246 ? -28.110 -28.755 56.822 1.00 46.22 244 MET B CA 1
ATOM 4037 C C . MET B 1 246 ? -28.494 -28.393 58.253 1.00 47.34 244 MET B C 1
ATOM 4038 O O . MET B 1 246 ? -28.629 -29.278 59.095 1.00 47.57 244 MET B O 1
ATOM 4043 N N . ASN B 1 247 ? -28.644 -27.096 58.522 1.00 48.13 245 ASN B N 1
ATOM 4044 C CA . ASN B 1 247 ? -29.112 -26.614 59.806 1.00 49.03 245 ASN B CA 1
ATOM 4045 C C . ASN B 1 247 ? -30.598 -26.229 59.696 1.00 49.49 245 ASN B C 1
ATOM 4046 O O . ASN B 1 247 ? -31.077 -25.344 60.393 1.00 49.01 245 ASN B O 1
ATOM 4051 N N . CYS B 1 248 ? -31.305 -26.920 58.796 1.00 50.10 246 CYS B N 1
ATOM 4052 C CA . CYS B 1 248 ? -32.757 -26.802 58.616 1.00 50.56 246 CYS B CA 1
ATOM 4053 C C . CYS B 1 248 ? -33.312 -25.393 58.417 1.00 50.22 246 CYS B C 1
ATOM 4054 O O . CYS B 1 248 ? -34.327 -25.030 59.009 1.00 50.55 246 CYS B O 1
ATOM 4057 N N . GLU B 1 249 ? -32.674 -24.610 57.558 1.00 50.04 247 GLU B N 1
ATOM 4058 C CA . GLU B 1 249 ? -33.274 -23.362 57.081 1.00 49.70 247 GLU B CA 1
ATOM 4059 C C . GLU B 1 249 ? -33.727 -23.489 55.618 1.00 48.65 247 GLU B C 1
ATOM 4060 O O . GLU B 1 249 ? -33.150 -24.266 54.863 1.00 47.99 247 GLU B O 1
ATOM 4066 N N . ASP B 1 250 ? -34.776 -22.747 55.237 1.00 47.93 248 ASP B N 1
ATOM 4067 C CA . ASP B 1 250 ? -35.206 -22.678 53.830 1.00 47.39 248 ASP B CA 1
ATOM 4068 C C . ASP B 1 250 ? -34.298 -21.771 53.018 1.00 46.09 248 ASP B C 1
ATOM 4069 O O . ASP B 1 250 ? -34.362 -20.557 53.162 1.00 47.10 248 ASP B O 1
ATOM 4074 N N . ILE B 1 251 ? -33.530 -22.358 52.109 1.00 44.66 249 ILE B N 1
ATOM 4075 C CA . ILE B 1 251 ? -32.549 -21.619 51.293 1.00 43.06 249 ILE B CA 1
ATOM 4076 C C . ILE B 1 251 ? -33.049 -21.333 49.892 1.00 42.29 249 ILE B C 1
ATOM 4077 O O . ILE B 1 251 ? -32.334 -20.741 49.089 1.00 41.70 249 ILE B O 1
ATOM 4082 N N . LEU B 1 252 ? -34.277 -21.738 49.596 1.00 41.27 250 LEU B N 1
ATOM 4083 C CA . LEU B 1 252 ? -34.806 -21.567 48.261 1.00 41.13 250 LEU B CA 1
ATOM 4084 C C . LEU B 1 252 ? -34.639 -20.125 47.810 1.00 40.69 250 LEU B C 1
ATOM 4085 O O . LEU B 1 252 ? -34.048 -19.872 46.760 1.00 40.11 250 LEU B O 1
ATOM 4090 N N . ASN B 1 253 ? -35.117 -19.177 48.609 1.00 40.25 251 ASN B N 1
ATOM 4091 C CA . ASN B 1 253 ? -35.051 -17.774 48.187 1.00 40.26 251 ASN B CA 1
ATOM 4092 C C . ASN B 1 253 ? -33.625 -17.262 48.095 1.00 39.06 251 ASN B C 1
ATOM 4093 O O . ASN B 1 253 ? -33.274 -16.529 47.157 1.00 39.02 251 ASN B O 1
ATOM 4098 N N . LYS B 1 254 ? -32.825 -17.641 49.083 1.00 37.19 252 LYS B N 1
ATOM 4099 C CA . LYS B 1 254 ? -31.422 -17.271 49.137 1.00 36.70 252 LYS B CA 1
ATOM 4100 C C . LYS B 1 254 ? -30.706 -17.713 47.861 1.00 35.13 252 LYS B C 1
ATOM 4101 O O . LYS B 1 254 ? -29.945 -16.940 47.293 1.00 35.15 252 LYS B O 1
ATOM 4107 N N . SER B 1 255 ? -30.983 -18.940 47.416 1.00 33.03 253 SER B N 1
ATOM 4108 C CA . SER B 1 255 ? -30.363 -19.493 46.219 1.00 31.80 253 SER B CA 1
ATOM 4109 C C . SER B 1 255 ? -30.787 -18.718 44.972 1.00 31.20 253 SER B C 1
ATOM 4110 O O . SER B 1 255 ? -29.963 -18.449 44.083 1.00 29.64 253 SER B O 1
ATOM 4113 N N . VAL B 1 256 ? -32.051 -18.300 44.932 1.00 31.06 254 VAL B N 1
ATOM 4114 C CA . VAL B 1 256 ? -32.546 -17.480 43.839 1.00 31.01 254 VAL B CA 1
ATOM 4115 C C . VAL B 1 256 ? -31.898 -16.106 43.885 1.00 31.73 254 VAL B C 1
ATOM 4116 O O . VAL B 1 256 ? -31.297 -15.669 42.906 1.00 31.32 254 VAL B O 1
ATOM 4120 N N . SER B 1 257 ? -32.037 -15.420 45.026 1.00 32.20 255 SER B N 1
ATOM 4121 C CA . SER B 1 257 ? -31.383 -14.122 45.263 1.00 31.83 255 SER B CA 1
ATOM 4122 C C . SER B 1 257 ? -29.887 -14.140 44.884 1.00 30.82 255 SER B C 1
ATOM 4123 O O . SER B 1 257 ? -29.370 -13.209 44.251 1.00 29.71 255 SER B O 1
ATOM 4126 N N . LEU B 1 258 ? -29.185 -15.195 45.289 1.00 29.89 256 LEU B N 1
ATOM 4127 C CA . LEU B 1 258 ? -27.753 -15.292 44.962 1.00 29.49 256 LEU B CA 1
ATOM 4128 C C . LEU B 1 258 ? -27.567 -15.420 43.424 1.00 29.92 256 LEU B C 1
ATOM 4129 O O . LEU B 1 258 ? -26.726 -14.738 42.799 1.00 30.30 256 LEU B O 1
ATOM 4134 N N . SER B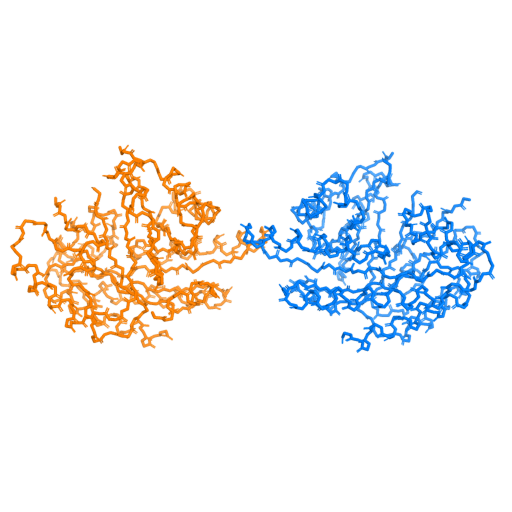 1 259 ? -28.353 -16.309 42.826 1.00 29.88 257 SER B N 1
ATOM 4135 C CA . SER B 1 259 ? -28.325 -16.535 41.382 1.00 29.83 257 SER B CA 1
ATOM 4136 C C . SER B 1 259 ? -28.576 -15.228 40.609 1.00 29.80 257 SER B C 1
ATOM 4137 O O . SER B 1 259 ? -27.874 -14.905 39.640 1.00 28.03 257 SER B O 1
ATOM 4140 N N . LYS B 1 260 ? -29.560 -14.457 41.053 1.00 29.61 258 LYS B N 1
ATOM 4141 C CA . LYS B 1 260 ? -29.842 -13.181 40.409 1.00 30.34 258 LYS B CA 1
ATOM 4142 C C . LYS B 1 260 ? -28.653 -12.241 40.541 1.00 30.20 258 LYS B C 1
ATOM 4143 O O . LYS B 1 260 ? -28.205 -11.646 39.561 1.00 30.11 258 LYS B O 1
ATOM 4149 N N . SER B 1 261 ? -28.094 -12.155 41.750 1.00 30.16 259 SER B N 1
ATOM 4150 C CA . SER B 1 261 ? -26.971 -11.247 42.015 1.00 30.36 259 SER B CA 1
ATOM 4151 C C . SER B 1 261 ? -25.783 -11.569 41.123 1.00 29.07 259 SER B C 1
ATOM 4152 O O . SER B 1 261 ? -25.175 -10.687 40.544 1.00 29.76 259 SER B O 1
ATOM 4155 N N . ILE B 1 262 ? -25.486 -12.854 40.990 1.00 28.85 260 ILE B N 1
ATOM 4156 C CA . ILE B 1 262 ? -24.365 -13.309 40.175 1.00 27.88 260 ILE B CA 1
ATOM 4157 C C . ILE B 1 262 ? -24.581 -12.904 38.723 1.00 28.19 260 ILE B C 1
ATOM 4158 O O . ILE B 1 262 ? -23.689 -12.383 38.052 1.00 28.21 260 ILE B O 1
ATOM 4163 N N . PHE B 1 263 ? -25.785 -13.126 38.236 1.00 28.90 261 PHE B N 1
ATOM 4164 C CA . PHE B 1 263 ? -26.070 -12.834 36.852 1.00 30.44 261 PHE B CA 1
ATOM 4165 C C . PHE B 1 263 ? -26.063 -11.340 36.546 1.00 31.07 261 PHE B C 1
ATOM 4166 O O . PHE B 1 263 ? -25.520 -10.921 35.538 1.00 30.77 261 PHE B O 1
ATOM 4174 N N . ASN B 1 264 ? -26.663 -10.527 37.407 1.00 33.01 262 ASN B N 1
ATOM 4175 C CA . ASN B 1 264 ? -26.496 -9.073 37.282 1.00 33.52 262 ASN B CA 1
ATOM 4176 C C . ASN B 1 264 ? -25.022 -8.687 37.199 1.00 33.30 262 ASN B C 1
ATOM 4177 O O . ASN B 1 264 ? -24.645 -7.884 36.349 1.00 32.46 262 ASN B O 1
ATOM 4182 N N . GLU B 1 265 ? -24.171 -9.266 38.049 1.00 33.20 263 GLU B N 1
ATOM 4183 C CA . GLU B 1 265 ? -22.753 -8.887 37.990 1.00 33.39 263 GLU B CA 1
ATOM 4184 C C . GLU B 1 265 ? -22.158 -9.315 36.648 1.00 32.20 263 GLU B C 1
ATOM 4185 O O . GLU B 1 265 ? -21.418 -8.558 36.060 1.00 31.99 263 GLU B O 1
ATOM 4191 N N . LEU B 1 266 ? -22.480 -10.528 36.175 1.00 31.68 264 LEU B N 1
ATOM 4192 C CA . LEU B 1 266 ? -21.958 -11.025 34.910 1.00 31.03 264 LEU B CA 1
ATOM 4193 C C . LEU B 1 266 ? -22.472 -10.196 33.736 1.00 30.84 264 LEU B C 1
ATOM 4194 O O . LEU B 1 266 ? -21.727 -9.927 32.815 1.00 28.49 264 LEU B O 1
ATOM 4199 N N . MET B 1 267 ? -23.729 -9.760 33.798 1.00 31.15 265 MET B N 1
ATOM 4200 C CA . MET B 1 267 ? -24.298 -8.954 32.722 1.00 32.31 265 MET B CA 1
ATOM 4201 C C . MET B 1 267 ? -23.506 -7.656 32.638 1.00 32.72 265 MET B C 1
ATOM 4202 O O . MET B 1 267 ? -23.056 -7.275 31.543 1.00 31.76 265 MET B O 1
ATOM 4207 N N . GLU B 1 268 ? -23.327 -6.989 33.792 1.00 32.67 266 GLU B N 1
ATOM 4208 C CA . GLU B 1 268 ? -22.555 -5.731 33.833 1.00 32.48 266 GLU B CA 1
ATOM 4209 C C . GLU B 1 268 ? -21.159 -5.937 33.270 1.00 32.36 266 GLU B C 1
ATOM 4210 O O . GLU B 1 268 ? -20.707 -5.153 32.454 1.00 32.93 266 GLU B O 1
ATOM 4212 N N . PHE B 1 269 ? -20.455 -6.973 33.723 1.00 32.00 267 PHE B N 1
ATOM 4213 C CA . PHE B 1 269 ? -19.117 -7.215 33.216 1.00 32.08 267 PHE B CA 1
ATOM 4214 C C . PHE B 1 269 ? -19.211 -7.347 31.696 1.00 32.66 267 PHE B C 1
ATOM 4215 O O . PHE B 1 269 ? -18.404 -6.781 30.982 1.00 32.61 267 PHE B O 1
ATOM 4223 N N . CYS B 1 270 ? -20.223 -8.069 31.212 1.00 33.07 268 CYS B N 1
ATOM 4224 C CA . CYS B 1 270 ? -20.294 -8.436 29.801 1.00 34.15 268 CYS B CA 1
ATOM 4225 C C . CYS B 1 270 ? -20.620 -7.264 28.899 1.00 35.40 268 CYS B C 1
ATOM 4226 O O . CYS B 1 270 ? -20.006 -7.099 27.833 1.00 35.39 268 CYS B O 1
ATOM 4229 N N . LEU B 1 271 ? -21.575 -6.456 29.348 1.00 36.36 269 LEU B N 1
ATOM 4230 C CA . LEU B 1 271 ? -21.961 -5.253 28.661 1.00 37.55 269 LEU B CA 1
ATOM 4231 C C . LEU B 1 271 ? -20.770 -4.312 28.508 1.00 37.70 269 LEU B C 1
ATOM 4232 O O . LEU B 1 271 ? -20.604 -3.714 27.453 1.00 38.45 269 LEU B O 1
ATOM 4237 N N . GLU B 1 272 ? -19.944 -4.177 29.549 1.00 37.05 270 GLU B N 1
ATOM 4238 C CA . GLU B 1 272 ? -18.799 -3.272 29.463 1.00 36.86 270 GLU B CA 1
ATOM 4239 C C . GLU B 1 272 ? -17.854 -3.725 28.349 1.00 36.41 270 GLU B C 1
ATOM 4240 O O . GLU B 1 272 ? -17.385 -2.913 27.581 1.00 36.43 270 GLU B O 1
ATOM 4242 N N . LYS B 1 273 ? -17.571 -5.017 28.279 1.00 35.97 271 LYS B N 1
ATOM 4243 C CA . LYS B 1 273 ? -16.602 -5.548 27.318 1.00 35.85 271 LYS B CA 1
ATOM 4244 C C . LYS B 1 273 ? -17.214 -5.976 25.974 1.00 35.63 271 LYS B C 1
ATOM 4245 O O . LYS B 1 273 ? -16.496 -6.394 25.087 1.00 36.50 271 LYS B O 1
ATOM 4251 N N . GLY B 1 274 ? -18.530 -5.902 25.832 1.00 35.53 272 GLY B N 1
ATOM 4252 C CA . GLY B 1 274 ? -19.183 -6.340 24.601 1.00 35.41 272 GLY B CA 1
ATOM 4253 C C . GLY B 1 274 ? -19.206 -7.851 24.430 1.00 35.15 272 GLY B C 1
ATOM 4254 O O . GLY B 1 274 ? -19.219 -8.334 23.317 1.00 34.99 272 GLY B O 1
ATOM 4255 N N . ILE B 1 275 ? -19.246 -8.596 25.537 1.00 34.60 273 ILE B N 1
ATOM 4256 C CA . ILE B 1 275 ? -19.294 -10.059 25.493 1.00 34.38 273 ILE B CA 1
ATOM 4257 C C . ILE B 1 275 ? -20.727 -10.521 25.370 1.00 34.16 273 ILE B C 1
ATOM 4258 O O . ILE B 1 275 ? -21.586 -10.101 26.148 1.00 34.24 273 ILE B O 1
ATOM 4263 N N . PRO B 1 276 ? -21.013 -11.401 24.390 1.00 33.36 274 PRO B N 1
ATOM 4264 C CA . PRO B 1 276 ? -22.429 -11.761 24.272 1.00 32.62 274 PRO B CA 1
ATOM 4265 C C . PRO B 1 276 ? -22.858 -12.685 25.402 1.00 31.61 274 PRO B C 1
ATOM 4266 O O . PRO B 1 276 ? -22.213 -13.696 25.642 1.00 30.49 274 PRO B O 1
ATOM 4270 N N . ILE B 1 277 ? -23.923 -12.321 26.111 1.00 30.58 275 ILE B N 1
ATOM 4271 C CA . ILE B 1 277 ? -24.282 -13.049 27.322 1.00 29.99 275 ILE B CA 1
ATOM 4272 C C . ILE B 1 277 ? -25.709 -13.487 27.229 1.00 29.54 275 ILE B C 1
ATOM 4273 O O . ILE B 1 277 ? -26.569 -12.746 26.724 1.00 29.79 275 ILE B O 1
ATOM 4278 N N . GLY B 1 278 ? -25.980 -14.688 27.723 1.00 28.85 276 GLY B N 1
ATOM 4279 C CA . GLY B 1 278 ? -27.359 -15.155 27.836 1.00 27.73 276 GLY B CA 1
ATOM 4280 C C . GLY B 1 278 ? -27.641 -15.812 29.152 1.00 27.18 276 GLY B C 1
ATOM 4281 O O . GLY B 1 278 ? -26.767 -15.953 30.004 1.00 26.36 276 GLY B O 1
ATOM 4282 N N . CYS B 1 279 ? -28.883 -16.222 29.332 1.00 27.77 277 CYS B N 1
ATOM 4283 C CA . CYS B 1 279 ? -29.232 -16.923 30.538 1.00 28.01 277 CYS B CA 1
ATOM 4284 C C . CYS B 1 279 ? -30.116 -18.124 30.279 1.00 27.27 277 CYS B C 1
ATOM 4285 O O . CYS B 1 279 ? -31.026 -18.067 29.449 1.00 27.86 277 CYS B O 1
ATOM 4288 N N . ASN B 1 280 ? -29.813 -19.219 30.966 1.00 25.86 278 ASN B N 1
ATOM 4289 C CA . ASN B 1 280 ? -30.634 -20.421 30.943 1.00 25.56 278 ASN B CA 1
ATOM 4290 C C . ASN B 1 280 ? -31.106 -20.636 32.364 1.00 25.83 278 ASN B C 1
ATOM 4291 O O . ASN B 1 280 ? -30.299 -20.754 33.280 1.00 26.14 278 ASN B O 1
ATOM 4296 N N . ILE B 1 281 ? -32.409 -20.631 32.587 1.00 26.23 279 ILE B N 1
ATOM 4297 C CA . ILE B 1 281 ? -32.920 -20.901 33.922 1.00 26.83 279 ILE B CA 1
ATOM 4298 C C . ILE B 1 281 ? -33.310 -22.351 33.986 1.00 27.37 279 ILE B C 1
ATOM 4299 O O . ILE B 1 281 ? -34.212 -22.787 33.267 1.00 28.02 279 ILE B O 1
ATOM 4304 N N . GLU B 1 282 ? -32.595 -23.110 34.813 1.00 27.51 280 GLU B N 1
ATOM 4305 C CA . GLU B 1 282 ? -32.808 -24.536 34.930 1.00 28.43 280 GLU B CA 1
ATOM 4306 C C . GLU B 1 282 ? -33.713 -24.888 36.105 1.00 28.81 280 GLU B C 1
ATOM 4307 O O . GLU B 1 282 ? -33.440 -24.493 37.227 1.00 28.44 280 GLU B O 1
ATOM 4313 N N . SER B 1 283 ? -34.760 -25.663 35.837 1.00 30.13 281 SER B N 1
ATOM 4314 C CA . SER B 1 283 ? -35.563 -26.313 36.896 1.00 31.59 281 SER B CA 1
ATOM 4315 C C . SER B 1 283 ? -35.122 -27.770 37.055 1.00 32.05 281 SER B C 1
ATOM 4316 O O . SER B 1 283 ? -35.119 -28.535 36.112 1.00 33.11 281 SER B O 1
ATOM 4319 N N . VAL B 1 284 ? -34.730 -28.169 38.245 1.00 33.82 282 VAL B N 1
ATOM 4320 C CA . VAL B 1 284 ? -34.118 -29.498 38.421 1.00 34.59 282 VAL B CA 1
ATOM 4321 C C . VAL B 1 284 ? -34.818 -30.309 39.527 1.00 36.28 282 VAL B C 1
ATOM 4322 O O . VAL B 1 284 ? -34.370 -31.401 39.898 1.00 37.27 282 VAL B O 1
ATOM 4326 N N . SER B 1 285 ? -35.935 -29.785 40.031 1.00 37.88 283 SER B N 1
ATOM 4327 C CA . SER B 1 285 ? -36.581 -30.292 41.251 1.00 39.25 283 SER B CA 1
ATOM 4328 C C . SER B 1 285 ? -37.984 -30.822 40.968 1.00 40.84 283 SER B C 1
ATOM 4329 O O . SER B 1 285 ? -38.730 -30.223 40.170 1.00 41.57 283 SER B O 1
ATOM 4332 N N . VAL B 1 286 ? -38.371 -31.884 41.676 1.00 41.99 284 VAL B N 1
ATOM 4333 C CA . VAL B 1 286 ? -39.751 -32.399 41.597 1.00 43.00 284 VAL B CA 1
ATOM 4334 C C . VAL B 1 286 ? -40.737 -31.615 42.483 1.00 43.49 284 VAL B C 1
ATOM 4335 O O . VAL B 1 286 ? -41.954 -31.742 42.324 1.00 43.72 284 VAL B O 1
ATOM 4339 N N . ARG B 1 287 ? -40.213 -30.811 43.407 1.00 43.47 285 ARG B N 1
ATOM 4340 C CA . ARG B 1 287 ? -41.044 -30.098 44.361 1.00 43.67 285 ARG B CA 1
ATOM 4341 C C . ARG B 1 287 ? -41.674 -28.891 43.691 1.00 42.97 285 ARG B C 1
ATOM 4342 O O . ARG B 1 287 ? -40.987 -28.094 43.085 1.00 43.55 285 ARG B O 1
ATOM 4350 N N . LYS B 1 288 ? -42.990 -28.765 43.796 1.00 42.78 286 LYS B N 1
ATOM 4351 C CA . LYS B 1 288 ? -43.724 -27.667 43.154 1.00 42.53 286 LYS B CA 1
ATOM 4352 C C . LYS B 1 288 ? -43.208 -26.275 43.515 1.00 41.79 286 LYS B C 1
ATOM 4353 O O . LYS B 1 288 ? -43.262 -25.354 42.695 1.00 41.65 286 LYS B O 1
ATOM 4359 N N . VAL B 1 289 ? -42.753 -26.116 44.753 1.00 40.64 287 VAL B N 1
ATOM 4360 C CA . VAL B 1 289 ? -42.357 -24.809 45.267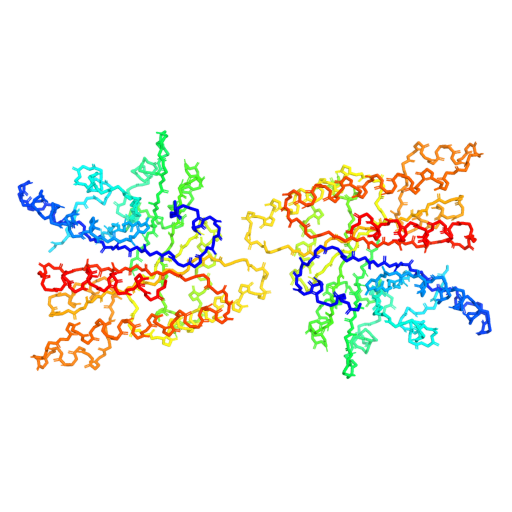 1.00 40.00 287 VAL B CA 1
ATOM 4361 C C . VAL B 1 289 ? -41.066 -24.363 44.559 1.00 39.16 287 VAL B C 1
ATOM 4362 O O . VAL B 1 289 ? -40.913 -23.204 44.197 1.00 38.50 287 VAL B O 1
ATOM 4366 N N . GLU B 1 290 ? -40.172 -25.318 44.323 1.00 38.40 288 GLU B N 1
ATOM 4367 C CA . GLU B 1 290 ? -38.899 -25.058 43.653 1.00 38.46 288 GLU B CA 1
ATOM 4368 C C . GLU B 1 290 ? -39.131 -24.819 42.147 1.00 38.62 288 GLU B C 1
ATOM 4369 O O . GLU B 1 290 ? -38.482 -23.975 41.543 1.00 38.91 288 GLU B O 1
ATOM 4375 N N . ILE B 1 291 ? -40.093 -25.534 41.556 1.00 38.45 289 ILE B N 1
ATOM 4376 C CA . ILE B 1 291 ? -40.444 -25.335 40.148 1.00 38.04 289 ILE B CA 1
ATOM 4377 C C . ILE B 1 291 ? -41.057 -23.942 39.939 1.00 37.71 289 ILE B C 1
ATOM 4378 O O . ILE B 1 291 ? -40.733 -23.246 38.997 1.00 37.41 289 ILE B O 1
ATOM 4383 N N . GLU B 1 292 ? -41.917 -23.521 40.849 1.00 36.93 290 GLU B N 1
ATOM 4384 C CA . GLU B 1 292 ? -42.525 -22.191 40.735 1.00 37.52 290 GLU B CA 1
ATOM 4385 C C . GLU B 1 292 ? -41.464 -21.086 40.932 1.00 36.21 290 GLU B C 1
ATOM 4386 O O . GLU B 1 292 ? -41.425 -20.123 40.176 1.00 35.96 290 GLU B O 1
ATOM 4392 N N . ALA B 1 293 ? -40.570 -21.266 41.901 1.00 35.46 291 ALA B N 1
ATOM 4393 C CA . ALA B 1 293 ? -39.419 -20.385 42.040 1.00 35.41 291 ALA B CA 1
ATOM 4394 C C . ALA B 1 293 ? -38.622 -20.257 40.710 1.00 35.09 291 ALA B C 1
ATOM 4395 O O . ALA B 1 293 ? -38.236 -19.149 40.343 1.00 33.90 291 ALA B O 1
ATOM 4397 N N . SER B 1 294 ? -38.433 -21.369 39.973 1.00 34.57 292 SER B N 1
ATOM 4398 C CA . SER B 1 294 ? -37.696 -21.331 38.680 1.00 34.50 292 SER B CA 1
ATOM 4399 C C . SER B 1 294 ? -38.421 -20.538 37.593 1.00 34.67 292 SER B C 1
ATOM 4400 O O . SER B 1 294 ? -37.819 -19.731 36.907 1.00 33.92 292 SER B O 1
ATOM 4403 N N . ILE B 1 295 ? -39.711 -20.798 37.434 1.00 34.70 293 ILE B N 1
ATOM 4404 C CA . ILE B 1 295 ? -40.555 -20.004 36.540 1.00 35.62 293 ILE B CA 1
ATOM 4405 C C . ILE B 1 295 ? -40.442 -18.517 36.872 1.00 35.40 293 ILE B C 1
ATOM 4406 O O . ILE B 1 295 ? -40.193 -17.687 35.996 1.00 35.91 293 ILE B O 1
ATOM 4411 N N . ALA B 1 296 ? -40.631 -18.184 38.150 1.00 35.88 294 ALA B N 1
ATOM 4412 C CA . ALA B 1 296 ? -40.547 -16.797 38.613 1.00 35.35 294 ALA B CA 1
ATOM 4413 C C . ALA B 1 296 ? -39.214 -16.177 38.226 1.00 34.87 294 ALA B C 1
ATOM 4414 O O . ALA B 1 296 ? -39.150 -15.054 37.722 1.00 34.91 294 ALA B O 1
ATOM 4416 N N . LEU B 1 297 ? -38.135 -16.907 38.497 1.00 34.20 295 LEU B N 1
ATOM 4417 C CA . LEU B 1 297 ? -36.797 -16.431 38.155 1.00 33.22 295 LEU B CA 1
ATOM 4418 C C . LEU B 1 297 ? -36.654 -16.176 36.632 1.00 32.81 295 LEU B C 1
ATOM 4419 O O . LEU B 1 297 ? -36.079 -15.179 36.216 1.00 31.99 295 LEU B O 1
ATOM 4424 N N . ALA B 1 298 ? -37.185 -17.080 35.811 1.00 33.39 296 ALA B N 1
ATOM 4425 C CA . ALA B 1 298 ? -37.162 -16.923 34.353 1.00 33.90 296 ALA B CA 1
ATOM 4426 C C . ALA B 1 298 ? -37.770 -15.579 33.947 1.00 34.49 296 ALA B C 1
ATOM 4427 O O . ALA B 1 298 ? -37.156 -14.796 33.230 1.00 32.76 296 ALA B O 1
ATOM 4429 N N . LYS B 1 299 ? -38.974 -15.318 34.446 1.00 35.89 297 LYS B N 1
ATOM 4430 C CA . LYS B 1 299 ? -39.639 -14.029 34.233 1.00 37.55 297 LYS B CA 1
ATOM 4431 C C . LYS B 1 299 ? -38.830 -12.836 34.777 1.00 38.62 297 LYS B C 1
ATOM 4432 O O . LYS B 1 299 ? -38.734 -11.802 34.116 1.00 39.35 297 LYS B O 1
ATOM 4438 N N . ASP B 1 300 ? -38.247 -12.989 35.966 1.00 39.70 298 ASP B N 1
ATOM 4439 C CA . ASP B 1 300 ? -37.356 -11.957 36.540 1.00 40.66 298 ASP B CA 1
ATOM 4440 C C . ASP B 1 300 ? -36.171 -11.640 35.638 1.00 39.97 298 ASP B C 1
ATOM 4441 O O . ASP B 1 300 ? -35.860 -10.479 35.407 1.00 40.11 298 ASP B O 1
ATOM 4446 N N . ILE B 1 301 ? -35.501 -12.675 35.143 1.00 39.54 299 ILE B N 1
ATOM 4447 C CA . ILE B 1 301 ? -34.316 -12.478 34.297 1.00 38.93 299 ILE B CA 1
ATOM 4448 C C . ILE B 1 301 ? -34.663 -11.798 32.976 1.00 39.31 299 ILE B C 1
ATOM 4449 O O . ILE B 1 301 ? -33.899 -10.972 32.483 1.00 38.78 299 ILE B O 1
ATOM 4454 N N . LYS B 1 302 ? -35.805 -12.163 32.402 1.00 40.25 300 LYS B N 1
ATOM 4455 C CA . LYS B 1 302 ? -36.286 -11.512 31.188 1.00 41.68 300 LYS B CA 1
ATOM 4456 C C . LYS B 1 302 ? -36.472 -10.017 31.436 1.00 42.11 300 LYS B C 1
ATOM 4457 O O . LYS B 1 302 ? -36.034 -9.196 30.632 1.00 41.53 300 LYS B O 1
ATOM 4463 N N . TYR B 1 303 ? -37.126 -9.688 32.550 1.00 43.48 301 TYR B N 1
ATOM 4464 C CA . TYR B 1 303 ? -37.346 -8.283 32.946 1.00 44.45 301 TYR B CA 1
ATOM 4465 C C . TYR B 1 303 ? -36.001 -7.570 33.045 1.00 45.32 301 TYR B C 1
ATOM 4466 O O . TYR B 1 303 ? -35.806 -6.525 32.435 1.00 45.24 301 TYR B O 1
ATOM 4468 N N . ILE B 1 304 ? -35.059 -8.190 33.762 1.00 46.28 302 ILE B N 1
ATOM 4469 C CA . ILE B 1 304 ? -33.705 -7.654 33.941 1.00 46.53 302 ILE B CA 1
ATOM 4470 C C . ILE B 1 304 ? -32.961 -7.430 32.627 1.00 46.86 302 ILE B C 1
ATOM 4471 O O . ILE B 1 304 ? -32.211 -6.460 32.496 1.00 47.50 302 ILE B O 1
ATOM 4476 N N . MET B 1 305 ? -33.144 -8.310 31.655 1.00 46.84 303 MET B N 1
ATOM 4477 C CA . MET B 1 305 ? -32.397 -8.164 30.407 1.00 47.03 303 MET B CA 1
ATOM 4478 C C . MET B 1 305 ? -33.292 -7.715 29.258 1.00 47.35 303 MET B C 1
ATOM 4479 O O . MET B 1 305 ? -33.146 -6.599 28.753 1.00 47.56 303 MET B O 1
#

B-factor: mean 38.87, std 8.65, range [17.73, 71.16]

Nearest PDB structures (foldseek):
  3ijd-assembly2_B-2  TM=1.004E+00  e=1.028E-59  Acetivibrio thermocellus ATCC 27405
  3ijd-assembly2_A  TM=1.000E+00  e=4.407E-54  Acetivibrio thermocellus ATCC 27405
  3fsu-assembly1_C  TM=7.297E-01  e=1.459E-09  Escherichia coli K-12
  1zpt-assembly1_B  TM=7.051E-01  e=7.869E-10  Escherichia coli
  8qa5-assembly1_A  TM=6.812E-01  e=3.685E-09  Homo sapiens

Radius of gyration: 30.64 Å; Cα contacts (8 Å, |Δi|>4): 1011; chains: 2; bounding box: 74×67×90 Å

Secondary structure (DSSP, 8-state):
-HHHHHHTT-S--EEEEE-PPBSSS-HHHHHHHHHHHHHHHHTS--SEEEE-------BPPHHHHHHHH-TTS-S-EEEEEEGGGS-HHHHHHHHS--TT---EEEEE------S-HHHHHHHHHHH-TTSEEEEEE-GGGHHHHS-HHHHHHHHHHTT--EEEES----HHHHHHHHHHHHHHHHHTTB----EEEEE----SHHHHHHHHHHT----HHHHHHHHTT---HHHHHHHHHHHHHHHHHHHHHHT--EEEEEEE--S-HHHHHHHHHHHHHHHHH-/--HHHHHHTT-S--EEEEEPPPBSSS-HHHHHHHHHHHHHHHHT---SEEEE------B--HHHHHHHH-TTS-S-EEEEEEGGGS-HHHHHHHHS--TT---EEEEE-----S-HHHHHHHHHHH-TTSEEEEEE-HHHHHHHS-HHHHHHHHHHTTEEEEEES----HHHHHHHHHHHHHHHHHTTB----EEEEE----SHHHHHHHHHHT----HHHHHHHHTT---HHHHHHHHHHHHHHHHHHHHHHT--EEEEEE---SSHHHHHHHHHHHHHHHHH-

CATH classification: 3.20.20.220

InterPro domains:
  IPR003171 Methylenetetrahydrofolate reductase-like, catalytic domain [PF02219] (140-255)
  IPR029041 FAD-linked oxidoreductase-like [SSF51730] (1-281)

Organism: Acetivibrio thermocellus (strain ATCC 27405 / DSM 1237 / JCM 9322 / NBRC 103400 / NCIMB 10682 / NRRL B-4536 / VPI 7372) (NCBI:txid203119)